Protein 6L63 (pdb70)

Foldseek 3Di:
DAQWDFDDLLPQQQKKWKDFDPAIEIFGAADQFKTKFWLVRCVVPDPQQRMKMWTSDFFVPDDDDLIDIWGFPDKDQPPPQDPVLRASTMMMTGTDADPVRTHHDDDSRHDGFHADPLQKKWKFQADHFPPDDDTHGGIIIDTKHWDDPVLCCDPLAPHPSDDPQKTWIHDLQWTAFDDPRHGNTFIADPNHGQWTQGAWPGHGDHSITGMTGGRVSCVVVCVVVVDD/DAWDPDVIDGDPVD/DAQWDFDDLLPQQQKKWKDFDPAIEIFGAADQFKTKFWLVSCVVPDPQQRIKMWTSDFFVPDDDDLIDIWGFPDKDQPPPQDPPLRASTMMMTGTDADPVRTHHDDDSRHDGFHADPVPDDAKWKFQADNFPPDDDTHGGIIIDTKAWDDPVLCCDPLAPHPSADPQKTWIHDLQWTAADDPRHGNTFGKDVIHGQWTQGAWPGHGDHSITGMTGGRVSCVVVCVVVVD/DAWDPDVIDGDPVD

Secondary structure (DSSP, 8-state):
-BS-EEPPTTT-TTEEEEEETTEEEEEEEEETTEEEE-GGGGTT---GGG-EEEES-SBTT---SS-EEEEEEEEEE-TT--TTT--S--EEEEEPP-TTS-SS--BTTB-PPBPP---EEEEESS-SSTT-SS--SBPEEEEE-EE-HHHHSSTTTTGGG--TTEEEES-TT---B--TT-TT-EEEE--EEEEEEEEBSSTT-TT--EEEEESGGGHHHHHHTT--/--B-----------/-BS-EEPPTTT-TTEEEEEETTEEEEEEEEETTEEEE-GGGGTT---GGG-EEEES-SBTT---SS-EEEEEEEEEE-TT--TTT--S--EEEEEPP-TTS--S--BTTB-PPBPP-SS---EEEESS-SSTT-SS--SBPEEEE--EE-HHHHSSTTTTGGG--TTEEEES-TT---B--TT-TT-EEE---BEEEEEEEBSSTT-TT--EEEEESGGGHHHHHHTT-/--B-----------

Solvent-accessible surface area: 21018 Å² total

B-factor: mean 37.71, std 19.69, range [7.36, 188.58]

Nearest PDB structures (foldseek):
  6l63-assembly1_A  TM=1.004E+00  e=3.612E-50  Homo sapiens
  6l63-assembly2_C  TM=9.980E-01  e=2.035E-47  Homo sapiens
  4xde-assembly1_A  TM=9.276E-01  e=1.055E-38  Homo sapiens
  4xe4-assembly1_A  TM=8.894E-01  e=8.802E-36  Homo sapiens
  2wub-assembly1_C  TM=8.955E-01  e=5.377E-26  Homo sapiens

Sequence (485 aa):
VVGGLVALRGAHPYIAALYWGHSFCAGSLIAPCWVLTAAHCLQDRPAPEDLTVVLGQERRNHSCEPCQTLAVRSYRLHEAFSPVSYQHDLALLRLQEDADGSCALLSPYVQPVCLPSGLCQVAGWGHQFEGAEEYASFLQEAQVPFLSLERCSAPDVHGSSILPGMLCAGFLEGGTDACQGDSGGPLVCELTLQGIISWGSGCGDRNKPGVYTDVAYYLAWIREHTVSFAYDRRLSNNRNYGVVGGLVALRGAHPYIAALYWGHSFCAGSLIAPCWVLTAAHCLQDRPAPEDLTVVLGQERRNHSCEPCQTLAVRSYRLHEAFSPVSYQHDLALLRLQEDADGSCALLSPYVQPVCLPSGAARCQVAGWGHQFEGAEEYASFLQEAQVPFLSLERCSAPDVHGSSILPGMLCAGFLEGGTDACQGDSGGPLVCRLTLQGIISWGSGCGDRNKPGVYTDVAYYLAWIREHTVFAYDRRLSNNRNYG

Radius of gyration: 25.83 Å; Cα contacts (8 Å, |Δi|>4): 1357; chains: 4; bounding box: 43×66×70 Å

Organism: Homo sapiens (NCBI:txid9606)

Structure (mmCIF, N/CA/C/O backbone):
data_6L63
#
_entry.id   6L63
#
_cell.length_a   68.260
_cell.length_b   105.520
_cell.length_c   123.540
_cell.angle_alpha   90.000
_cell.angle_beta   90.000
_cell.angle_gamma   90.000
#
_symmetry.space_group_name_H-M   'P 2 21 21'
#
loop_
_entity.id
_entity.type
_entity.pdbx_description
1 polymer 'Coagulation factor XII'
2 polymer F3
3 branched 2-acetamido-2-deoxy-beta-D-glucopyranose-(1-4)-2-acetamido-2-deoxy-beta-D-glucopyranose
4 branched 2-acetamido-2-deoxy-beta-D-glucopyranose-(1-4)-2-acetamido-2-deoxy-beta-D-glucopyranose-(1-4)-2-acetamido-2-deoxy-beta-D-glucopyranose
5 non-polymer 'ACETYL GROUP'
#
loop_
_atom_site.group_PDB
_atom_site.id
_atom_site.type_symbol
_atom_site.label_atom_id
_atom_site.label_alt_id
_atom_site.label_comp_id
_atom_site.label_asym_id
_atom_site.label_entity_id
_atom_site.label_seq_id
_atom_site.pdbx_PDB_ins_code
_atom_site.Cartn_x
_atom_site.Cartn_y
_atom_site.Cartn_z
_atom_site.occupancy
_atom_site.B_iso_or_equiv
_atom_site.auth_seq_id
_atom_site.auth_comp_id
_atom_site.auth_asym_id
_atom_site.auth_atom_id
_atom_site.pdbx_PDB_model_num
ATOM 1 N N . VAL A 1 1 ? 24.336 23.317 11.862 1.00 32.11 373 VAL A N 1
ATOM 2 C CA . VAL A 1 1 ? 25.655 22.814 11.507 1.00 28.50 373 VAL A CA 1
ATOM 3 C C . VAL A 1 1 ? 26.021 21.575 12.315 1.00 18.13 373 VAL A C 1
ATOM 4 O O . VAL A 1 1 ? 25.514 21.371 13.401 1.00 28.81 373 VAL A O 1
ATOM 8 N N . VAL A 1 2 ? 26.887 20.757 11.732 1.00 21.64 374 VAL A N 1
ATOM 9 C CA . VAL A 1 2 ? 27.274 19.448 12.252 1.00 23.96 374 VAL A CA 1
ATOM 10 C C . VAL A 1 2 ? 28.745 19.434 12.639 1.00 20.12 374 VAL A C 1
ATOM 11 O O . VAL A 1 2 ? 29.579 20.022 11.948 1.00 31.96 374 VAL A O 1
ATOM 15 N N . GLY A 1 3 ? 29.067 18.832 13.771 1.00 7.54 375 GLY A N 1
ATOM 16 C CA . GLY A 1 3 ? 30.467 18.828 14.137 1.00 22.27 375 GLY A CA 1
ATOM 17 C C . GLY A 1 3 ? 30.982 20.111 14.728 1.00 23.84 375 GLY A C 1
ATOM 18 O O . GLY A 1 3 ? 32.204 20.269 14.848 1.00 28.77 375 GLY A O 1
ATOM 19 N N . GLY A 1 4 ? 30.101 20.955 15.247 1.00 17.11 376 GLY A N 1
ATOM 20 C CA . GLY A 1 4 ? 30.521 22.224 15.793 1.00 19.61 376 GLY A CA 1
ATOM 21 C C . GLY A 1 4 ? 30.253 22.440 17.258 1.00 28.83 376 GLY A C 1
ATOM 22 O O . GLY A 1 4 ? 29.848 21.519 17.971 1.00 50.03 376 GLY A O 1
ATOM 23 N N . LEU A 1 5 ? 30.467 23.668 17.715 1.00 26.21 377 LEU A N 1
ATOM 24 C CA . LEU A 1 5 ? 30.275 24.031 19.106 1.00 29.58 377 LEU A CA 1
ATOM 25 C C . LEU A 1 5 ? 29.476 25.313 19.174 1.00 25.89 377 LEU A C 1
ATOM 26 O O . LEU A 1 5 ? 29.274 25.994 18.169 1.00 25.79 377 LEU A O 1
ATOM 31 N N . VAL A 1 6 ? 28.916 25.564 20.360 1.00 44.69 378 VAL A N 1
ATOM 32 C CA . VAL A 1 6 ? 28.113 26.763 20.553 1.00 39.35 378 VAL A CA 1
ATOM 33 C C . VAL A 1 6 ? 28.982 27.980 20.286 1.00 34.49 378 VAL A C 1
ATOM 34 O O . VAL A 1 6 ? 30.111 28.090 20.787 1.00 27.65 378 VAL A O 1
ATOM 38 N N . ALA A 1 7 ? 28.445 28.902 19.494 1.00 39.12 379 ALA A N 1
ATOM 39 C CA . ALA A 1 7 ? 29.123 30.132 19.126 1.00 31.77 379 ALA A CA 1
ATOM 40 C C . ALA A 1 7 ? 28.990 31.172 20.223 1.00 41.53 379 ALA A C 1
ATOM 41 O O . ALA A 1 7 ? 27.986 31.234 20.940 1.00 37.05 379 ALA A O 1
ATOM 43 N N . LEU A 1 8 ? 30.011 32.006 20.337 1.00 48.97 380 LEU A N 1
ATOM 44 C CA . LEU A 1 8 ? 29.961 33.062 21.321 1.00 58.10 380 LEU A CA 1
ATOM 45 C C . LEU A 1 8 ? 28.856 34.024 20.918 1.00 83.12 380 LEU A C 1
ATOM 46 O O . LEU A 1 8 ? 28.599 34.248 19.735 1.00 82.41 380 LEU A O 1
ATOM 51 N N . ARG A 1 9 ? 28.204 34.595 21.925 1.00 114.47 381 ARG A N 1
ATOM 52 C CA . ARG A 1 9 ? 27.068 35.478 21.686 1.00 113.77 381 ARG A CA 1
ATOM 53 C C . ARG A 1 9 ? 27.374 36.600 20.695 1.00 111.39 381 ARG A C 1
ATOM 54 O O . ARG A 1 9 ? 26.528 36.960 19.868 1.00 119.01 381 ARG A O 1
ATOM 62 N N . GLY A 1 10 ? 28.554 37.186 20.789 1.00 68.66 382 GLY A N 1
ATOM 63 C CA . GLY A 1 10 ? 29.004 38.245 19.912 1.00 36.84 382 GLY A CA 1
ATOM 64 C C . GLY A 1 10 ? 29.801 37.846 18.686 1.00 46.76 382 GLY A C 1
ATOM 65 O O . GLY A 1 10 ? 30.183 38.720 17.902 1.00 25.64 382 GLY A O 1
ATOM 66 N N . ALA A 1 11 ? 30.078 36.550 18.511 1.00 54.54 383 ALA A N 1
ATOM 67 C CA . ALA A 1 11 ? 30.905 36.075 17.405 1.00 33.93 383 ALA A CA 1
ATOM 68 C C . ALA A 1 11 ? 30.341 36.315 16.008 1.00 33.45 383 ALA A C 1
ATOM 69 O O . ALA A 1 11 ? 31.127 36.521 15.075 1.00 37.35 383 ALA A O 1
ATOM 71 N N . HIS A 1 12 ? 29.025 36.329 15.812 1.00 33.24 384 HIS A N 1
ATOM 72 C CA . HIS A 1 12 ? 28.460 36.479 14.460 1.00 29.55 384 HIS A CA 1
ATOM 73 C C . HIS A 1 12 ? 27.400 37.576 14.430 1.00 24.99 384 HIS A C 1
ATOM 74 O O . HIS A 1 12 ? 26.219 37.314 14.169 1.00 25.62 384 HIS A O 1
ATOM 81 N N . PRO A 1 13 ? 27.835 38.846 14.551 1.00 27.18 385 PRO A N 1
ATOM 82 C CA . PRO A 1 13 ? 26.892 39.992 14.559 1.00 14.87 385 PRO A CA 1
ATOM 83 C C . PRO A 1 13 ? 26.115 40.120 13.269 1.00 24.65 385 PRO A C 1
ATOM 84 O O . PRO A 1 13 ? 24.975 40.608 13.279 1.00 22.58 385 PRO A O 1
ATOM 88 N N . TYR A 1 14 ? 26.770 39.822 12.151 1.00 23.66 386 TYR A N 1
ATOM 89 C CA . TYR A 1 14 ? 26.171 39.895 10.824 1.00 19.14 386 TYR A CA 1
ATOM 90 C C . TYR A 1 14 ? 25.004 38.927 10.624 1.00 19.25 386 TYR A C 1
ATOM 91 O O . TYR A 1 14 ? 24.098 39.220 9.842 1.00 26.39 386 TYR A O 1
ATOM 100 N N . ILE A 1 15 ? 25.033 37.739 11.222 1.00 22.52 387 ILE A N 1
ATOM 101 C CA . ILE A 1 15 ? 23.967 36.775 10.940 1.00 32.22 387 ILE A CA 1
ATOM 102 C C . ILE A 1 15 ? 22.583 37.304 11.307 1.00 16.64 387 ILE A C 1
ATOM 103 O O . ILE A 1 15 ? 22.374 37.914 12.365 1.00 28.00 387 ILE A O 1
ATOM 108 N N . ALA A 1 16 ? 21.614 37.006 10.429 1.00 18.55 388 ALA A N 1
ATOM 109 C CA . ALA A 1 16 ? 20.220 37.415 10.544 1.00 21.08 388 ALA A CA 1
ATOM 110 C C . ALA A 1 16 ? 19.274 36.230 10.396 1.00 18.33 388 ALA A C 1
ATOM 111 O O . ALA A 1 16 ? 19.563 35.283 9.672 1.00 20.87 388 ALA A O 1
ATOM 113 N N . ALA A 1 17 ? 18.179 36.256 11.138 1.00 20.78 389 ALA A N 1
ATOM 114 C CA . ALA A 1 17 ? 17.159 35.224 11.078 1.00 13.84 389 ALA A CA 1
ATOM 115 C C . ALA A 1 17 ? 15.928 35.774 10.374 1.00 21.82 389 ALA A C 1
ATOM 116 O O . ALA A 1 17 ? 15.526 36.911 10.615 1.00 28.66 389 ALA A O 1
ATOM 118 N N . LEU A 1 18 ? 15.303 34.957 9.542 1.00 31.51 390 LEU A N 1
ATOM 119 C CA . LEU A 1 18 ? 14.205 35.372 8.684 1.00 24.13 390 LEU A CA 1
ATOM 120 C C . LEU A 1 18 ? 13.051 34.417 8.935 1.00 25.69 390 LEU A C 1
ATOM 121 O O . LEU A 1 18 ? 13.213 33.202 8.798 1.00 31.98 390 LEU A O 1
ATOM 126 N N . TYR A 1 19 ? 11.904 34.963 9.327 1.00 24.40 391 TYR A N 1
ATOM 127 C CA . TYR A 1 19 ? 10.740 34.178 9.719 1.00 26.71 391 TYR A CA 1
ATOM 128 C C . TYR A 1 19 ? 9.531 34.637 8.933 1.00 32.96 391 TYR A C 1
ATOM 129 O O . TYR A 1 19 ? 9.298 35.844 8.800 1.00 38.26 391 TYR A O 1
ATOM 138 N N . TRP A 1 20 ? 8.733 33.680 8.455 1.00 39.74 392 TRP A N 1
ATOM 139 C CA . TRP A 1 20 ? 7.462 34.066 7.846 1.00 36.38 392 TRP A CA 1
ATOM 140 C C . TRP A 1 20 ? 6.589 32.837 7.738 1.00 37.18 392 TRP A C 1
ATOM 141 O O . TRP A 1 20 ? 7.083 31.775 7.388 1.00 44.44 392 TRP A O 1
ATOM 152 N N . GLY A 1 21 ? 5.292 33.005 7.976 1.00 37.66 393 GLY A N 1
ATOM 153 C CA . GLY A 1 21 ? 4.363 31.893 7.960 1.00 41.09 393 GLY A CA 1
ATOM 154 C C . GLY A 1 21 ? 4.849 30.719 8.792 1.00 49.21 393 GLY A C 1
ATOM 155 O O . GLY A 1 21 ? 5.023 30.843 10.006 1.00 65.58 393 GLY A O 1
ATOM 156 N N . HIS A 1 22 ? 5.101 29.577 8.161 1.00 49.54 394 HIS A N 1
ATOM 157 C CA . HIS A 1 22 ? 5.656 28.427 8.862 1.00 47.97 394 HIS A CA 1
ATOM 158 C C . HIS A 1 22 ? 7.142 28.208 8.577 1.00 44.04 394 HIS A C 1
ATOM 159 O O . HIS A 1 22 ? 7.700 27.177 8.970 1.00 38.82 394 HIS A O 1
ATOM 166 N N . SER A 1 23 ? 7.768 29.127 7.863 1.00 35.37 395 SER A N 1
ATOM 167 C CA . SER A 1 23 ? 9.088 28.990 7.279 1.00 29.84 395 SER A CA 1
ATOM 168 C C . SER A 1 23 ? 10.116 29.786 8.085 1.00 26.98 395 SER A C 1
ATOM 169 O O . SER A 1 23 ? 9.791 30.800 8.720 1.00 42.43 395 SER A O 1
ATOM 172 N N . PHE A 1 24 ? 11.384 29.420 7.884 1.00 24.48 396 PHE A N 1
ATOM 173 C CA . PHE A 1 24 ? 12.556 30.074 8.440 1.00 11.85 396 PHE A CA 1
ATOM 174 C C . PHE A 1 24 ? 13.759 29.967 7.512 1.00 16.20 396 PHE A C 1
ATOM 175 O O . PHE A 1 24 ? 13.916 28.988 6.784 1.00 32.30 396 PHE A O 1
ATOM 183 N N . CYS A 1 25 ? 14.639 30.961 7.598 1.00 22.04 397 CYS A N 1
ATOM 184 C CA . CYS A 1 25 ? 15.903 30.979 6.866 1.00 26.16 397 CYS A CA 1
ATOM 185 C C . CYS A 1 25 ? 16.893 31.875 7.602 1.00 27.05 397 CYS A C 1
ATOM 186 O O . CYS A 1 25 ? 16.534 32.594 8.533 1.00 28.76 397 CYS A O 1
ATOM 189 N N . ALA A 1 26 ? 18.159 31.786 7.219 1.00 21.27 398 ALA A N 1
ATOM 190 C CA . ALA A 1 26 ? 19.140 32.721 7.742 1.00 16.52 398 ALA A CA 1
ATOM 191 C C . ALA A 1 26 ? 19.663 33.633 6.638 1.00 23.57 398 ALA A C 1
ATOM 192 O O . ALA A 1 26 ? 19.324 33.491 5.460 1.00 23.50 398 ALA A O 1
ATOM 194 N N . GLY A 1 27 ? 20.486 34.595 7.041 1.00 18.40 399 GLY A N 1
ATOM 195 C CA . GLY A 1 27 ? 21.110 35.493 6.085 1.00 21.85 399 GLY A CA 1
ATOM 196 C C . GLY A 1 27 ? 22.230 36.256 6.747 1.00 17.61 399 GLY A C 1
ATOM 197 O O . GLY A 1 27 ? 22.567 36.018 7.904 1.00 28.40 399 GLY A O 1
ATOM 198 N N . SER A 1 28 ? 22.819 37.185 5.994 1.00 24.35 400 SER A N 1
ATOM 199 C CA . SER A 1 28 ? 23.915 38.001 6.511 1.00 22.89 400 SER A CA 1
ATOM 200 C C . SER A 1 28 ? 23.593 39.465 6.248 1.00 20.60 400 SER A C 1
ATOM 201 O O . SER A 1 28 ? 23.265 39.829 5.121 1.00 20.39 400 SER A O 1
ATOM 204 N N . LEU A 1 29 ? 23.744 40.304 7.267 1.00 21.68 401 LEU A N 1
ATOM 205 C CA . LEU A 1 29 ? 23.699 41.761 7.121 1.00 18.87 401 LEU A CA 1
ATOM 206 C C . LEU A 1 29 ? 24.946 42.235 6.375 1.00 24.95 401 LEU A C 1
ATOM 207 O O . LEU A 1 29 ? 26.047 42.208 6.928 1.00 24.80 401 LEU A O 1
ATOM 212 N N . ILE A 1 30 ? 24.795 42.704 5.135 1.00 20.54 402 ILE A N 1
ATOM 213 C CA . ILE A 1 30 ? 25.940 43.224 4.387 1.00 21.67 402 ILE A CA 1
ATOM 214 C C . ILE A 1 30 ? 25.961 44.734 4.297 1.00 35.26 402 ILE A C 1
ATOM 215 O O . ILE A 1 30 ? 27.010 45.307 3.942 1.00 18.48 402 ILE A O 1
ATOM 220 N N . ALA A 1 31 ? 24.871 45.390 4.659 1.00 34.88 403 ALA A N 1
ATOM 221 C CA . ALA A 1 31 ? 24.818 46.825 4.869 1.00 23.04 403 ALA A CA 1
ATOM 222 C C . ALA A 1 31 ? 23.691 47.095 5.847 1.00 28.20 403 ALA A C 1
ATOM 223 O O . ALA A 1 31 ? 22.876 46.208 6.121 1.00 27.12 403 ALA A O 1
ATOM 225 N N . PRO A 1 32 ? 23.635 48.298 6.426 1.00 35.66 404 PRO A N 1
ATOM 226 C CA . PRO A 1 32 ? 22.600 48.543 7.440 1.00 26.15 404 PRO A CA 1
ATOM 227 C C . PRO A 1 32 ? 21.181 48.260 6.982 1.00 29.74 404 PRO A C 1
ATOM 228 O O . PRO A 1 32 ? 20.358 47.854 7.808 1.00 26.27 404 PRO A O 1
ATOM 232 N N . CYS A 1 33 ? 20.848 48.460 5.709 1.00 43.90 405 CYS A N 1
ATOM 233 C CA . CYS A 1 33 ? 19.504 48.145 5.230 1.00 43.25 405 CYS A CA 1
ATOM 234 C C . CYS A 1 33 ? 19.423 46.895 4.339 1.00 33.36 405 CYS A C 1
ATOM 235 O O . CYS A 1 33 ? 18.398 46.681 3.681 1.00 30.56 405 CYS A O 1
ATOM 238 N N . TRP A 1 34 ? 20.444 46.037 4.321 1.00 38.73 406 TRP A N 1
ATOM 239 C CA . TRP A 1 34 ? 20.449 44.948 3.344 1.00 34.74 406 TRP A CA 1
ATOM 240 C C . TRP A 1 34 ? 20.916 43.628 3.955 1.00 30.42 406 TRP A C 1
ATOM 241 O O . TRP A 1 34 ? 21.998 43.543 4.555 1.00 27.29 406 TRP A O 1
ATOM 252 N N . VAL A 1 35 ? 20.107 42.588 3.744 1.00 31.80 407 VAL A N 1
ATOM 253 C CA . VAL A 1 35 ? 20.459 41.213 4.099 1.00 32.28 407 VAL A CA 1
ATOM 254 C C . VAL A 1 35 ? 20.655 40.393 2.836 1.00 23.80 407 VAL A C 1
ATOM 255 O O . VAL A 1 35 ? 19.829 40.442 1.922 1.00 28.28 407 VAL A O 1
ATOM 259 N N . LEU A 1 36 ? 21.703 39.577 2.822 1.00 22.46 408 LEU A N 1
ATOM 260 C CA . LEU A 1 36 ? 21.958 38.659 1.724 1.00 28.05 408 LEU A CA 1
ATOM 261 C C . LEU A 1 36 ? 21.574 37.259 2.184 1.00 24.84 408 LEU A C 1
ATOM 262 O O . LEU A 1 36 ? 22.110 36.755 3.179 1.00 30.72 408 LEU A O 1
ATOM 267 N N . THR A 1 37 ? 20.664 36.628 1.442 1.00 26.18 409 THR A N 1
ATOM 268 C CA . THR A 1 37 ? 20.268 35.262 1.729 1.00 32.72 409 THR A CA 1
ATOM 269 C C . THR A 1 37 ? 20.350 34.365 0.483 1.00 35.12 409 THR A C 1
ATOM 270 O O . THR A 1 37 ? 20.861 34.780 -0.564 1.00 36.56 409 THR A O 1
ATOM 274 N N . ALA A 1 38 ? 19.791 33.160 0.574 1.00 26.11 410 ALA A N 1
ATOM 275 C CA . ALA A 1 38 ? 19.635 32.251 -0.559 1.00 27.90 410 ALA A CA 1
ATOM 276 C C . ALA A 1 38 ? 18.310 32.493 -1.280 1.00 32.16 410 ALA A C 1
ATOM 277 O O . ALA A 1 38 ? 17.264 32.689 -0.644 1.00 26.97 410 ALA A O 1
ATOM 279 N N . ALA A 1 39 ? 18.368 32.475 -2.623 1.00 29.71 411 ALA A N 1
ATOM 280 C CA . ALA A 1 39 ? 17.152 32.590 -3.424 1.00 25.89 411 ALA A CA 1
ATOM 281 C C . ALA A 1 39 ? 16.158 31.480 -3.123 1.00 29.54 411 ALA A C 1
ATOM 282 O O . ALA A 1 39 ? 14.943 31.707 -3.154 1.00 32.89 411 ALA A O 1
ATOM 284 N N . HIS A 1 40 ? 16.634 30.264 -2.893 1.00 21.98 412 HIS A N 1
ATOM 285 C CA . HIS A 1 40 ? 15.671 29.186 -2.703 1.00 28.65 412 HIS A CA 1
ATOM 286 C C . HIS A 1 40 ? 14.814 29.392 -1.457 1.00 30.25 412 HIS A C 1
ATOM 287 O O . HIS A 1 40 ? 13.754 28.769 -1.339 1.00 33.79 412 HIS A O 1
ATOM 294 N N . CYS A 1 41 ? 15.281 30.205 -0.501 1.00 29.96 413 CYS A N 1
ATOM 295 C CA . CYS A 1 41 ? 14.455 30.538 0.657 1.00 27.13 413 CYS A CA 1
ATOM 296 C C . CYS A 1 41 ? 13.166 31.239 0.239 1.00 29.30 413 CYS A C 1
ATOM 297 O O . CYS A 1 41 ? 12.078 30.883 0.704 1.00 31.32 413 CYS A O 1
ATOM 300 N N . LEU A 1 42 ? 13.251 32.157 -0.724 1.00 29.93 414 LEU A N 1
ATOM 301 C CA . LEU A 1 42 ? 12.114 32.985 -1.111 1.00 34.26 414 LEU A CA 1
ATOM 302 C C . LEU A 1 42 ? 11.537 32.540 -2.444 1.00 45.41 414 LEU A C 1
ATOM 303 O O . LEU A 1 42 ? 10.790 33.294 -3.078 1.00 37.10 414 LEU A O 1
ATOM 308 N N . GLN A 1 43 ? 11.883 31.316 -2.857 1.00 50.71 415 GLN A N 1
ATOM 309 C CA . GLN A 1 43 ? 11.386 30.696 -4.083 1.00 49.09 415 GLN A CA 1
ATOM 310 C C . GLN A 1 43 ? 9.882 30.846 -4.232 1.00 55.41 415 GLN A C 1
ATOM 311 O O . GLN A 1 43 ? 9.377 31.145 -5.321 1.00 43.54 415 GLN A O 1
ATOM 317 N N . ASP A 1 44 ? 9.147 30.572 -3.155 1.00 51.75 416 ASP A N 1
ATOM 318 C CA . ASP A 1 44 ? 7.693 30.590 -3.184 1.00 50.43 416 ASP A CA 1
ATOM 319 C C . ASP A 1 44 ? 7.096 32.000 -3.145 1.00 50.24 416 ASP A C 1
ATOM 320 O O . ASP A 1 44 ? 5.863 32.132 -3.125 1.00 46.91 416 ASP A O 1
ATOM 325 N N . ARG A 1 45 ? 7.941 33.058 -3.110 1.00 43.40 417 ARG A N 1
ATOM 326 C CA . ARG A 1 45 ? 7.540 34.467 -3.214 1.00 36.96 417 ARG A CA 1
ATOM 327 C C . ARG A 1 45 ? 6.509 34.832 -2.159 1.00 41.92 417 ARG A C 1
ATOM 328 O O . ARG A 1 45 ? 5.374 35.183 -2.506 1.00 39.92 417 ARG A O 1
ATOM 336 N N . PRO A 1 46 ? 6.843 34.768 -0.878 1.00 42.86 418 PRO A N 1
ATOM 337 C CA . PRO A 1 46 ? 5.935 35.322 0.122 1.00 41.68 418 PRO A CA 1
ATOM 338 C C . PRO A 1 46 ? 5.915 36.835 0.005 1.00 39.15 418 PRO A C 1
ATOM 339 O O . PRO A 1 46 ? 6.811 37.454 -0.576 1.00 36.90 418 PRO A O 1
ATOM 343 N N . ALA A 1 47 ? 4.865 37.424 0.550 1.00 34.39 419 ALA A N 1
ATOM 344 C CA . ALA A 1 47 ? 4.712 38.866 0.460 1.00 28.12 419 ALA A CA 1
ATOM 345 C C . ALA A 1 47 ? 5.665 39.545 1.428 1.00 48.86 419 ALA A C 1
ATOM 346 O O . ALA A 1 47 ? 5.767 39.119 2.585 1.00 58.56 419 ALA A O 1
ATOM 348 N N . PRO A 1 48 ? 6.387 40.583 0.986 1.00 43.86 420 PRO A N 1
ATOM 349 C CA . PRO A 1 48 ? 7.272 41.341 1.887 1.00 39.02 420 PRO A CA 1
ATOM 350 C C . PRO A 1 48 ? 6.635 41.646 3.230 1.00 38.37 420 PRO A C 1
ATOM 351 O O . PRO A 1 48 ? 7.289 41.567 4.274 1.00 47.94 420 PRO A O 1
ATOM 355 N N . GLU A 1 49 ? 5.353 42.005 3.197 1.00 40.28 421 GLU A N 1
ATOM 356 C CA . GLU A 1 49 ? 4.634 42.343 4.419 1.00 50.57 421 GLU A CA 1
ATOM 357 C C . GLU A 1 49 ? 4.707 41.236 5.471 1.00 56.85 421 GLU A C 1
ATOM 358 O O . GLU A 1 49 ? 4.753 41.536 6.670 1.00 60.37 421 GLU A O 1
ATOM 364 N N . ASP A 1 50 ? 4.748 39.961 5.047 1.00 42.46 422 ASP A N 1
ATOM 365 C CA . ASP A 1 50 ? 4.771 38.825 5.972 1.00 46.45 422 ASP A CA 1
ATOM 366 C C . ASP A 1 50 ? 6.150 38.476 6.539 1.00 41.92 422 ASP A C 1
ATOM 367 O O . ASP A 1 50 ? 6.222 37.699 7.498 1.00 44.72 422 ASP A O 1
ATOM 372 N N . LEU A 1 51 ? 7.227 39.056 6.032 1.00 36.10 423 LEU A N 1
ATOM 373 C CA . LEU A 1 51 ? 8.573 38.705 6.474 1.00 35.18 423 LEU A CA 1
ATOM 374 C C . LEU A 1 51 ? 8.992 39.463 7.727 1.00 43.10 423 LEU A C 1
ATOM 375 O O . LEU A 1 51 ? 8.822 40.686 7.815 1.00 46.19 423 LEU A O 1
ATOM 380 N N . THR A 1 52 ? 9.607 38.742 8.670 1.00 38.58 424 THR A N 1
ATOM 381 C CA . THR A 1 52 ? 10.194 39.352 9.851 1.00 34.57 424 THR A CA 1
ATOM 382 C C . THR A 1 52 ? 11.673 38.989 9.890 1.00 35.42 424 THR A C 1
ATOM 383 O O . THR A 1 52 ? 12.021 37.808 9.829 1.00 36.61 424 THR A O 1
ATOM 387 N N . VAL A 1 53 ? 12.542 39.989 10.044 1.00 33.31 425 VAL A N 1
ATOM 388 C CA . VAL A 1 53 ? 13.984 39.783 10.150 1.00 19.86 425 VAL A CA 1
ATOM 389 C C . VAL A 1 53 ? 14.411 40.130 11.563 1.00 24.28 425 VAL A C 1
ATOM 390 O O . VAL A 1 53 ? 13.997 41.162 12.101 1.00 42.31 425 VAL A O 1
ATOM 394 N N . VAL A 1 54 ? 15.241 39.283 12.164 1.00 20.35 426 VAL A N 1
ATOM 395 C CA . VAL A 1 54 ? 15.747 39.528 13.511 1.00 22.27 426 VAL A CA 1
ATOM 396 C C . VAL A 1 54 ? 17.273 39.494 13.498 1.00 30.64 426 VAL A C 1
ATOM 397 O O . VAL A 1 54 ? 17.884 38.497 13.072 1.00 26.74 426 VAL A O 1
ATOM 401 N N . LEU A 1 55 ? 17.875 40.584 13.970 1.00 24.07 427 LEU A N 1
ATOM 402 C CA . LEU A 1 55 ? 19.309 40.782 14.053 1.00 30.89 427 LEU A CA 1
ATOM 403 C C . LEU A 1 55 ? 19.725 40.690 15.508 1.00 26.97 427 LEU A C 1
ATOM 404 O O . LEU A 1 55 ? 18.910 40.917 16.410 1.00 24.72 427 LEU A O 1
ATOM 409 N N . GLY A 1 56 ? 20.943 40.199 15.735 1.00 33.58 428 GLY A N 1
ATOM 410 C CA . GLY A 1 56 ? 21.507 40.236 17.073 1.00 30.07 428 GLY A CA 1
ATOM 411 C C . GLY A 1 56 ? 21.025 39.093 17.929 1.00 30.39 428 GLY A C 1
ATOM 412 O O . GLY A 1 56 ? 21.125 39.150 19.165 1.00 24.36 428 GLY A O 1
ATOM 413 N N . GLN A 1 57 ? 20.496 38.055 17.297 1.00 23.53 429 GLN A N 1
ATOM 414 C CA . GLN A 1 57 ? 19.920 36.940 18.013 1.00 23.21 429 GLN A CA 1
ATOM 415 C C . GLN A 1 57 ? 20.986 35.911 18.322 1.00 23.00 429 GLN A C 1
ATOM 416 O O . GLN A 1 57 ? 21.953 35.749 17.576 1.00 22.00 429 GLN A O 1
ATOM 422 N N . GLU A 1 58 ? 20.805 35.230 19.450 1.00 24.16 430 GLU A N 1
ATOM 423 C CA . GLU A 1 58 ? 21.618 34.081 19.816 1.00 28.00 430 GLU A CA 1
ATOM 424 C C . GLU A 1 58 ? 20.835 32.787 19.861 1.00 33.01 430 GLU A C 1
ATOM 425 O O . GLU A 1 58 ? 21.337 31.766 19.400 1.00 33.11 430 GLU A O 1
ATOM 431 N N . ARG A 1 59 ? 19.645 32.791 20.433 1.00 25.81 431 ARG A N 1
ATOM 432 C CA . ARG A 1 59 ? 18.819 31.602 20.488 1.00 26.46 431 ARG A CA 1
ATOM 433 C C . ARG A 1 59 ? 17.721 31.724 19.443 1.00 25.82 431 ARG A C 1
ATOM 434 O O . ARG A 1 59 ? 16.988 32.710 19.423 1.00 27.52 431 ARG A O 1
ATOM 442 N N . ARG A 1 60 ? 17.585 30.700 18.609 1.00 40.35 432 ARG A N 1
ATOM 443 C CA . ARG A 1 60 ? 16.597 30.702 17.532 1.00 49.85 432 ARG A CA 1
ATOM 444 C C . ARG A 1 60 ? 15.207 31.026 18.074 1.00 37.80 432 ARG A C 1
ATOM 445 O O . ARG A 1 60 ? 14.718 30.370 18.996 1.00 33.79 432 ARG A O 1
ATOM 453 N N . ASN A 1 61 ? 14.593 32.067 17.515 1.00 38.47 433 ASN A N 1
ATOM 454 C CA . ASN A 1 61 ? 13.241 32.493 17.877 1.00 43.16 433 ASN A CA 1
ATOM 455 C C . ASN A 1 61 ? 13.098 32.896 19.325 1.00 40.96 433 ASN A C 1
ATOM 456 O O . ASN A 1 61 ? 12.002 32.828 19.887 1.00 41.94 433 ASN A O 1
ATOM 461 N N . HIS A 1 62 ? 14.180 33.374 19.921 1.00 40.84 434 HIS A N 1
ATOM 462 C CA . HIS A 1 62 ? 14.145 33.830 21.298 1.00 45.88 434 HIS A CA 1
ATOM 463 C C . HIS A 1 62 ? 14.390 35.335 21.361 1.00 38.12 434 HIS A C 1
ATOM 464 O O . HIS A 1 62 ? 15.428 35.823 20.896 1.00 28.63 434 HIS A O 1
ATOM 471 N N . SER A 1 63 ? 13.486 36.043 22.029 1.00 41.85 435 SER A N 1
ATOM 472 C CA . SER A 1 63 ? 13.621 37.479 22.197 1.00 43.02 435 SER A CA 1
ATOM 473 C C . SER A 1 63 ? 14.812 37.743 23.097 1.00 36.22 435 SER A C 1
ATOM 474 O O . SER A 1 63 ? 15.118 36.960 23.992 1.00 34.76 435 SER A O 1
ATOM 477 N N . CYS A 1 64 ? 15.492 38.854 22.866 1.00 31.29 436 CYS A N 1
ATOM 478 C CA . CYS A 1 64 ? 16.676 39.107 23.661 1.00 31.45 436 CYS A CA 1
ATOM 479 C C . CYS A 1 64 ? 16.886 40.609 23.692 1.00 34.80 436 CYS A C 1
ATOM 480 O O . CYS A 1 64 ? 16.249 41.358 22.950 1.00 40.46 436 CYS A O 1
ATOM 483 N N . GLU A 1 65 ? 17.739 41.052 24.616 1.00 37.72 437 GLU A N 1
ATOM 484 C CA . GLU A 1 65 ? 17.860 42.493 24.816 1.00 40.70 437 GLU A CA 1
ATOM 485 C C . GLU A 1 65 ? 18.524 43.174 23.620 1.00 31.97 437 GLU A C 1
ATOM 486 O O . GLU A 1 65 ? 17.988 44.193 23.147 1.00 32.22 437 GLU A O 1
ATOM 492 N N . PRO A 1 66 ? 19.638 42.675 23.061 1.00 30.73 438 PRO A N 1
ATOM 493 C CA . PRO A 1 66 ? 20.227 43.316 21.876 1.00 29.20 438 PRO A CA 1
ATOM 494 C C . PRO A 1 66 ? 19.450 43.030 20.626 1.00 28.10 438 PRO A C 1
ATOM 495 O O . PRO A 1 66 ? 19.762 43.627 19.591 1.00 32.30 438 PRO A O 1
ATOM 499 N N . CYS A 1 67 ? 18.516 42.081 20.665 1.00 32.46 439 CYS A N 1
ATOM 500 C CA . CYS A 1 67 ? 17.823 41.688 19.455 1.00 32.78 439 CYS A CA 1
ATOM 501 C C . CYS A 1 67 ? 17.160 42.914 18.867 1.00 40.74 439 CYS A C 1
ATOM 502 O O . CYS A 1 67 ? 16.714 43.811 19.590 1.00 50.52 439 CYS A O 1
ATOM 505 N N . GLN A 1 68 ? 17.114 42.961 17.538 1.00 45.61 440 GLN A N 1
ATOM 506 C CA . GLN A 1 68 ? 16.388 44.023 16.867 1.00 31.85 440 GLN A CA 1
ATOM 507 C C . GLN A 1 68 ? 15.589 43.394 15.740 1.00 28.99 440 GLN A C 1
ATOM 508 O O . GLN A 1 68 ? 16.136 42.667 14.908 1.00 32.79 440 GLN A O 1
ATOM 514 N N . THR A 1 69 ? 14.298 43.700 15.722 1.00 29.77 441 THR A N 1
ATOM 515 C CA . THR A 1 69 ? 13.346 43.186 14.755 1.00 27.43 441 THR A CA 1
ATOM 516 C C . THR A 1 69 ? 13.025 44.241 13.717 1.00 36.31 441 THR A C 1
ATOM 517 O O . THR A 1 69 ? 12.979 45.437 14.005 1.00 47.33 441 THR A O 1
ATOM 521 N N . LEU A 1 70 ? 12.797 43.780 12.498 1.00 29.56 442 LEU A N 1
ATOM 522 C CA . LEU A 1 70 ? 12.639 44.657 11.362 1.00 30.18 442 LEU A CA 1
ATOM 523 C C . LEU A 1 70 ? 11.654 44.015 10.407 1.00 32.00 442 LEU A C 1
ATOM 524 O O . LEU A 1 70 ? 11.574 42.784 10.304 1.00 32.41 442 LEU A O 1
ATOM 529 N N . ALA A 1 71 ? 10.883 44.864 9.734 1.00 30.44 443 ALA A N 1
ATOM 530 C CA . ALA A 1 71 ? 10.076 44.372 8.639 1.00 28.89 443 ALA A CA 1
ATOM 531 C C . ALA A 1 71 ? 10.913 44.344 7.376 1.00 43.40 443 ALA A C 1
ATOM 532 O O . ALA A 1 71 ? 11.973 44.972 7.281 1.00 26.32 443 ALA A O 1
ATOM 534 N N . VAL A 1 72 ? 10.399 43.653 6.368 1.00 55.69 444 VAL A N 1
ATOM 535 C CA . VAL A 1 72 ? 11.097 43.553 5.100 1.00 42.97 444 VAL A CA 1
ATOM 536 C C . VAL A 1 72 ? 10.255 44.318 4.121 1.00 42.04 444 VAL A C 1
ATOM 537 O O . VAL A 1 72 ? 9.062 44.050 3.949 1.00 52.39 444 VAL A O 1
ATOM 541 N N . ARG A 1 73 ? 10.871 45.312 3.538 1.00 29.88 445 ARG A N 1
ATOM 542 C CA . ARG A 1 73 ? 10.169 46.148 2.604 1.00 31.44 445 ARG A CA 1
ATOM 543 C C . ARG A 1 73 ? 10.149 45.561 1.202 1.00 37.10 445 ARG A C 1
ATOM 544 O O . ARG A 1 73 ? 9.123 45.631 0.517 1.00 41.26 445 ARG A O 1
ATOM 552 N N . SER A 1 74 ? 11.257 44.956 0.765 1.00 44.27 446 SER A N 1
ATOM 553 C CA . SER A 1 74 ? 11.208 44.233 -0.506 1.00 46.67 446 SER A CA 1
ATOM 554 C C . SER A 1 74 ? 12.347 43.226 -0.582 1.00 43.82 446 SER A C 1
ATOM 555 O O . SER A 1 74 ? 13.187 43.126 0.319 1.00 34.37 446 SER A O 1
ATOM 558 N N . TYR A 1 75 ? 12.319 42.428 -1.649 1.00 39.42 447 TYR A N 1
ATOM 559 C CA . TYR A 1 75 ? 13.417 41.515 -1.912 1.00 38.47 447 TYR A CA 1
ATOM 560 C C . TYR A 1 75 ? 13.518 41.199 -3.386 1.00 36.39 447 TYR A C 1
ATOM 561 O O . TYR A 1 75 ? 12.532 41.240 -4.123 1.00 39.82 447 TYR A O 1
ATOM 570 N N . ARG A 1 76 ? 14.733 40.863 -3.792 1.00 36.82 448 ARG A N 1
ATOM 571 C CA . ARG A 1 76 ? 15.036 40.568 -5.178 1.00 29.42 448 ARG A CA 1
ATOM 572 C C . ARG A 1 76 ? 15.725 39.213 -5.231 1.00 43.08 448 ARG A C 1
ATOM 573 O O . ARG A 1 76 ? 16.796 39.033 -4.636 1.00 39.05 448 ARG A O 1
ATOM 581 N N . LEU A 1 77 ? 15.121 38.274 -5.952 1.00 32.08 449 LEU A N 1
ATOM 582 C CA . LEU A 1 77 ? 15.776 37.021 -6.287 1.00 34.87 449 LEU A CA 1
ATOM 583 C C . LEU A 1 77 ? 16.636 37.226 -7.520 1.00 35.08 449 LEU A C 1
ATOM 584 O O . LEU A 1 77 ? 16.287 38.015 -8.403 1.00 37.33 449 LEU A O 1
ATOM 589 N N . HIS A 1 78 ? 17.790 36.573 -7.560 1.00 19.29 450 HIS A N 1
ATOM 590 C CA . HIS A 1 78 ? 18.587 36.663 -8.768 1.00 18.93 450 HIS A CA 1
ATOM 591 C C . HIS A 1 78 ? 17.774 36.192 -9.974 1.00 27.67 450 HIS A C 1
ATOM 592 O O . HIS A 1 78 ? 17.148 35.127 -9.943 1.00 35.29 450 HIS A O 1
ATOM 599 N N . GLU A 1 79 ? 17.787 36.990 -11.043 1.00 26.39 451 GLU A N 1
ATOM 600 C CA . GLU A 1 79 ? 16.996 36.693 -12.240 1.00 34.96 451 GLU A CA 1
ATOM 601 C C . GLU A 1 79 ? 17.321 35.343 -12.886 1.00 39.13 451 GLU A C 1
ATOM 602 O O . GLU A 1 79 ? 16.449 34.751 -13.537 1.00 21.52 451 GLU A O 1
ATOM 608 N N . ALA A 1 80 ? 18.499 34.786 -12.631 1.00 32.71 452 ALA A N 1
ATOM 609 C CA . ALA A 1 80 ? 18.904 33.541 -13.258 1.00 26.09 452 ALA A CA 1
ATOM 610 C C . ALA A 1 80 ? 18.900 32.356 -12.310 1.00 43.89 452 ALA A C 1
ATOM 611 O O . ALA A 1 80 ? 19.399 31.286 -12.675 1.00 42.54 452 ALA A O 1
ATOM 613 N N . PHE A 1 81 ? 18.346 32.519 -11.108 1.00 45.38 453 PHE A N 1
ATOM 614 C CA . PHE A 1 81 ? 18.174 31.389 -10.206 1.00 37.19 453 PHE A CA 1
ATOM 615 C C . PHE A 1 81 ? 17.454 30.252 -10.910 1.00 34.76 453 PHE A C 1
ATOM 616 O O . PHE A 1 81 ? 16.448 30.464 -11.585 1.00 42.83 453 PHE A O 1
ATOM 624 N N . SER A 1 82 ? 17.927 29.031 -10.699 1.00 33.36 454 SER A N 1
ATOM 625 C CA . SER A 1 82 ? 17.192 27.874 -11.183 1.00 25.19 454 SER A CA 1
ATOM 626 C C . SER A 1 82 ? 16.775 26.981 -10.034 1.00 33.68 454 SER A C 1
ATOM 627 O O . SER A 1 82 ? 17.639 26.369 -9.382 1.00 33.26 454 SER A O 1
ATOM 630 N N . PRO A 1 83 ? 15.473 26.764 -9.841 1.00 33.30 455 PRO A N 1
ATOM 631 C CA . PRO A 1 83 ? 15.031 25.817 -8.815 1.00 29.85 455 PRO A CA 1
ATOM 632 C C . PRO A 1 83 ? 15.329 24.382 -9.149 1.00 23.06 455 PRO A C 1
ATOM 633 O O . PRO A 1 83 ? 14.990 23.516 -8.348 1.00 34.91 455 PRO A O 1
ATOM 637 N N . VAL A 1 84 ? 15.979 24.109 -10.279 1.00 28.83 456 VAL A N 1
ATOM 638 C CA . VAL A 1 84 ? 16.331 22.752 -10.690 1.00 26.33 456 VAL A CA 1
ATOM 639 C C . VAL A 1 84 ? 17.799 22.430 -10.428 1.00 26.53 456 VAL A C 1
ATOM 640 O O . VAL A 1 84 ? 18.122 21.420 -9.789 1.00 30.91 456 VAL A O 1
ATOM 644 N N . SER A 1 85 ? 18.696 23.259 -10.962 1.00 21.50 457 SER A N 1
ATOM 645 C CA . SER A 1 85 ? 20.127 23.143 -10.707 1.00 18.01 457 SER A CA 1
ATOM 646 C C . SER A 1 85 ? 20.566 23.782 -9.395 1.00 31.91 457 SER A C 1
ATOM 647 O O . SER A 1 85 ? 21.663 23.470 -8.919 1.00 32.87 457 SER A O 1
ATOM 650 N N . TYR A 1 86 ? 19.729 24.645 -8.800 1.00 30.06 458 TYR A N 1
ATOM 651 C CA . TYR A 1 86 ? 20.080 25.572 -7.710 1.00 23.09 458 TYR A CA 1
ATOM 652 C C . TYR A 1 86 ? 21.266 26.482 -8.019 1.00 31.94 458 TYR A C 1
ATOM 653 O O . TYR A 1 86 ? 21.922 26.978 -7.095 1.00 37.66 458 TYR A O 1
ATOM 662 N N . GLN A 1 87 ? 21.563 26.705 -9.296 1.00 29.68 459 GLN A N 1
ATOM 663 C CA . GLN A 1 87 ? 22.538 27.713 -9.695 1.00 28.34 459 GLN A CA 1
ATOM 664 C C . GLN A 1 87 ? 21.997 29.123 -9.449 1.00 26.11 459 GLN A C 1
ATOM 665 O O . GLN A 1 87 ? 20.782 29.354 -9.464 1.00 24.93 459 GLN A O 1
ATOM 671 N N . HIS A 1 88 ? 22.908 30.063 -9.161 1.00 24.81 460 HIS A N 1
ATOM 672 C CA . HIS A 1 88 ? 22.536 31.475 -8.952 1.00 25.54 460 HIS A CA 1
ATOM 673 C C . HIS A 1 88 ? 21.628 31.636 -7.737 1.00 23.14 460 HIS A C 1
ATOM 674 O O . HIS A 1 88 ? 20.558 32.240 -7.804 1.00 25.29 460 HIS A O 1
ATOM 681 N N . ASP A 1 89 ? 21.999 30.964 -6.653 1.00 38.67 461 ASP A N 1
ATOM 682 C CA . ASP A 1 89 ? 21.141 30.836 -5.478 1.00 28.79 461 ASP A CA 1
ATOM 683 C C . ASP A 1 89 ? 21.425 31.969 -4.490 1.00 22.58 461 ASP A C 1
ATOM 684 O O . ASP A 1 89 ? 22.039 31.760 -3.450 1.00 31.65 461 ASP A O 1
ATOM 689 N N . LEU A 1 90 ? 20.985 33.185 -4.820 1.00 22.06 462 LEU A N 1
ATOM 690 C CA . LEU A 1 90 ? 21.127 34.282 -3.854 1.00 22.24 462 LEU A CA 1
ATOM 691 C C . LEU A 1 90 ? 20.004 35.301 -4.015 1.00 17.87 462 LEU A C 1
ATOM 692 O O . LEU A 1 90 ? 19.420 35.455 -5.091 1.00 17.07 462 LEU A O 1
ATOM 697 N N . ALA A 1 91 ? 19.761 36.050 -2.940 1.00 21.37 463 ALA A N 1
ATOM 698 C CA . ALA A 1 91 ? 18.691 37.041 -2.921 1.00 24.72 463 ALA A CA 1
ATOM 699 C C . ALA A 1 91 ? 19.015 38.171 -1.949 1.00 19.90 463 ALA A C 1
ATOM 700 O O . ALA A 1 91 ? 19.781 37.992 -1.000 1.00 23.06 463 ALA A O 1
ATOM 702 N N . LEU A 1 92 ? 18.513 39.362 -2.260 1.00 19.22 464 LEU A N 1
ATOM 703 C CA . LEU A 1 92 ? 18.700 40.547 -1.419 1.00 27.40 464 LEU A CA 1
ATOM 704 C C . LEU A 1 92 ? 17.391 40.908 -0.744 1.00 29.61 464 LEU A C 1
ATOM 705 O O . LEU A 1 92 ? 16.337 40.903 -1.385 1.00 35.57 464 LEU A O 1
ATOM 710 N N . LEU A 1 93 ? 17.462 41.199 0.550 1.00 33.36 465 LEU A N 1
ATOM 711 C CA . LEU A 1 93 ? 16.341 41.703 1.323 1.00 35.92 465 LEU A CA 1
ATOM 712 C C . LEU A 1 93 ? 16.599 43.158 1.662 1.00 41.85 465 LEU A C 1
ATOM 713 O O . LEU A 1 93 ? 17.631 43.476 2.275 1.00 42.49 465 LEU A O 1
ATOM 718 N N . ARG A 1 94 ? 15.713 44.037 1.204 1.00 27.16 466 ARG A N 1
ATOM 719 C CA . ARG A 1 94 ? 15.727 45.441 1.596 1.00 34.71 466 ARG A CA 1
ATOM 720 C C . ARG A 1 94 ? 14.849 45.576 2.831 1.00 30.75 466 ARG A C 1
ATOM 721 O O . ARG A 1 94 ? 13.614 45.445 2.738 1.00 35.13 466 ARG A O 1
ATOM 729 N N . LEU A 1 95 ? 15.480 45.901 3.954 1.00 23.30 467 LEU A N 1
ATOM 730 C CA . LEU A 1 95 ? 14.793 46.081 5.220 1.00 29.34 467 LEU A CA 1
ATOM 731 C C . LEU A 1 95 ? 13.989 47.383 5.250 1.00 41.64 467 LEU A C 1
ATOM 732 O O . LEU A 1 95 ? 14.345 48.386 4.626 1.00 43.58 467 LEU A O 1
ATOM 737 N N . GLN A 1 96 ? 12.933 47.378 6.055 1.00 52.07 468 GLN A N 1
ATOM 738 C CA . GLN A 1 96 ? 12.075 48.542 6.226 1.00 33.66 468 GLN A CA 1
ATOM 739 C C . GLN A 1 96 ? 12.712 49.457 7.260 1.00 44.05 468 GLN A C 1
ATOM 740 O O . GLN A 1 96 ? 13.015 49.038 8.378 1.00 53.93 468 GLN A O 1
ATOM 746 N N . GLU A 1 97 ? 12.911 50.704 6.878 1.00 70.42 469 GLU A N 1
ATOM 747 C CA . GLU A 1 97 ? 13.439 51.739 7.749 1.00 79.46 469 GLU A CA 1
ATOM 748 C C . GLU A 1 97 ? 12.386 52.319 8.684 1.00 85.49 469 GLU A C 1
ATOM 749 O O . GLU A 1 97 ? 11.188 52.305 8.393 1.00 88.24 469 GLU A O 1
ATOM 755 N N . ASP A 1 98 ? 12.854 52.838 9.824 1.00 86.24 470 ASP A N 1
ATOM 756 C CA . ASP A 1 98 ? 11.995 53.495 10.801 1.00 88.65 470 ASP A CA 1
ATOM 757 C C . ASP A 1 98 ? 11.869 54.983 10.459 1.00 93.71 470 ASP A C 1
ATOM 758 O O . ASP A 1 98 ? 12.312 55.443 9.403 1.00 86.79 470 ASP A O 1
ATOM 763 N N . ALA A 1 99 ? 11.263 55.756 11.364 1.00 107.83 471 ALA A N 1
ATOM 764 C CA . ALA A 1 99 ? 10.979 57.156 11.067 1.00 100.30 471 ALA A CA 1
ATOM 765 C C . ALA A 1 99 ? 12.244 57.996 10.920 1.00 93.92 471 ALA A C 1
ATOM 766 O O . ALA A 1 99 ? 12.262 58.944 10.126 1.00 97.10 471 ALA A O 1
ATOM 768 N N . ASP A 1 100 ? 13.321 57.647 11.630 1.00 85.08 472 ASP A N 1
ATOM 769 C CA . ASP A 1 100 ? 14.600 58.329 11.442 1.00 77.47 472 ASP A CA 1
ATOM 770 C C . ASP A 1 100 ? 15.308 57.948 10.158 1.00 81.17 472 ASP A C 1
ATOM 771 O O . ASP A 1 100 ? 16.414 58.444 9.925 1.00 68.15 472 ASP A O 1
ATOM 776 N N . GLY A 1 101 ? 14.732 57.067 9.345 1.00 103.01 473 GLY A N 1
ATOM 777 C CA . GLY A 1 101 ? 15.400 56.589 8.153 1.00 105.46 473 GLY A CA 1
ATOM 778 C C . GLY A 1 101 ? 16.507 55.594 8.404 1.00 101.27 473 GLY A C 1
ATOM 779 O O . GLY A 1 101 ? 17.312 55.343 7.505 1.00 106.22 473 GLY A O 1
ATOM 780 N N . SER A 1 102 ? 16.577 55.025 9.599 1.00 73.73 474 SER A N 1
ATOM 781 C CA . SER A 1 102 ? 17.549 54.000 9.940 1.00 55.54 474 SER A CA 1
ATOM 782 C C . SER A 1 102 ? 16.888 52.633 9.859 1.00 58.58 474 SER A C 1
ATOM 783 O O . SER A 1 102 ? 15.699 52.485 10.150 1.00 59.21 474 SER A O 1
ATOM 786 N N . CYS A 1 103 ? 17.664 51.632 9.443 1.00 43.64 475 CYS A N 1
ATOM 787 C CA . CYS A 1 103 ? 17.217 50.256 9.620 1.00 43.58 475 CYS A CA 1
ATOM 788 C C . CYS A 1 103 ? 17.957 49.643 10.804 1.00 49.45 475 CYS A C 1
ATOM 789 O O . CYS A 1 103 ? 17.588 49.881 11.962 1.00 41.90 475 CYS A O 1
ATOM 792 N N . ALA A 1 104 ? 18.971 48.826 10.544 1.00 34.60 476 ALA A N 1
ATOM 793 C CA . ALA A 1 104 ? 19.735 48.282 11.651 1.00 25.33 476 ALA A CA 1
ATOM 794 C C . ALA A 1 104 ? 20.438 49.396 12.410 1.00 28.22 476 ALA A C 1
ATOM 795 O O . ALA A 1 104 ? 21.082 50.271 11.821 1.00 33.30 476 ALA A O 1
ATOM 797 N N . LEU A 1 105 ? 20.388 49.294 13.730 1.00 31.18 477 LEU A N 1
ATOM 798 C CA . LEU A 1 105 ? 21.020 50.241 14.640 1.00 31.63 477 LEU A CA 1
ATOM 799 C C . LEU A 1 105 ? 22.273 49.523 15.099 1.00 27.54 477 LEU A C 1
ATOM 800 O O . LEU A 1 105 ? 22.203 48.595 15.905 1.00 29.90 477 LEU A O 1
ATOM 805 N N . LEU A 1 106 ? 23.414 49.903 14.542 1.00 27.32 478 LEU A N 1
ATOM 806 C CA . LEU A 1 106 ? 24.583 49.080 14.743 1.00 26.40 478 LEU A CA 1
ATOM 807 C C . LEU A 1 106 ? 25.002 49.150 16.204 1.00 35.27 478 LEU A C 1
ATOM 808 O O . LEU A 1 106 ? 24.750 50.138 16.905 1.00 48.31 478 LEU A O 1
ATOM 813 N N . SER A 1 107 ? 25.612 48.061 16.673 1.00 31.84 479 SER A N 1
ATOM 814 C CA . SER A 1 107 ? 26.090 47.950 18.044 1.00 32.22 479 SER A CA 1
ATOM 815 C C . SER A 1 107 ? 27.072 46.792 18.082 1.00 38.58 479 SER A C 1
ATOM 816 O O . SER A 1 107 ? 27.280 46.144 17.047 1.00 32.24 479 SER A O 1
ATOM 819 N N . PRO A 1 108 ? 27.668 46.455 19.229 1.00 38.22 480 PRO A N 1
ATOM 820 C CA . PRO A 1 108 ? 28.602 45.317 19.226 1.00 42.35 480 PRO A CA 1
ATOM 821 C C . PRO A 1 108 ? 27.945 44.015 18.796 1.00 27.68 480 PRO A C 1
ATOM 822 O O . PRO A 1 108 ? 28.655 43.090 18.387 1.00 26.88 480 PRO A O 1
ATOM 826 N N . TYR A 1 109 ? 26.617 43.931 18.858 1.00 27.00 481 TYR A N 1
ATOM 827 C CA . TYR A 1 109 ? 25.857 42.740 18.525 1.00 28.16 481 TYR A CA 1
ATOM 828 C C . TYR A 1 109 ? 25.191 42.787 17.152 1.00 27.88 481 TYR A C 1
ATOM 829 O O . TYR A 1 109 ? 24.628 41.771 16.726 1.00 31.57 481 TYR A O 1
ATOM 838 N N . VAL A 1 110 ? 25.209 43.930 16.464 1.00 26.33 482 VAL A N 1
ATOM 839 C CA . VAL A 1 110 ? 24.563 44.083 15.161 1.00 22.58 482 VAL A CA 1
ATOM 840 C C . VAL A 1 110 ? 25.481 44.877 14.240 1.00 26.62 482 VAL A C 1
ATOM 841 O O . VAL A 1 110 ? 25.589 46.097 14.380 1.00 37.83 482 VAL A O 1
ATOM 845 N N . GLN A 1 111 ? 26.100 44.206 13.268 1.00 26.02 483 GLN A N 1
ATOM 846 C CA . GLN A 1 111 ? 27.046 44.874 12.380 1.00 35.37 483 GLN A CA 1
ATOM 847 C C . GLN A 1 111 ? 27.104 44.138 11.058 1.00 32.60 483 GLN A C 1
ATOM 848 O O . GLN A 1 111 ? 26.962 42.914 11.028 1.00 47.83 483 GLN A O 1
ATOM 854 N N . PRO A 1 112 ? 27.335 44.846 9.956 1.00 24.93 484 PRO A N 1
ATOM 855 C CA . PRO A 1 112 ? 27.420 44.171 8.663 1.00 30.62 484 PRO A CA 1
ATOM 856 C C . PRO A 1 112 ? 28.707 43.381 8.552 1.00 21.06 484 PRO A C 1
ATOM 857 O O . PRO A 1 112 ? 29.698 43.651 9.231 1.00 23.73 484 PRO A O 1
ATOM 861 N N . VAL A 1 113 ? 28.675 42.367 7.703 1.00 20.92 485 VAL A N 1
ATOM 862 C CA . VAL A 1 113 ? 29.880 41.606 7.386 1.00 27.06 485 VAL A CA 1
ATOM 863 C C . VAL A 1 113 ? 30.440 42.150 6.082 1.00 21.53 485 VAL A C 1
ATOM 864 O O . VAL A 1 113 ? 29.683 42.486 5.163 1.00 14.27 485 VAL A O 1
ATOM 868 N N . CYS A 1 114 ? 31.761 42.195 5.977 1.00 18.13 486 CYS A N 1
ATOM 869 C CA . CYS A 1 114 ? 32.382 42.636 4.739 1.00 25.42 486 CYS A CA 1
ATOM 870 C C . CYS A 1 114 ? 32.145 41.688 3.580 1.00 23.02 486 CYS A C 1
ATOM 871 O O . CYS A 1 114 ? 32.189 40.473 3.733 1.00 43.02 486 CYS A O 1
ATOM 874 N N . LEU A 1 115 ? 31.872 42.262 2.414 1.00 23.08 487 LEU A N 1
ATOM 875 C CA . LEU A 1 115 ? 31.808 41.492 1.190 1.00 21.09 487 LEU A CA 1
ATOM 876 C C . LEU A 1 115 ? 33.245 41.134 0.850 1.00 29.16 487 LEU A C 1
ATOM 877 O O . LEU A 1 115 ? 34.172 41.790 1.326 1.00 33.71 487 LEU A O 1
ATOM 882 N N . PRO A 1 116 ? 33.481 40.061 0.102 1.00 36.25 488 PRO A N 1
ATOM 883 C CA . PRO A 1 116 ? 34.878 39.681 -0.139 1.00 43.70 488 PRO A CA 1
ATOM 884 C C . PRO A 1 116 ? 35.645 40.663 -1.010 1.00 61.94 488 PRO A C 1
ATOM 885 O O . PRO A 1 116 ? 35.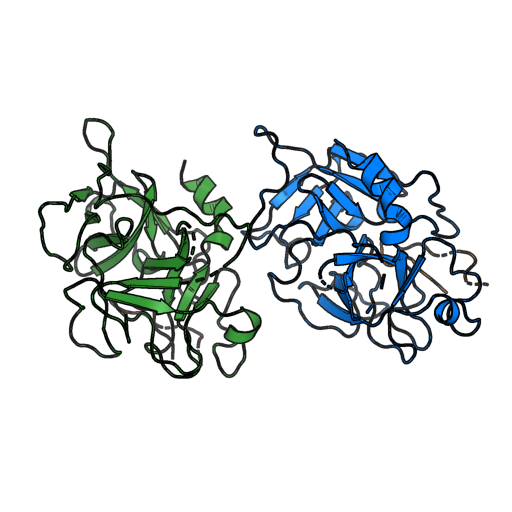137 41.194 -2.004 1.00 62.97 488 PRO A O 1
ATOM 889 N N . SER A 1 117 ? 36.927 40.813 -0.661 1.00 77.80 489 SER A N 1
ATOM 890 C CA . SER A 1 117 ? 37.839 41.692 -1.385 1.00 97.13 489 SER A CA 1
ATOM 891 C C . SER A 1 117 ? 38.077 41.201 -2.802 1.00 122.38 489 SER A C 1
ATOM 892 O O . SER A 1 117 ? 38.147 41.996 -3.742 1.00 111.24 489 SER A O 1
ATOM 895 N N . GLY A 1 118 ? 38.219 39.892 -2.962 1.00 172.29 490 GLY A N 1
ATOM 896 C CA . GLY A 1 118 ? 38.468 39.283 -4.250 1.00 187.28 490 GLY A CA 1
ATOM 897 C C . GLY A 1 118 ? 39.918 39.468 -4.650 1.00 186.04 490 GLY A C 1
ATOM 898 O O . GLY A 1 118 ? 40.403 38.822 -5.576 1.00 188.58 490 GLY A O 1
ATOM 899 N N . LEU A 1 127 ? 41.162 29.808 6.243 1.00 93.06 499 LEU A N 1
ATOM 900 C CA . LEU A 1 127 ? 40.189 28.819 6.694 1.00 85.69 499 LEU A CA 1
ATOM 901 C C . LEU A 1 127 ? 38.951 29.520 7.253 1.00 72.33 499 LEU A C 1
ATOM 902 O O . LEU A 1 127 ? 39.026 30.679 7.688 1.00 63.26 499 LEU A O 1
ATOM 907 N N . CYS A 1 128 ? 37.808 28.832 7.224 1.00 44.15 500 CYS A N 1
ATOM 908 C CA . CYS A 1 128 ? 36.528 29.518 7.307 1.00 37.31 500 CYS A CA 1
ATOM 909 C C . CYS A 1 128 ? 35.661 28.959 8.419 1.00 31.64 500 CYS A C 1
ATOM 910 O O . CYS A 1 128 ? 35.877 27.865 8.909 1.00 55.50 500 CYS A O 1
ATOM 913 N N . GLN A 1 129 ? 34.755 29.791 8.890 1.00 25.06 501 GLN A N 1
ATOM 914 C CA . GLN A 1 129 ? 33.732 29.468 9.876 1.00 24.72 501 GLN A CA 1
ATOM 915 C C . GLN A 1 129 ? 32.346 29.415 9.248 1.00 18.41 501 GLN A C 1
ATOM 916 O O . GLN A 1 129 ? 31.991 30.295 8.460 1.00 28.21 501 GLN A O 1
ATOM 922 N N . VAL A 1 130 ? 31.592 28.380 9.532 1.00 12.03 502 VAL A N 1
ATOM 923 C CA . VAL A 1 130 ? 30.207 28.298 9.083 1.00 17.07 502 VAL A CA 1
ATOM 924 C C . VAL A 1 130 ? 29.332 28.370 10.322 1.00 25.80 502 VAL A C 1
ATOM 925 O O . VAL A 1 130 ? 29.752 27.957 11.414 1.00 29.46 502 VAL A O 1
ATOM 929 N N . ALA A 1 131 ? 28.150 28.978 10.190 1.00 18.96 503 ALA A N 1
ATOM 930 C CA . ALA A 1 131 ? 27.332 29.230 11.372 1.00 26.41 503 ALA A CA 1
ATOM 931 C C . ALA A 1 131 ? 25.855 29.081 11.030 1.00 24.49 503 ALA A C 1
ATOM 932 O O . ALA A 1 131 ? 25.418 29.372 9.903 1.00 13.51 503 ALA A O 1
ATOM 934 N N . GLY A 1 132 ? 25.081 28.693 12.041 1.00 14.80 504 GLY A N 1
ATOM 935 C CA . GLY A 1 132 ? 23.655 28.533 11.837 1.00 18.49 504 GLY A CA 1
ATOM 936 C C . GLY A 1 132 ? 22.981 27.899 13.031 1.00 16.68 504 GLY A C 1
ATOM 937 O O . GLY A 1 132 ? 23.624 27.539 14.020 1.00 26.54 504 GLY A O 1
ATOM 938 N N . TRP A 1 133 ? 21.650 27.822 12.939 1.00 15.82 505 TRP A N 1
ATOM 939 C CA . TRP A 1 133 ? 20.804 27.251 13.980 1.00 17.84 505 TRP A CA 1
ATOM 940 C C . TRP A 1 133 ? 20.161 25.941 13.526 1.00 24.68 505 TRP A C 1
ATOM 941 O O . TRP A 1 133 ? 19.211 25.464 14.154 1.00 19.54 505 TRP A O 1
ATOM 952 N N . GLY A 1 134 ? 20.635 25.354 12.446 1.00 31.12 506 GLY A N 1
ATOM 953 C CA . GLY A 1 134 ? 20.009 24.163 11.928 1.00 24.85 506 GLY A CA 1
ATOM 954 C C . GLY A 1 134 ? 20.397 22.914 12.670 1.00 30.43 506 GLY A C 1
ATOM 955 O O . GLY A 1 134 ? 21.059 22.951 13.710 1.00 38.04 506 GLY A O 1
ATOM 956 N N . HIS A 1 135 ? 20.110 21.793 12.007 1.00 20.58 507 HIS A N 1
ATOM 957 C CA . HIS A 1 135 ? 20.277 20.444 12.538 1.00 20.23 507 HIS A CA 1
ATOM 958 C C . HIS A 1 135 ? 21.734 20.140 12.845 1.00 24.62 507 HIS A C 1
ATOM 959 O O . HIS A 1 135 ? 22.638 20.553 12.110 1.00 31.23 507 HIS A O 1
ATOM 966 N N . GLN A 1 136 ? 21.964 19.567 14.025 1.00 23.24 508 GLN A N 1
ATOM 967 C CA . GLN A 1 136 ? 23.308 19.214 14.464 1.00 28.10 508 GLN A CA 1
ATOM 968 C C . GLN A 1 136 ? 23.796 17.876 13.925 1.00 22.87 508 GLN A C 1
ATOM 969 O O . GLN A 1 136 ? 24.938 17.502 14.221 1.00 23.79 508 GLN A O 1
ATOM 975 N N . PHE A 1 137 ? 22.945 17.158 13.184 1.00 33.00 509 PHE A N 1
ATOM 976 C CA . PHE A 1 137 ? 23.208 15.902 12.465 1.00 39.32 509 PHE A CA 1
ATOM 977 C C . PHE A 1 137 ? 22.040 15.743 11.500 1.00 35.03 509 PHE A C 1
ATOM 978 O O . PHE A 1 137 ? 20.974 16.328 11.707 1.00 31.67 509 PHE A O 1
ATOM 986 N N . GLU A 1 138 ? 22.216 14.915 10.476 1.00 30.56 510 GLU A N 1
ATOM 987 C CA . GLU A 1 138 ? 21.138 14.793 9.513 1.00 27.37 510 GLU A CA 1
ATOM 988 C C . GLU A 1 138 ? 20.022 13.914 10.038 1.00 31.85 510 GLU A C 1
ATOM 989 O O . GLU A 1 138 ? 20.258 12.952 10.761 1.00 50.66 510 GLU A O 1
ATOM 995 N N . GLY A 1 139 ? 18.793 14.250 9.660 1.00 30.89 511 GLY A N 1
ATOM 996 C CA . GLY A 1 139 ? 17.624 13.676 10.290 1.00 32.99 511 GLY A CA 1
ATOM 997 C C . GLY A 1 139 ? 17.245 14.199 11.653 1.00 30.41 511 GLY A C 1
ATOM 998 O O . GLY A 1 139 ? 16.232 13.745 12.200 1.00 41.28 511 GLY A O 1
ATOM 999 N N . ALA A 1 140 ? 17.999 15.138 12.213 1.00 36.98 512 ALA A N 1
ATOM 1000 C CA . ALA A 1 140 ? 17.659 15.719 13.508 1.00 32.83 512 ALA A CA 1
ATOM 1001 C C . ALA A 1 140 ? 16.220 16.219 13.567 1.00 27.35 512 ALA A C 1
ATOM 1002 O O . ALA A 1 140 ? 15.641 16.665 12.579 1.00 34.23 512 ALA A O 1
ATOM 1004 N N . GLU A 1 141 ? 15.642 16.090 14.750 1.00 32.88 513 GLU A N 1
ATOM 1005 C CA . GLU A 1 141 ? 14.257 16.445 15.018 1.00 34.04 513 GLU A CA 1
ATOM 1006 C C . GLU A 1 141 ? 14.104 17.954 15.153 1.00 33.12 513 GLU A C 1
ATOM 1007 O O . GLU A 1 141 ? 13.206 18.534 14.542 1.00 47.16 513 GLU A O 1
ATOM 1013 N N . GLU A 1 142 ? 14.941 18.615 15.960 1.00 34.65 514 GLU A N 1
ATOM 1014 C CA . GLU A 1 142 ? 14.776 20.051 16.142 1.00 37.58 514 GLU A CA 1
ATOM 1015 C C . GLU A 1 142 ? 15.986 20.846 15.640 1.00 25.56 514 GLU A C 1
ATOM 1016 O O . GLU A 1 142 ? 17.081 20.314 15.418 1.00 19.63 514 GLU A O 1
ATOM 1018 N N . TYR A 1 143 ? 15.790 22.166 15.601 1.00 17.65 515 TYR A N 1
ATOM 1019 C CA . TYR A 1 143 ? 16.849 23.147 15.402 1.00 18.94 515 TYR A CA 1
ATOM 1020 C C . TYR A 1 143 ? 17.742 23.289 16.624 1.00 21.22 515 TYR A C 1
ATOM 1021 O O . TYR A 1 143 ? 17.329 22.991 17.752 1.00 18.02 515 TYR A O 1
ATOM 1030 N N . ALA A 1 144 ? 19.015 23.636 16.392 1.00 18.90 516 ALA A N 1
ATOM 1031 C CA . ALA A 1 144 ? 19.835 23.967 17.547 1.00 21.61 516 ALA A CA 1
ATOM 1032 C C . ALA A 1 144 ? 19.111 25.100 18.257 1.00 25.50 516 ALA A C 1
ATOM 1033 O O . ALA A 1 144 ? 18.365 25.862 17.642 1.00 23.10 516 ALA A O 1
ATOM 1035 N N . SER A 1 145 ? 19.351 25.253 19.543 1.00 39.76 517 SER A N 1
ATOM 1036 C CA . SER A 1 145 ? 18.798 26.467 20.124 1.00 46.71 517 SER A CA 1
ATOM 1037 C C . SER A 1 145 ? 19.818 27.593 20.121 1.00 45.67 517 SER A C 1
ATOM 1038 O O . SER A 1 145 ? 19.537 28.697 19.654 1.00 46.62 517 SER A O 1
ATOM 1041 N N . PHE A 1 146 ? 21.002 27.315 20.626 1.00 35.05 518 PHE A N 1
ATOM 1042 C CA . PHE A 1 146 ? 22.079 28.270 20.588 1.00 22.81 518 PHE A CA 1
ATOM 1043 C C . PHE A 1 146 ? 22.723 28.221 19.198 1.00 27.90 518 PHE A C 1
ATOM 1044 O O . PHE A 1 146 ? 22.781 27.176 18.551 1.00 40.77 518 PHE A O 1
ATOM 1052 N N . LEU A 1 147 ? 23.201 29.364 18.731 1.00 43.39 519 LEU A N 1
ATOM 1053 C CA . LEU A 1 147 ? 23.890 29.426 17.441 1.00 36.76 519 LEU A CA 1
ATOM 1054 C C . LEU A 1 147 ? 25.140 28.539 17.443 1.00 34.19 519 LEU A C 1
ATOM 1055 O O . LEU A 1 147 ? 25.944 28.570 18.385 1.00 29.17 519 LEU A O 1
ATOM 1060 N N . GLN A 1 148 ? 25.281 27.713 16.409 1.00 21.25 520 GLN A N 1
ATOM 1061 C CA . GLN A 1 148 ? 26.476 26.899 16.254 1.00 21.79 520 GLN A CA 1
ATOM 1062 C C . GLN A 1 148 ? 27.405 27.505 15.227 1.00 22.60 520 GLN A C 1
ATOM 1063 O O . GLN A 1 148 ? 26.955 28.096 14.239 1.00 25.87 520 GLN A O 1
ATOM 1069 N N . GLU A 1 149 ? 28.711 27.339 15.458 1.00 21.58 521 GLU A N 1
ATOM 1070 C CA . GLU A 1 149 ? 29.693 27.613 14.420 1.00 29.78 521 GLU A CA 1
ATOM 1071 C C . GLU A 1 149 ? 30.715 26.496 14.414 1.00 26.56 521 GLU A C 1
ATOM 1072 O O . GLU A 1 149 ? 31.008 25.918 15.458 1.00 31.25 521 GLU A O 1
ATOM 1078 N N . ALA A 1 150 ? 31.293 26.245 13.241 1.00 30.54 522 ALA A N 1
ATOM 1079 C CA . ALA A 1 150 ? 32.291 25.204 13.066 1.00 23.88 522 ALA A CA 1
ATOM 1080 C C . ALA A 1 150 ? 33.271 25.692 12.016 1.00 23.41 522 ALA A C 1
ATOM 1081 O O . ALA A 1 150 ? 32.891 26.423 11.106 1.00 27.25 522 ALA A O 1
ATOM 1083 N N . GLN A 1 151 ? 34.509 25.244 12.095 1.00 27.52 523 GLN A N 1
ATOM 1084 C CA . GLN A 1 151 ? 35.528 25.691 11.154 1.00 33.51 523 GLN A CA 1
ATOM 1085 C C . GLN A 1 151 ? 35.635 24.670 10.017 1.00 42.23 523 GLN A C 1
ATOM 1086 O O . GLN A 1 151 ? 35.723 23.464 10.273 1.00 50.01 523 GLN A O 1
ATOM 1092 N N . VAL A 1 152 ? 35.661 25.151 8.772 1.00 34.69 524 VAL A N 1
ATOM 1093 C CA . VAL A 1 152 ? 35.679 24.322 7.562 1.00 32.47 524 VAL A CA 1
ATOM 1094 C C . VAL A 1 152 ? 36.627 24.926 6.533 1.00 40.19 524 VAL A C 1
ATOM 1095 O O . VAL A 1 152 ? 36.765 26.164 6.440 1.00 36.12 524 VAL A O 1
ATOM 1099 N N . PRO A 1 153 ? 37.346 24.072 5.796 1.00 33.59 525 PRO A N 1
ATOM 1100 C CA . PRO A 1 153 ? 38.251 24.526 4.734 1.00 17.46 525 PRO A CA 1
ATOM 1101 C C . PRO A 1 153 ? 37.545 24.732 3.407 1.00 21.32 525 PRO A C 1
ATOM 1102 O O . PRO A 1 153 ? 36.496 24.153 3.139 1.00 25.14 525 PRO A O 1
ATOM 1106 N N . PHE A 1 154 ? 38.045 25.704 2.652 1.00 19.12 526 PHE A N 1
ATOM 1107 C CA . PHE A 1 154 ? 37.655 25.887 1.261 1.00 24.19 526 PHE A CA 1
ATOM 1108 C C . PHE A 1 154 ? 38.097 24.682 0.413 1.00 22.91 526 PHE A C 1
ATOM 1109 O O . PHE A 1 154 ? 39.122 24.055 0.666 1.00 17.59 526 PHE A O 1
ATOM 1117 N N . LEU A 1 155 ? 37.376 24.419 -0.656 1.00 20.29 527 LEU A N 1
ATOM 1118 C CA . LEU A 1 155 ? 37.635 23.298 -1.546 1.00 27.00 527 LEU A CA 1
ATOM 1119 C C . LEU A 1 155 ? 37.680 23.794 -2.974 1.00 35.12 527 LEU A C 1
ATOM 1120 O O . LEU A 1 155 ? 36.754 24.479 -3.428 1.00 31.42 527 LEU A O 1
ATOM 1125 N N . SER A 1 156 ? 38.784 23.481 -3.657 1.00 31.68 528 SER A N 1
ATOM 1126 C CA . SER A 1 156 ? 38.965 23.958 -5.014 1.00 25.33 528 SER A CA 1
ATOM 1127 C C . SER A 1 156 ? 37.865 23.368 -5.883 1.00 31.04 528 SER A C 1
ATOM 1128 O O . SER A 1 156 ? 37.405 22.240 -5.684 1.00 34.05 528 SER A O 1
ATOM 1131 N N . LEU A 1 157 ? 37.460 24.134 -6.875 1.00 33.45 529 LEU A N 1
ATOM 1132 C CA . LEU A 1 157 ? 36.382 23.685 -7.734 1.00 32.07 529 LEU A CA 1
ATOM 1133 C C . LEU A 1 157 ? 36.767 22.385 -8.443 1.00 34.44 529 LEU A C 1
ATOM 1134 O O . LEU A 1 157 ? 35.905 21.538 -8.700 1.00 37.97 529 LEU A O 1
ATOM 1139 N N . GLU A 1 158 ? 38.029 22.258 -8.870 1.00 37.28 530 GLU A N 1
ATOM 1140 C CA . GLU A 1 158 ? 38.470 21.031 -9.537 1.00 39.18 530 GLU A CA 1
ATOM 1141 C C . GLU A 1 158 ? 38.355 19.803 -8.649 1.00 51.42 530 GLU A C 1
ATOM 1142 O O . GLU A 1 158 ? 38.152 18.697 -9.164 1.00 42.04 530 GLU A O 1
ATOM 1148 N N . ARG A 1 159 ? 38.404 19.975 -7.320 1.00 43.84 531 ARG A N 1
ATOM 1149 C CA . ARG A 1 159 ? 38.308 18.831 -6.428 1.00 30.46 531 ARG A CA 1
ATOM 1150 C C . ARG A 1 159 ? 36.908 18.573 -5.915 1.00 42.46 531 ARG A C 1
ATOM 1151 O O . ARG A 1 159 ? 36.578 17.424 -5.591 1.00 44.49 531 ARG A O 1
ATOM 1159 N N . CYS A 1 160 ? 36.070 19.593 -5.905 1.00 55.01 532 CYS A N 1
ATOM 1160 C CA . CYS A 1 160 ? 34.680 19.426 -5.525 1.00 57.69 532 CYS A CA 1
ATOM 1161 C C . CYS A 1 160 ? 33.869 18.808 -6.653 1.00 53.49 532 CYS A C 1
ATOM 1162 O O . CYS A 1 160 ? 32.972 17.991 -6.426 1.00 53.06 532 CYS A O 1
ATOM 1165 N N . SER A 1 161 ? 34.172 19.233 -7.869 1.00 49.56 533 SER A N 1
ATOM 1166 C CA . SER A 1 161 ? 33.648 18.716 -9.121 1.00 37.46 533 SER A CA 1
ATOM 1167 C C . SER A 1 161 ? 34.004 17.270 -9.426 1.00 46.85 533 SER A C 1
ATOM 1168 O O . SER A 1 161 ? 33.364 16.689 -10.313 1.00 29.47 533 SER A O 1
ATOM 1171 N N . ALA A 1 162 ? 34.971 16.663 -8.733 1.00 46.94 534 ALA A N 1
ATOM 1172 C CA . ALA A 1 162 ? 35.413 15.355 -9.169 1.00 45.66 534 ALA A CA 1
ATOM 1173 C C . ALA A 1 162 ? 34.302 14.324 -8.993 1.00 48.28 534 ALA A C 1
ATOM 1174 O O . ALA A 1 162 ? 33.397 14.504 -8.171 1.00 51.18 534 ALA A O 1
ATOM 1176 N N . PRO A 1 163 ? 34.319 13.259 -9.809 1.00 40.43 535 PRO A N 1
ATOM 1177 C CA . PRO A 1 163 ? 33.142 12.386 -9.880 1.00 27.65 535 PRO A CA 1
ATOM 1178 C C . PRO A 1 163 ? 32.870 11.600 -8.614 1.00 25.17 535 PRO A C 1
ATOM 1179 O O . PRO A 1 163 ? 31.716 11.218 -8.394 1.00 21.16 535 PRO A O 1
ATOM 1183 N N . ASP A 1 164 ? 33.851 11.438 -7.725 1.00 30.82 536 ASP A N 1
ATOM 1184 C CA . ASP A 1 164 ? 33.589 10.766 -6.453 1.00 30.27 536 ASP A CA 1
ATOM 1185 C C . ASP A 1 164 ? 32.958 11.709 -5.446 1.00 34.89 536 ASP A C 1
ATOM 1186 O O . ASP A 1 164 ? 32.334 11.244 -4.482 1.00 29.08 536 ASP A O 1
ATOM 1191 N N . VAL A 1 165 ? 33.135 13.019 -5.658 1.00 30.97 537 VAL A N 1
ATOM 1192 C CA . VAL A 1 165 ? 32.628 14.088 -4.812 1.00 22.27 537 VAL A CA 1
ATOM 1193 C C . VAL A 1 165 ? 31.226 14.532 -5.224 1.00 24.68 537 VAL A C 1
ATOM 1194 O O . VAL A 1 165 ? 30.236 13.887 -4.865 1.00 30.06 537 VAL A O 1
ATOM 1198 N N . HIS A 1 166 ? 31.121 15.611 -6.016 1.00 32.19 538 HIS A N 1
ATOM 1199 C CA . HIS A 1 166 ? 29.814 16.108 -6.441 1.00 28.70 538 HIS A CA 1
ATOM 1200 C C . HIS A 1 166 ? 29.588 16.142 -7.946 1.00 33.79 538 HIS A C 1
ATOM 1201 O O . HIS A 1 166 ? 28.438 16.322 -8.367 1.00 29.99 538 HIS A O 1
ATOM 1208 N N . GLY A 1 167 ? 30.637 16.047 -8.758 1.00 37.05 539 GLY A N 1
ATOM 1209 C CA . GLY A 1 167 ? 30.452 15.808 -10.180 1.00 39.21 539 GLY A CA 1
ATOM 1210 C C . GLY A 1 167 ? 29.910 16.993 -10.957 1.00 40.90 539 GLY A C 1
ATOM 1211 O O . GLY A 1 167 ? 30.228 18.156 -10.693 1.00 40.21 539 GLY A O 1
ATOM 1212 N N . SER A 1 168 ? 29.079 16.667 -11.956 1.00 51.50 540 SER A N 1
ATOM 1213 C CA . SER A 1 168 ? 28.434 17.610 -12.863 1.00 48.43 540 SER A CA 1
ATOM 1214 C C . SER A 1 168 ? 27.519 18.616 -12.185 1.00 45.95 540 SER A C 1
ATOM 1215 O O . SER A 1 168 ? 27.108 19.582 -12.840 1.00 50.28 540 SER A O 1
ATOM 1218 N N . SER A 1 169 ? 27.154 18.393 -10.923 1.00 30.25 541 SER A N 1
ATOM 1219 C CA . SER A 1 169 ? 26.268 19.300 -10.208 1.00 30.37 541 SER A CA 1
ATOM 1220 C C . SER A 1 169 ? 26.892 20.638 -9.842 1.00 38.27 541 SER A C 1
ATOM 1221 O O . SER A 1 169 ? 26.152 21.593 -9.567 1.00 26.10 541 SER A O 1
ATOM 1224 N N . ILE A 1 170 ? 28.208 20.764 -9.897 1.00 34.93 542 ILE A N 1
ATOM 1225 C CA . ILE A 1 170 ? 28.861 21.981 -9.460 1.00 28.14 542 ILE A CA 1
ATOM 1226 C C . ILE A 1 170 ? 28.909 22.881 -10.680 1.00 37.97 542 ILE A C 1
ATOM 1227 O O . ILE A 1 170 ? 29.540 22.550 -11.689 1.00 41.49 542 ILE A O 1
ATOM 1232 N N . LEU A 1 171 ? 28.224 24.024 -10.588 1.00 41.70 543 LEU A N 1
ATOM 1233 C CA . LEU A 1 171 ? 28.097 24.904 -11.740 1.00 39.91 543 LEU A CA 1
ATOM 1234 C C . LEU A 1 171 ? 28.772 26.234 -11.441 1.00 46.19 543 LEU A C 1
ATOM 1235 O O . LEU A 1 171 ? 29.104 26.507 -10.279 1.00 38.54 543 LEU A O 1
ATOM 1240 N N . PRO A 1 172 ? 29.018 27.061 -12.456 1.00 48.17 544 PRO A N 1
ATOM 1241 C CA . PRO A 1 172 ? 29.443 28.441 -12.209 1.00 46.77 544 PRO A CA 1
ATOM 1242 C C . PRO A 1 172 ? 28.548 29.165 -11.216 1.00 34.22 544 PRO A C 1
ATOM 1243 O O . PRO A 1 172 ? 27.318 29.158 -11.331 1.00 36.22 544 PRO A O 1
ATOM 1247 N N . GLY A 1 173 ? 29.193 29.832 -10.258 1.00 25.69 545 GLY A N 1
ATOM 1248 C CA . GLY A 1 173 ? 28.525 30.483 -9.157 1.00 26.27 545 GLY A CA 1
ATOM 1249 C C . GLY A 1 173 ? 28.469 29.728 -7.847 1.00 25.64 545 GLY A C 1
ATOM 1250 O O . GLY A 1 173 ? 28.079 30.329 -6.849 1.00 38.69 545 GLY A O 1
ATOM 1251 N N . MET A 1 174 ? 28.836 28.453 -7.803 1.00 29.96 546 MET A N 1
ATOM 1252 C CA . MET A 1 174 ? 28.878 27.674 -6.571 1.00 22.36 546 MET A CA 1
ATOM 1253 C C . MET A 1 174 ? 30.315 27.524 -6.076 1.00 21.82 546 MET A C 1
ATOM 1254 O O . MET A 1 174 ? 31.279 27.789 -6.789 1.00 33.91 546 MET A O 1
ATOM 1259 N N . LEU A 1 175 ? 30.442 27.110 -4.816 1.00 32.92 547 LEU A N 1
ATOM 1260 C CA . LEU A 1 175 ? 31.739 26.929 -4.176 1.00 34.95 547 LEU A CA 1
ATOM 1261 C C . LEU A 1 175 ? 31.524 25.889 -3.092 1.00 33.68 547 LEU A C 1
ATOM 1262 O O . LEU A 1 175 ? 30.404 25.727 -2.617 1.00 33.46 547 LEU A O 1
ATOM 1267 N N . CYS A 1 176 ? 32.570 25.152 -2.729 1.00 23.24 548 CYS A N 1
ATOM 1268 C CA . CYS A 1 176 ? 32.415 24.101 -1.727 1.00 28.43 548 CYS A CA 1
ATOM 1269 C C . CYS A 1 176 ? 33.341 24.277 -0.537 1.00 31.86 548 CYS A C 1
ATOM 1270 O O . CYS A 1 176 ? 34.430 24.848 -0.642 1.00 41.71 548 CYS A O 1
ATOM 1273 N N . ALA A 1 177 ? 32.924 23.689 0.585 1.00 30.20 549 ALA A N 1
ATOM 1274 C CA . ALA A 1 177 ? 33.724 23.774 1.806 1.00 36.58 549 ALA A CA 1
ATOM 1275 C C . ALA A 1 177 ? 33.445 22.547 2.667 1.00 18.64 549 ALA A C 1
ATOM 1276 O O . ALA A 1 177 ? 32.298 22.107 2.806 1.00 24.48 549 ALA A O 1
ATOM 1278 N N . GLY A 1 178 ? 34.522 22.001 3.226 1.00 15.35 550 GLY A N 1
ATOM 1279 C CA . GLY A 1 178 ? 34.444 20.957 4.225 1.00 36.47 550 GLY A CA 1
ATOM 1280 C C . GLY A 1 178 ? 35.483 19.870 4.035 1.00 25.53 550 GLY A C 1
ATOM 1281 O O . GLY A 1 178 ? 36.285 19.947 3.095 1.00 18.27 550 GLY A O 1
ATOM 1282 N N . PHE A 1 179 ? 35.556 18.934 4.993 1.00 21.56 551 PHE A N 1
ATOM 1283 C CA . PHE A 1 179 ? 36.551 17.859 4.972 1.00 31.38 551 PHE A CA 1
ATOM 1284 C C . PHE A 1 179 ? 36.057 16.709 4.094 1.00 18.64 551 PHE A C 1
ATOM 1285 O O . PHE A 1 179 ? 34.929 16.232 4.251 1.00 18.33 551 PHE A O 1
ATOM 1293 N N . LEU A 1 180 ? 36.843 16.371 3.070 1.00 25.46 552 LEU A N 1
ATOM 1294 C CA . LEU A 1 180 ? 36.605 15.151 2.305 1.00 38.33 552 LEU A CA 1
ATOM 1295 C C . LEU A 1 180 ? 36.467 13.908 3.178 1.00 42.57 552 LEU A C 1
ATOM 1296 O O . LEU A 1 180 ? 35.747 12.963 2.819 1.00 36.52 552 LEU A O 1
ATOM 1301 N N . GLU A 1 181 ? 37.150 13.887 4.317 1.00 50.37 553 GLU A N 1
ATOM 1302 C CA . GLU A 1 181 ? 36.965 12.837 5.303 1.00 44.09 553 GLU A CA 1
ATOM 1303 C C . GLU A 1 181 ? 35.569 12.886 5.917 1.00 46.70 553 GLU A C 1
ATOM 1304 O O . GLU A 1 181 ? 35.085 11.861 6.397 1.00 58.98 553 GLU A O 1
ATOM 1310 N N . GLY A 1 182 ? 34.887 14.028 5.811 1.00 45.15 554 GLY A N 1
ATOM 1311 C CA . GLY A 1 182 ? 33.578 14.314 6.386 1.00 35.28 554 GLY A CA 1
ATOM 1312 C C . GLY A 1 182 ? 33.653 14.937 7.761 1.00 46.74 554 GLY A C 1
ATOM 1313 O O . GLY A 1 182 ? 34.728 15.230 8.272 1.00 31.42 554 GLY A O 1
ATOM 1314 N N . GLY A 1 183 ? 32.482 15.055 8.394 1.00 88.83 555 GLY A N 1
ATOM 1315 C CA . GLY A 1 183 ? 32.265 15.567 9.746 1.00 95.63 555 GLY A CA 1
ATOM 1316 C C . GLY A 1 183 ? 31.813 16.996 10.067 1.00 89.36 555 GLY A C 1
ATOM 1317 O O . GLY A 1 183 ? 30.996 17.105 10.984 1.00 102.21 555 GLY A O 1
ATOM 1318 N N . THR A 1 184 ? 32.255 18.086 9.424 1.00 38.37 556 THR A N 1
ATOM 1319 C CA . THR A 1 184 ? 31.813 19.443 9.821 1.00 43.68 556 THR A CA 1
ATOM 1320 C C . THR A 1 184 ? 31.168 20.095 8.597 1.00 32.04 556 THR A C 1
ATOM 1321 O O . THR A 1 184 ? 31.818 20.265 7.561 1.00 39.21 556 THR A O 1
ATOM 1325 N N . ASP A 1 185 ? 29.910 20.510 8.739 1.00 25.20 557 ASP A N 1
ATOM 1326 C CA . ASP A 1 185 ? 29.052 20.978 7.649 1.00 23.75 557 ASP A CA 1
ATOM 1327 C C . ASP A 1 185 ? 27.794 21.605 8.220 1.00 16.47 557 ASP A C 1
ATOM 1328 O O . ASP A 1 185 ? 27.484 21.454 9.400 1.00 28.33 557 ASP A O 1
ATOM 1333 N N . ALA A 1 186 ? 27.158 22.411 7.400 1.00 13.50 558 ALA A N 1
ATOM 1334 C CA . ALA A 1 186 ? 25.783 22.870 7.530 1.00 17.49 558 ALA A CA 1
ATOM 1335 C C . ALA A 1 186 ? 24.752 21.819 7.106 1.00 22.42 558 ALA A C 1
ATOM 1336 O O . ALA A 1 186 ? 25.089 20.812 6.498 1.00 27.98 558 ALA A O 1
ATOM 1338 N N . CYS A 1 187 ? 23.520 21.990 7.600 1.00 13.53 559 CYS A N 1
ATOM 1339 C CA . CYS A 1 187 ? 22.349 21.115 7.420 1.00 23.13 559 CYS A CA 1
ATOM 1340 C C . CYS A 1 187 ? 21.076 21.892 7.215 1.00 23.73 559 CYS A C 1
ATOM 1341 O O . CYS A 1 187 ? 21.061 23.123 7.178 1.00 25.41 559 CYS A O 1
ATOM 1344 N N . GLN A 1 188 ? 20.011 21.104 7.013 1.00 30.42 560 GLN A N 1
ATOM 1345 C CA . GLN A 1 188 ? 18.660 21.630 6.934 1.00 32.93 560 GLN A CA 1
ATOM 1346 C C . GLN A 1 188 ? 18.441 22.593 8.087 1.00 33.54 560 GLN A C 1
ATOM 1347 O O . GLN A 1 188 ? 18.750 22.298 9.245 1.00 35.72 560 GLN A O 1
ATOM 1353 N N . GLY A 1 189 ? 17.866 23.729 7.751 1.00 26.58 561 GLY A N 1
ATOM 1354 C CA . GLY A 1 189 ? 17.650 24.811 8.666 1.00 33.60 561 GLY A CA 1
ATOM 1355 C C . GLY A 1 189 ? 18.777 25.817 8.655 1.00 28.56 561 GLY A C 1
ATOM 1356 O O . GLY A 1 189 ? 18.681 26.833 9.361 1.00 30.86 561 GLY A O 1
ATOM 1357 N N . ASP A 1 190 ? 19.850 25.561 7.894 1.00 22.57 562 ASP A N 1
ATOM 1358 C CA . ASP A 1 190 ? 20.953 26.504 7.804 1.00 23.30 562 ASP A CA 1
ATOM 1359 C C . ASP A 1 190 ? 20.972 27.317 6.505 1.00 26.87 562 ASP A C 1
ATOM 1360 O O . ASP A 1 190 ? 21.930 28.068 6.287 1.00 26.21 562 ASP A O 1
ATOM 1365 N N . SER A 1 191 ? 19.944 27.208 5.654 1.00 36.57 563 SER A N 1
ATOM 1366 C CA . SER A 1 191 ? 19.943 27.922 4.370 1.00 32.66 563 SER A CA 1
ATOM 1367 C C . SER A 1 191 ? 19.991 29.426 4.552 1.00 25.52 563 SER A C 1
ATOM 1368 O O . SER A 1 191 ? 19.360 29.985 5.452 1.00 38.74 563 SER A O 1
ATOM 1371 N N . GLY A 1 192 ? 20.800 30.061 3.709 1.00 25.50 564 GLY A N 1
ATOM 1372 C CA . GLY A 1 192 ? 21.038 31.489 3.707 1.00 28.87 564 GLY A CA 1
ATOM 1373 C C . GLY A 1 192 ? 22.085 31.878 4.712 1.00 20.70 564 GLY A C 1
ATOM 1374 O O . GLY A 1 192 ? 22.456 33.047 4.790 1.00 29.26 564 GLY A O 1
ATOM 1375 N N . GLY A 1 193 ? 22.651 30.895 5.372 1.00 33.92 565 GLY A N 1
ATOM 1376 C CA . GLY A 1 193 ? 23.663 31.026 6.371 1.00 36.16 565 GLY A CA 1
ATOM 1377 C C . GLY A 1 193 ? 24.978 31.481 5.800 1.00 30.37 565 GLY A C 1
ATOM 1378 O O . GLY A 1 193 ? 25.286 31.284 4.628 1.00 46.60 565 GLY A O 1
ATOM 1379 N N . PRO A 1 194 ? 25.748 32.169 6.616 1.00 13.02 566 PRO A N 1
ATOM 1380 C CA . PRO A 1 194 ? 27.047 32.677 6.191 1.00 21.36 566 PRO A CA 1
ATOM 1381 C C . PRO A 1 194 ? 28.274 31.790 6.333 1.00 20.90 566 PRO A C 1
ATOM 1382 O O . PRO A 1 194 ? 28.484 31.122 7.342 1.00 28.10 566 PRO A O 1
ATOM 1386 N N . LEU A 1 195 ? 29.081 31.765 5.277 1.00 22.53 567 LEU A N 1
AT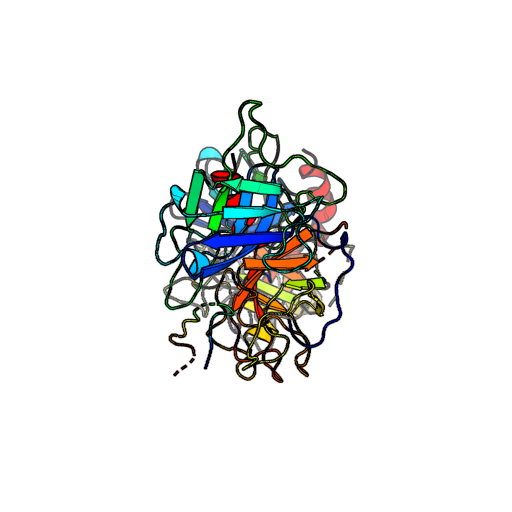OM 1387 C CA . LEU A 1 195 ? 30.368 31.083 5.278 1.00 19.91 567 LEU A CA 1
ATOM 1388 C C . LEU A 1 195 ? 31.313 32.269 5.321 1.00 18.16 567 LEU A C 1
ATOM 1389 O O . LEU A 1 195 ? 31.294 33.111 4.421 1.00 27.02 567 LEU A O 1
ATOM 1394 N N . VAL A 1 196 ? 32.073 32.369 6.393 1.00 24.35 568 VAL A N 1
ATOM 1395 C CA . VAL A 1 196 ? 32.966 33.489 6.661 1.00 29.96 568 VAL A CA 1
ATOM 1396 C C . VAL A 1 196 ? 34.430 33.085 6.678 1.00 32.67 568 VAL A C 1
ATOM 1397 O O . VAL A 1 196 ? 34.789 32.083 7.302 1.00 42.49 568 VAL A O 1
ATOM 1401 N N . CYS A 1 197 ? 35.251 33.789 5.914 1.00 31.38 569 CYS A N 1
ATOM 1402 C CA . CYS A 1 197 ? 36.630 33.372 5.701 1.00 37.10 569 CYS A CA 1
ATOM 1403 C C . CYS A 1 197 ? 37.492 34.590 6.006 1.00 60.40 569 CYS A C 1
ATOM 1404 O O . CYS A 1 197 ? 36.993 35.588 6.553 1.00 57.71 569 CYS A O 1
ATOM 1407 N N . GLU A 1 198 ? 38.772 34.522 5.633 1.00 63.51 570 GLU A N 1
ATOM 1408 C CA . GLU A 1 198 ? 39.702 35.630 5.825 1.00 82.71 570 GLU A CA 1
ATOM 1409 C C . GLU A 1 198 ? 40.078 36.308 4.497 1.00 97.93 570 GLU A C 1
ATOM 1410 O O . GLU A 1 198 ? 39.917 35.737 3.412 1.00 91.01 570 GLU A O 1
ATOM 1416 N N . LEU A 1 206 ? 37.592 39.456 8.442 1.00 66.45 578 LEU A N 1
ATOM 1417 C CA . LEU A 1 206 ? 36.538 38.471 8.222 1.00 67.84 578 LEU A CA 1
ATOM 1418 C C . LEU A 1 206 ? 35.537 38.870 7.163 1.00 60.55 578 LEU A C 1
ATOM 1419 O O . LEU A 1 206 ? 34.827 39.859 7.347 1.00 66.11 578 LEU A O 1
ATOM 1424 N N 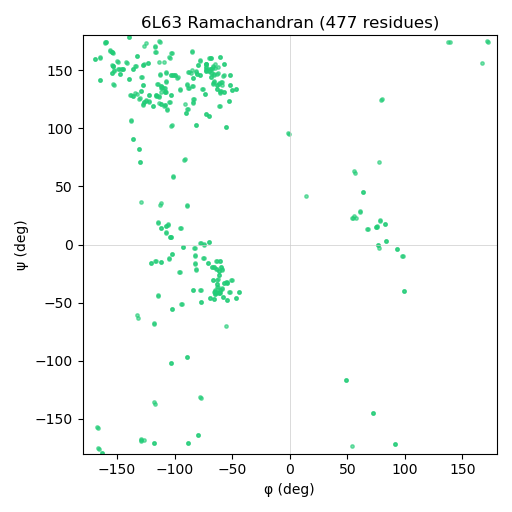. THR A 1 207 ? 35.379 38.065 6.103 1.00 41.48 579 THR A N 1
ATOM 1425 C CA . THR A 1 207 ? 34.424 38.437 5.067 1.00 34.49 579 THR A CA 1
ATOM 1426 C C . THR A 1 207 ? 33.552 37.265 4.661 1.00 30.02 579 THR A C 1
ATOM 1427 O O . THR A 1 207 ? 33.944 36.104 4.770 1.00 36.93 579 THR A O 1
ATOM 1431 N N . LEU A 1 208 ? 32.359 37.607 4.170 1.00 19.56 580 LEU A N 1
ATOM 1432 C CA . LEU A 1 208 ? 31.377 36.670 3.633 1.00 19.70 580 LEU A CA 1
ATOM 1433 C C . LEU A 1 208 ? 31.789 36.123 2.282 1.00 24.10 580 LEU A C 1
ATOM 1434 O O . LEU A 1 208 ? 31.763 36.846 1.285 1.00 31.37 580 LEU A O 1
ATOM 1439 N N . GLN A 1 209 ? 32.099 34.840 2.204 1.00 34.34 581 GLN A N 1
ATOM 1440 C CA . GLN A 1 209 ? 32.505 34.280 0.927 1.00 38.63 581 GLN A CA 1
ATOM 1441 C C . GLN A 1 209 ? 31.553 33.218 0.406 1.00 35.07 581 GLN A C 1
ATOM 1442 O O . GLN A 1 209 ? 31.586 32.926 -0.793 1.00 37.89 581 GLN A O 1
ATOM 1448 N N . GLY A 1 210 ? 30.655 32.700 1.236 1.00 29.26 582 GLY A N 1
ATOM 1449 C CA . GLY A 1 210 ? 29.664 31.767 0.759 1.00 23.07 582 GLY A CA 1
ATOM 1450 C C . GLY A 1 210 ? 28.330 32.002 1.438 1.00 24.13 582 GLY A C 1
ATOM 1451 O O . GLY A 1 210 ? 28.255 32.485 2.569 1.00 18.93 582 GLY A O 1
ATOM 1452 N N . ILE A 1 211 ? 27.280 31.558 0.756 1.00 23.49 583 ILE A N 1
ATOM 1453 C CA . ILE A 1 211 ? 25.938 31.470 1.313 1.00 19.63 583 ILE A CA 1
ATOM 1454 C C . ILE A 1 211 ? 25.528 30.001 1.355 1.00 30.62 583 ILE A C 1
ATOM 1455 O O . ILE A 1 211 ? 25.659 29.279 0.360 1.00 37.11 583 ILE A O 1
ATOM 1460 N N . ILE A 1 212 ? 25.068 29.552 2.515 1.00 25.47 584 ILE A N 1
ATOM 1461 C CA . ILE A 1 212 ? 24.680 28.163 2.663 1.00 19.77 584 ILE A CA 1
ATOM 1462 C C . ILE A 1 212 ? 23.542 27.846 1.709 1.00 28.21 584 ILE A C 1
ATOM 1463 O O . ILE A 1 212 ? 22.512 28.532 1.713 1.00 26.38 584 ILE A O 1
ATOM 1468 N N . SER A 1 213 ? 23.786 26.901 0.787 1.00 37.84 585 SER A N 1
ATOM 1469 C CA . SER A 1 213 ? 22.820 26.577 -0.261 1.00 25.94 585 SER A CA 1
ATOM 1470 C C . SER A 1 213 ? 22.334 25.132 -0.169 1.00 23.90 585 SER A C 1
ATOM 1471 O O . SER A 1 213 ? 21.155 24.912 0.113 1.00 28.29 585 SER A O 1
ATOM 1474 N N . TRP A 1 214 ? 23.185 24.131 -0.427 1.00 25.22 586 TRP A N 1
ATOM 1475 C CA . TRP A 1 214 ? 22.745 22.735 -0.440 1.00 15.48 586 TRP A CA 1
ATOM 1476 C C . TRP A 1 214 ? 23.937 21.801 -0.280 1.00 13.46 586 TRP A C 1
ATOM 1477 O O . TRP A 1 214 ? 25.087 22.229 -0.230 1.00 17.87 586 TRP A O 1
ATOM 1488 N N . GLY A 1 215 ? 23.635 20.520 -0.142 1.00 15.94 587 GLY A N 1
ATOM 1489 C CA . GLY A 1 215 ? 24.667 19.499 -0.155 1.00 16.89 587 GLY A CA 1
ATOM 1490 C C . GLY A 1 215 ? 24.000 18.159 -0.301 1.00 19.84 587 GLY A C 1
ATOM 1491 O O . GLY A 1 215 ? 22.819 18.089 -0.641 1.00 30.98 587 GLY A O 1
ATOM 1492 N N . SER A 1 216 ? 24.677 17.097 0.106 1.00 18.70 588 SER A N 1
ATOM 1493 C CA . SER A 1 216 ? 24.009 15.781 0.084 1.00 36.48 588 SER A CA 1
ATOM 1494 C C . SER A 1 216 ? 24.381 15.147 1.412 1.00 37.46 588 SER A C 1
ATOM 1495 O O . SER A 1 216 ? 25.399 14.457 1.542 1.00 24.91 588 SER A O 1
ATOM 1498 N N . GLY A 1 217 ? 23.536 15.384 2.390 1.00 16.29 589 GLY A N 1
ATOM 1499 C CA . GLY A 1 217 ? 23.685 14.727 3.640 1.00 19.41 589 GLY A CA 1
ATOM 1500 C C . GLY A 1 217 ? 24.780 15.466 4.381 1.00 31.38 589 GLY A C 1
ATOM 1501 O O . GLY A 1 217 ? 25.888 15.669 3.867 1.00 33.14 589 GLY A O 1
ATOM 1502 N N . CYS A 1 218 ? 24.444 15.921 5.575 1.00 25.07 590 CYS A N 1
ATOM 1503 C CA . CYS A 1 218 ? 25.280 16.754 6.423 1.00 15.80 590 CYS A CA 1
ATOM 1504 C C . CYS A 1 218 ? 26.661 16.173 6.729 1.00 21.63 590 CYS A C 1
ATOM 1505 O O . CYS A 1 218 ? 26.792 15.293 7.585 1.00 28.28 590 CYS A O 1
ATOM 1508 N N . GLY A 1 219 ? 27.698 16.628 6.053 1.00 30.21 591 GLY A N 1
ATOM 1509 C CA . GLY A 1 219 ? 29.037 16.268 6.481 1.00 29.50 591 GLY A CA 1
ATOM 1510 C C . GLY A 1 219 ? 29.503 14.867 6.166 1.00 28.25 591 GLY A C 1
ATOM 1511 O O . GLY A 1 219 ? 30.454 14.397 6.802 1.00 18.38 591 GLY A O 1
ATOM 1512 N N . ASP A 1 220 ? 28.813 14.164 5.265 1.00 30.98 592 ASP A N 1
ATOM 1513 C CA . ASP A 1 220 ? 29.149 12.798 4.893 1.00 27.16 592 ASP A CA 1
ATOM 1514 C C . ASP A 1 220 ? 30.553 12.759 4.299 1.00 29.55 592 ASP A C 1
ATOM 1515 O O . ASP A 1 220 ? 31.092 13.768 3.862 1.00 28.65 592 ASP A O 1
ATOM 1520 N N . ARG A 1 221 ? 31.144 11.576 4.265 1.00 43.63 593 ARG A N 1
ATOM 1521 C CA . ARG A 1 221 ? 32.465 11.457 3.673 1.00 25.28 593 ARG A CA 1
ATOM 1522 C C . ARG A 1 221 ? 32.341 11.761 2.197 1.00 27.50 593 ARG A C 1
ATOM 1523 O O . ARG A 1 221 ? 31.340 11.421 1.558 1.00 23.12 593 ARG A O 1
ATOM 1531 N N . ASN A 1 222 ? 33.326 12.480 1.681 1.00 34.75 594 ASN A N 1
ATOM 1532 C CA . ASN A 1 222 ? 33.472 12.815 0.271 1.00 25.10 594 ASN A CA 1
ATOM 1533 C C . ASN A 1 222 ? 32.385 13.764 -0.226 1.00 25.77 594 ASN A C 1
ATOM 1534 O O . ASN A 1 222 ? 32.199 13.873 -1.425 1.00 35.69 594 ASN A O 1
ATOM 1539 N N . LYS A 1 223 ? 31.607 14.389 0.662 1.00 25.14 595 LYS A N 1
ATOM 1540 C CA . LYS A 1 223 ? 30.475 15.246 0.293 1.00 20.66 595 LYS A CA 1
ATOM 1541 C C . LYS A 1 223 ? 30.607 16.557 1.061 1.00 32.39 595 LYS A C 1
ATOM 1542 O O . LYS A 1 223 ? 29.974 16.736 2.114 1.00 38.65 595 LYS A O 1
ATOM 1548 N N . PRO A 1 224 ? 31.416 17.494 0.566 1.00 28.82 596 PRO A N 1
ATOM 1549 C CA . PRO A 1 224 ? 31.477 18.829 1.165 1.00 24.87 596 PRO A CA 1
ATOM 1550 C C . PRO A 1 224 ? 30.182 19.584 0.942 1.00 23.59 596 PRO A C 1
ATOM 1551 O O . PRO A 1 224 ? 29.362 19.212 0.103 1.00 31.53 596 PRO A O 1
ATOM 1555 N N . GLY A 1 225 ? 29.952 20.608 1.758 1.00 15.05 597 GLY A N 1
ATOM 1556 C CA . GLY A 1 225 ? 28.798 21.449 1.525 1.00 18.68 597 GLY A CA 1
ATOM 1557 C C . GLY A 1 225 ? 28.987 22.345 0.313 1.00 26.26 597 GLY A C 1
ATOM 1558 O O . GLY A 1 225 ? 30.095 22.833 0.037 1.00 25.06 597 GLY A O 1
ATOM 1559 N N . VAL A 1 226 ? 27.866 22.660 -0.353 1.00 28.65 598 VAL A N 1
ATOM 1560 C CA . VAL A 1 226 ? 27.821 23.544 -1.514 1.00 32.99 598 VAL A CA 1
ATOM 1561 C C . VAL A 1 226 ? 27.169 24.864 -1.119 1.00 37.59 598 VAL A C 1
ATOM 1562 O O . VAL A 1 226 ? 26.067 24.883 -0.550 1.00 42.53 598 VAL A O 1
ATOM 1566 N N . TYR A 1 227 ? 27.822 25.962 -1.491 1.00 39.17 599 TYR A N 1
ATOM 1567 C CA . TYR A 1 227 ? 27.468 27.324 -1.127 1.00 32.59 599 TYR A CA 1
ATOM 1568 C C . TYR A 1 227 ? 27.367 28.161 -2.399 1.00 36.34 599 TYR A C 1
ATOM 1569 O O . TYR A 1 227 ? 27.979 27.822 -3.425 1.00 28.06 599 TYR A O 1
ATOM 1578 N N . THR A 1 228 ? 26.575 29.236 -2.350 1.00 32.77 600 THR A N 1
ATOM 1579 C CA . THR A 1 228 ? 26.675 30.253 -3.394 1.00 25.95 600 THR A CA 1
ATOM 1580 C C . THR A 1 228 ? 27.961 31.050 -3.171 1.00 30.41 600 THR A C 1
ATOM 1581 O O . THR A 1 228 ? 28.224 31.510 -2.054 1.00 31.34 600 THR A O 1
ATOM 1585 N N . ASP A 1 229 ? 28.768 31.197 -4.226 1.00 20.58 601 ASP A N 1
ATOM 1586 C CA . ASP A 1 229 ? 30.067 31.880 -4.183 1.00 17.86 601 ASP A CA 1
ATOM 1587 C C . ASP A 1 229 ? 29.861 33.386 -4.280 1.00 37.29 601 ASP A C 1
ATOM 1588 O O . ASP A 1 229 ? 29.607 33.912 -5.364 1.00 36.18 601 ASP A O 1
ATOM 1593 N N . VAL A 1 230 ? 29.961 34.083 -3.141 1.00 35.10 602 VAL A N 1
ATOM 1594 C CA . VAL A 1 230 ? 29.560 35.485 -3.069 1.00 27.66 602 VAL A CA 1
ATOM 1595 C C . VAL A 1 230 ? 30.451 36.362 -3.944 1.00 28.58 602 VAL A C 1
ATOM 1596 O O . VAL A 1 230 ? 29.968 37.309 -4.573 1.00 29.55 602 VAL A O 1
ATOM 1600 N N . ALA A 1 231 ? 31.763 36.102 -3.967 1.00 25.44 603 ALA A N 1
ATOM 1601 C CA . ALA A 1 231 ? 32.642 36.882 -4.841 1.00 30.25 603 ALA A CA 1
ATOM 1602 C C . ALA A 1 231 ? 32.228 36.815 -6.318 1.00 37.21 603 ALA A C 1
ATOM 1603 O O . ALA A 1 231 ? 32.200 37.851 -7.002 1.00 35.12 603 ALA A O 1
ATOM 1605 N N . TYR A 1 232 ? 31.675 35.680 -6.753 1.00 40.96 604 TYR A N 1
ATOM 1606 C CA . TYR A 1 232 ? 31.232 35.545 -8.136 1.00 32.28 604 TYR A CA 1
ATOM 1607 C C . TYR A 1 232 ? 30.152 36.550 -8.468 1.00 32.03 604 TYR A C 1
ATOM 1608 O O . TYR A 1 232 ? 29.942 36.849 -9.645 1.00 48.55 604 TYR A O 1
ATOM 1617 N N . TYR A 1 233 ? 29.437 37.048 -7.470 1.00 19.41 605 TYR A N 1
ATOM 1618 C CA . TYR A 1 233 ? 28.266 37.868 -7.713 1.00 20.04 605 TYR A CA 1
ATOM 1619 C C . TYR A 1 233 ? 28.469 39.299 -7.227 1.00 28.79 605 TYR A C 1
ATOM 1620 O O . TYR A 1 233 ? 27.488 40.048 -7.115 1.00 30.52 605 TYR A O 1
ATOM 1629 N N . LEU A 1 234 ? 29.729 39.727 -7.027 1.00 26.36 606 LEU A N 1
ATOM 1630 C CA . LEU A 1 234 ? 29.949 41.072 -6.491 1.00 24.14 606 LEU A CA 1
ATOM 1631 C C . LEU A 1 234 ? 29.240 42.119 -7.329 1.00 32.08 606 LEU A C 1
ATOM 1632 O O . LEU A 1 234 ? 28.479 42.935 -6.798 1.00 29.84 606 LEU A O 1
ATOM 1637 N N . ALA A 1 235 ? 29.398 42.054 -8.654 1.00 42.09 607 ALA A N 1
ATOM 1638 C CA . ALA A 1 235 ? 28.806 43.094 -9.481 1.00 32.56 607 ALA A CA 1
ATOM 1639 C C . ALA A 1 235 ? 27.290 43.127 -9.335 1.00 26.14 607 ALA A C 1
ATOM 1640 O O . ALA A 1 235 ? 26.731 44.174 -8.986 1.00 32.97 607 ALA A O 1
ATOM 1642 N N . TRP A 1 236 ? 26.654 41.956 -9.295 1.00 28.71 608 TRP A N 1
ATOM 1643 C CA . TRP A 1 236 ? 25.204 41.935 -9.140 1.00 25.52 608 TRP A CA 1
ATOM 1644 C C . TRP A 1 236 ? 24.837 42.537 -7.802 1.00 34.57 608 TRP A C 1
ATOM 1645 O O . TRP A 1 236 ? 23.978 43.424 -7.723 1.00 33.81 608 TRP A O 1
ATOM 1656 N N . ILE A 1 237 ? 25.614 42.200 -6.775 1.00 32.21 609 ILE A N 1
ATOM 1657 C CA . ILE A 1 237 ? 25.332 42.699 -5.443 1.00 24.25 609 ILE A CA 1
ATOM 1658 C C . ILE A 1 237 ? 25.515 44.204 -5.395 1.00 32.63 609 ILE A C 1
ATOM 1659 O O . ILE A 1 237 ? 24.627 44.912 -4.923 1.00 28.29 609 ILE A O 1
ATOM 1664 N N . ARG A 1 238 ? 26.626 44.729 -5.934 1.00 45.47 610 ARG A N 1
ATOM 1665 C CA . ARG A 1 238 ? 26.758 46.189 -5.993 1.00 38.71 610 ARG A CA 1
ATOM 1666 C C . ARG A 1 238 ? 25.607 46.821 -6.758 1.00 34.41 610 ARG A C 1
ATOM 1667 O O . ARG A 1 238 ? 25.012 47.802 -6.309 1.00 36.92 610 ARG A O 1
ATOM 1675 N N . GLU A 1 239 ? 25.254 46.258 -7.898 1.00 28.53 611 GLU A N 1
ATOM 1676 C CA . GLU A 1 239 ? 24.253 46.910 -8.718 1.00 30.10 611 GLU A CA 1
ATOM 1677 C C . GLU A 1 239 ? 22.901 46.955 -8.026 1.00 31.77 611 GLU A C 1
ATOM 1678 O O . GLU A 1 239 ? 22.213 47.970 -8.071 1.00 53.28 611 GLU A O 1
ATOM 1684 N N . HIS A 1 240 ? 22.492 45.883 -7.382 1.00 52.57 612 HIS A N 1
ATOM 1685 C CA . HIS A 1 240 ? 21.176 45.850 -6.763 1.00 52.43 612 HIS A CA 1
ATOM 1686 C C . HIS A 1 240 ? 21.185 46.215 -5.289 1.00 51.29 612 HIS A C 1
ATOM 1687 O O . HIS A 1 240 ? 20.190 45.975 -4.605 1.00 47.88 612 HIS A O 1
ATOM 1694 N N . THR A 1 241 ? 22.278 46.800 -4.793 1.00 61.30 613 THR A N 1
ATOM 1695 C CA . THR A 1 241 ? 22.400 47.226 -3.403 1.00 58.18 613 THR A CA 1
ATOM 1696 C C . THR A 1 241 ? 22.456 48.736 -3.213 1.00 65.63 613 THR A C 1
ATOM 1697 O O . THR A 1 241 ? 22.286 49.207 -2.084 1.00 74.99 613 THR A O 1
ATOM 1701 N N . VAL A 1 242 ? 22.695 49.512 -4.265 1.00 78.80 614 VAL A N 1
ATOM 1702 C CA . VAL A 1 242 ? 22.346 50.920 -4.196 1.00 90.18 614 VAL A CA 1
ATOM 1703 C C . VAL A 1 242 ? 20.856 51.052 -3.914 1.00 96.17 614 VAL A C 1
ATOM 1704 O O . VAL A 1 242 ? 20.031 50.319 -4.474 1.00 105.18 614 VAL A O 1
ATOM 1708 N N . SER A 1 243 ? 20.515 51.981 -3.020 1.00 84.06 615 SER A N 1
ATOM 1709 C CA . SER A 1 243 ? 19.166 52.163 -2.473 1.00 75.83 615 SER A CA 1
ATOM 1710 C C . SER A 1 243 ? 18.755 50.993 -1.590 1.00 72.19 615 SER A C 1
ATOM 1711 O O . SER A 1 243 ? 18.551 51.139 -0.381 1.00 58.74 615 SER A O 1
ATOM 1726 N N . PHE B 2 2 ? 21.970 11.522 -2.881 1.00 47.97 2 PHE B N 1
ATOM 1727 C CA . PHE B 2 2 ? 20.760 12.337 -2.942 1.00 37.10 2 PHE B CA 1
ATOM 1728 C C . PHE B 2 2 ? 21.142 13.685 -2.370 1.00 35.34 2 PHE B C 1
ATOM 1729 O O . PHE B 2 2 ? 21.952 13.723 -1.455 1.00 29.11 2 PHE B O 1
ATOM 1737 N N . ALA B 2 3 ? 20.583 14.788 -2.871 1.00 29.06 3 ALA B N 1
ATOM 1738 C CA . ALA B 2 3 ? 20.998 16.105 -2.396 1.00 29.05 3 ALA B CA 1
ATOM 1739 C C . ALA B 2 3 ? 19.788 16.977 -2.085 1.00 34.22 3 ALA B C 1
ATOM 1740 O O . ALA B 2 3 ? 18.877 17.100 -2.909 1.00 31.67 3 ALA B O 1
ATOM 1742 N N . TYR B 2 4 ? 19.779 17.577 -0.897 1.00 26.67 4 TYR B N 1
ATOM 1743 C CA . TYR B 2 4 ? 18.693 18.440 -0.468 1.00 26.21 4 TYR B CA 1
ATOM 1744 C C . TYR B 2 4 ? 19.264 19.804 -0.077 1.00 36.03 4 TYR B C 1
ATOM 1745 O O . TYR B 2 4 ? 20.487 19.985 -0.026 1.00 29.39 4 TYR B O 1
ATOM 1754 N N . ASP B 2 5 ? 18.368 20.770 0.207 1.00 38.14 5 ASP B N 1
ATOM 1755 C CA . ASP B 2 5 ? 18.701 22.195 0.130 1.00 36.76 5 ASP B CA 1
ATOM 1756 C C . ASP B 2 5 ? 18.720 22.914 1.485 1.00 38.07 5 ASP B C 1
ATOM 1757 O O . ASP B 2 5 ? 18.375 24.100 1.566 1.00 51.62 5 ASP B O 1
ATOM 1762 N N . ARG B 2 6 ? 19.134 22.231 2.553 1.00 30.23 6 ARG B N 1
ATOM 1763 C CA . ARG B 2 6 ? 19.496 22.864 3.833 1.00 31.39 6 ARG B CA 1
ATOM 1764 C C . ARG B 2 6 ? 18.393 23.725 4.433 1.00 25.84 6 ARG B C 1
ATOM 1765 O O . ARG B 2 6 ? 18.687 24.641 5.188 1.00 28.16 6 ARG B O 1
ATOM 1773 N N . ARG B 2 7 ? 17.134 23.475 4.112 1.00 32.45 7 ARG B N 1
ATOM 1774 C CA . ARG B 2 7 ? 16.032 24.315 4.557 1.00 22.93 7 ARG B CA 1
ATOM 1775 C C . ARG B 2 7 ? 15.120 23.442 5.433 1.00 35.15 7 ARG B C 1
ATOM 1776 O O . ARG B 2 7 ? 15.064 22.226 5.248 1.00 33.27 7 ARG B O 1
ATOM 1793 N N . LEU B 2 9 ? 11.249 23.157 5.433 1.00 28.81 9 LEU B N 1
ATOM 1794 C CA . LEU B 2 9 ? 10.738 22.807 4.113 1.00 30.39 9 LEU B CA 1
ATOM 1795 C C . LEU B 2 9 ? 11.868 22.670 3.099 1.00 37.54 9 LEU B C 1
ATOM 1796 O O . LEU B 2 9 ? 12.279 23.647 2.498 1.00 36.53 9 LEU B O 1
ATOM 1801 N N . SER B 2 10 ? 12.341 21.440 2.899 1.00 36.46 10 SER B N 1
ATOM 1802 C CA . SER B 2 10 ? 13.515 21.161 2.090 1.00 25.19 10 SER B CA 1
ATOM 1803 C C . SER B 2 10 ? 13.105 20.434 0.824 1.00 26.36 10 SER B C 1
ATOM 1804 O O . SER B 2 10 ? 12.286 19.517 0.875 1.00 30.03 10 SER B O 1
ATOM 1807 N N . ASN B 2 11 ? 13.678 20.864 -0.303 1.00 35.33 11 ASN B N 1
ATOM 1808 C CA . ASN B 2 11 ? 13.454 20.323 -1.635 1.00 28.76 11 ASN B CA 1
ATOM 1809 C C . ASN B 2 11 ? 14.719 19.658 -2.159 1.00 44.73 11 ASN B C 1
ATOM 1810 O O . ASN B 2 11 ? 15.835 19.976 -1.734 1.00 42.75 11 ASN B O 1
ATOM 1815 N N . ASN B 2 12 ? 14.523 18.744 -3.108 1.00 37.63 12 ASN B N 1
ATOM 1816 C CA . ASN B 2 12 ? 15.595 17.925 -3.653 1.00 33.89 12 ASN B CA 1
ATOM 1817 C C . ASN B 2 12 ? 16.446 18.709 -4.652 1.00 35.70 12 ASN B C 1
ATOM 1818 O O . ASN B 2 12 ? 15.923 19.444 -5.503 1.00 35.16 12 ASN B O 1
ATOM 1832 N N . ARG B 2 14 ? 17.699 18.143 -8.037 1.00 42.28 14 ARG B N 1
ATOM 1833 C CA . ARG B 2 14 ? 16.929 17.208 -8.867 1.00 39.16 14 ARG B CA 1
ATOM 1834 C C . ARG B 2 14 ? 17.822 16.189 -9.547 1.00 34.24 14 ARG B C 1
ATOM 1835 O O . ARG B 2 14 ? 17.725 15.027 -9.255 1.00 34.50 14 ARG B O 1
ATOM 1843 N N . ASN B 2 15 ? 18.721 16.631 -10.422 1.00 40.13 15 ASN B N 1
ATOM 1844 C CA . ASN B 2 15 ? 19.549 15.715 -11.199 1.00 45.86 15 ASN B CA 1
ATOM 1845 C C . ASN B 2 15 ? 20.852 15.349 -10.495 1.00 48.31 15 ASN B C 1
ATOM 1846 O O . ASN B 2 15 ? 21.876 15.142 -11.167 1.00 50.65 15 ASN B O 1
ATOM 1851 N N . TYR B 2 16 ? 20.844 15.257 -9.166 1.00 38.30 16 TYR B N 1
ATOM 1852 C CA . TYR B 2 16 ? 22.030 14.860 -8.414 1.00 32.26 16 TYR B CA 1
ATOM 1853 C C . TYR B 2 16 ? 21.851 13.404 -8.037 1.00 45.56 16 TYR B C 1
ATOM 1854 O O . TYR B 2 16 ? 20.840 13.034 -7.442 1.00 53.75 16 TYR B O 1
ATOM 1869 N N . GLY B 2 18 ? 21.376 10.485 -9.911 1.00 72.90 18 GLY B N 1
ATOM 1870 C CA . GLY B 2 18 ? 20.208 9.907 -10.560 1.00 73.40 18 GLY B CA 1
ATOM 1871 C C . GLY B 2 18 ? 19.662 10.774 -11.684 1.00 74.60 18 GLY B C 1
ATOM 1872 O O . GLY B 2 18 ? 20.285 10.903 -12.742 1.00 69.96 18 GLY B O 1
ATOM 1873 N N . VAL C 1 1 ? 38.786 50.684 44.054 1.00 29.70 373 VAL C N 1
ATOM 1874 C CA . VAL C 1 1 ? 39.620 49.989 43.094 1.00 24.65 373 VAL C CA 1
ATOM 1875 C C . VAL C 1 1 ? 40.986 49.656 43.663 1.00 15.76 373 VAL C C 1
ATOM 1876 O O . VAL C 1 1 ? 41.465 50.321 44.535 1.00 37.81 373 VAL C O 1
ATOM 1880 N N . VAL C 1 2 ? 41.586 48.611 43.124 1.00 22.99 374 VAL C N 1
ATOM 1881 C CA . VAL C 1 2 ? 42.833 48.017 43.595 1.00 24.69 374 VAL C CA 1
ATOM 1882 C C . VAL C 1 2 ? 43.927 48.176 42.552 1.00 24.75 374 VAL C C 1
ATOM 1883 O O . VAL C 1 2 ? 43.659 48.056 41.352 1.00 28.24 374 VAL C O 1
ATOM 1887 N N . GLY C 1 3 ? 45.141 48.515 42.985 1.00 16.97 375 GLY C N 1
ATOM 1888 C CA . GLY C 1 3 ? 46.162 48.649 41.969 1.00 20.39 375 GLY C CA 1
ATOM 1889 C C . GLY C 1 3 ? 46.121 49.925 41.199 1.00 23.77 375 GLY C C 1
ATOM 1890 O O . GLY C 1 3 ? 46.693 49.973 40.103 1.00 34.25 375 GLY C O 1
ATOM 1891 N N . GLY C 1 4 ? 45.500 50.965 41.746 1.00 20.33 376 GLY C N 1
ATOM 1892 C CA . GLY C 1 4 ? 45.389 52.229 41.051 1.00 23.83 376 GLY C CA 1
ATOM 1893 C C . GLY C 1 4 ? 46.044 53.412 41.716 1.00 30.94 376 GLY C C 1
ATOM 1894 O O . GLY C 1 4 ? 46.762 53.249 42.712 1.00 42.53 376 GLY C O 1
ATOM 1895 N N . LEU C 1 5 ? 45.782 54.607 41.173 1.00 24.17 377 LEU C N 1
ATOM 1896 C CA . LEU C 1 5 ? 46.339 55.849 41.679 1.00 27.98 377 LEU C CA 1
ATOM 1897 C C . LEU C 1 5 ? 45.224 56.865 41.794 1.00 27.30 377 LEU C C 1
ATOM 1898 O O . LEU C 1 5 ? 44.124 56.658 41.272 1.00 24.54 377 LEU C O 1
ATOM 1903 N N . VAL C 1 6 ? 45.493 57.911 42.586 1.00 40.92 378 VAL C N 1
ATOM 1904 C CA . VAL C 1 6 ? 44.498 58.952 42.792 1.00 39.84 378 VAL C CA 1
ATOM 1905 C C . VAL C 1 6 ? 44.172 59.579 41.451 1.00 32.83 378 VAL C C 1
ATOM 1906 O O . VAL C 1 6 ? 45.068 59.961 40.692 1.00 33.92 378 VAL C O 1
ATOM 1910 N N . ALA C 1 7 ? 42.888 59.722 41.173 1.00 32.26 379 ALA C N 1
ATOM 1911 C CA . ALA C 1 7 ? 42.420 60.303 39.921 1.00 40.86 379 ALA C CA 1
ATOM 1912 C C . ALA C 1 7 ? 42.459 61.820 39.970 1.00 41.82 379 ALA C C 1
ATOM 1913 O O . ALA C 1 7 ? 42.326 62.424 41.034 1.00 46.62 379 ALA C O 1
ATOM 1915 N N . LEU C 1 8 ? 42.684 62.433 38.815 1.00 50.40 380 LEU C N 1
ATOM 1916 C CA . LEU C 1 8 ? 42.690 63.883 38.767 1.00 60.34 380 LEU C CA 1
ATOM 1917 C C . LEU C 1 8 ? 41.280 64.362 39.072 1.00 86.57 380 LEU C C 1
ATOM 1918 O O . LEU C 1 8 ? 40.293 63.714 38.717 1.00 83.10 380 LEU C O 1
ATOM 1923 N N . ARG C 1 9 ? 41.192 65.507 39.737 1.00 114.12 381 ARG C N 1
ATOM 1924 C CA . ARG C 1 9 ? 39.897 66.041 40.142 1.00 118.27 381 ARG C CA 1
ATOM 1925 C C . ARG C 1 9 ? 38.879 66.138 39.018 1.00 111.16 381 ARG C C 1
ATOM 1926 O O . ARG C 1 9 ? 37.686 65.894 39.227 1.00 124.38 381 ARG C O 1
ATOM 1934 N N . GLY C 1 10 ? 39.304 66.549 37.853 1.00 67.47 382 GLY C N 1
ATOM 1935 C CA . GLY C 1 10 ? 38.449 66.660 36.697 1.00 30.19 382 GLY C CA 1
ATOM 1936 C C . GLY C 1 10 ? 38.387 65.472 35.759 1.00 50.13 382 GLY C C 1
ATOM 1937 O O . GLY C 1 10 ? 37.650 65.507 34.762 1.00 33.18 382 GLY C O 1
ATOM 1938 N N . ALA C 1 11 ? 39.158 64.418 36.041 1.00 60.20 383 ALA C N 1
ATOM 1939 C CA . ALA C 1 11 ? 39.229 63.257 35.156 1.00 35.94 383 ALA C CA 1
ATOM 1940 C C . ALA C 1 11 ? 37.914 62.505 34.982 1.00 31.20 383 ALA C C 1
ATOM 1941 O O . ALA C 1 11 ? 37.700 61.905 33.926 1.00 31.94 383 ALA C O 1
ATOM 1943 N N . HIS C 1 12 ? 37.030 62.490 35.968 1.00 27.70 384 HIS C N 1
ATOM 1944 C CA . HIS C 1 12 ? 35.797 61.709 35.858 1.00 27.26 384 HIS C CA 1
ATOM 1945 C C . HIS C 1 12 ? 34.578 62.559 36.206 1.00 24.28 384 HIS C C 1
ATOM 1946 O O . HIS C 1 12 ? 33.878 62.301 37.193 1.00 33.43 384 HIS C O 1
ATOM 1953 N N . PRO C 1 13 ? 34.233 63.510 35.330 1.00 20.54 385 PRO C N 1
ATOM 1954 C CA . PRO C 1 13 ? 33.067 64.393 35.564 1.00 15.57 385 PRO C CA 1
ATOM 1955 C C . PRO C 1 13 ? 31.748 63.646 35.619 1.00 22.43 385 PRO C C 1
ATOM 1956 O O . PRO C 1 13 ? 30.801 64.122 36.255 1.00 24.07 385 PRO C O 1
ATOM 1960 N N . TYR C 1 14 ? 31.606 62.611 34.805 1.00 18.84 386 TYR C N 1
ATOM 1961 C CA . TYR C 1 14 ? 30.394 61.793 34.759 1.00 21.15 386 TYR C CA 1
ATOM 1962 C C . TYR C 1 14 ? 30.097 61.053 36.071 1.00 22.00 386 TYR C C 1
ATOM 1963 O O . TYR C 1 14 ? 28.919 60.817 36.377 1.00 27.37 386 TYR C O 1
ATOM 1972 N N . ILE C 1 15 ? 31.116 60.611 36.821 1.00 24.56 387 ILE C N 1
ATOM 1973 C CA . ILE C 1 15 ? 30.837 59.796 38.012 1.00 33.38 387 ILE C CA 1
ATOM 1974 C C . ILE C 1 15 ? 29.963 60.515 39.028 1.00 16.60 387 ILE C C 1
ATOM 1975 O O . ILE C 1 15 ? 30.099 61.719 39.271 1.00 28.51 387 ILE C O 1
ATOM 1980 N N . ALA C 1 16 ? 29.029 59.757 39.606 1.00 13.14 388 ALA C N 1
ATOM 1981 C CA . ALA C 1 16 ? 28.072 60.244 40.588 1.00 19.41 388 ALA C CA 1
ATOM 1982 C C . ALA C 1 16 ? 28.064 59.365 41.822 1.00 24.00 388 ALA C C 1
ATOM 1983 O O . ALA C 1 16 ? 28.256 58.154 41.717 1.00 37.57 388 ALA C O 1
ATOM 1985 N N . ALA C 1 17 ? 27.872 59.975 42.991 1.00 22.94 389 ALA C N 1
ATOM 1986 C CA . ALA C 1 17 ? 27.796 59.262 44.254 1.00 15.99 389 ALA C CA 1
ATOM 1987 C C . ALA C 1 17 ? 26.353 59.250 44.739 1.00 21.83 389 ALA C C 1
ATOM 1988 O O . ALA C 1 17 ? 25.648 60.250 44.631 1.00 22.28 389 ALA C O 1
ATOM 1990 N N . LEU C 1 18 ? 25.920 58.129 45.299 1.00 30.64 390 LEU C N 1
ATOM 1991 C CA . LEU C 1 18 ? 24.532 57.900 45.679 1.00 25.88 390 LEU C CA 1
ATOM 1992 C C . LEU C 1 18 ? 24.530 57.482 47.140 1.00 24.84 390 LEU C C 1
ATOM 1993 O O . LEU C 1 18 ? 25.230 56.538 47.514 1.00 35.27 390 LEU C O 1
ATOM 1998 N N . TYR C 1 19 ? 23.805 58.230 47.972 1.00 25.03 391 TYR C N 1
ATOM 1999 C CA . TYR C 1 19 ? 23.789 58.031 49.412 1.00 22.70 391 TYR C CA 1
ATOM 2000 C C . TYR C 1 19 ? 22.357 57.903 49.895 1.00 30.89 391 TYR C C 1
ATOM 2001 O O . TYR C 1 19 ? 21.490 58.689 49.493 1.00 35.69 391 TYR C O 1
ATOM 2010 N N . TRP C 1 20 ? 22.114 56.947 50.790 1.00 27.20 392 TRP C N 1
ATOM 2011 C CA . TRP C 1 20 ? 20.795 56.895 51.408 1.00 30.15 392 TRP C CA 1
ATOM 2012 C C . TRP C 1 20 ? 20.882 55.997 52.623 1.00 38.14 392 TRP C C 1
ATOM 2013 O O . TRP C 1 20 ? 21.538 54.967 52.564 1.00 44.40 392 TRP C O 1
ATOM 2024 N N . GLY C 1 21 ? 20.181 56.366 53.692 1.00 35.15 393 GLY C N 1
ATOM 2025 C CA . GLY C 1 21 ? 20.216 55.619 54.927 1.00 38.26 393 GLY C CA 1
ATOM 2026 C C . GLY C 1 21 ? 21.631 55.312 55.372 1.00 47.65 393 GLY C C 1
ATOM 2027 O O . GLY C 1 21 ? 22.403 56.237 55.633 1.00 63.25 393 GLY C O 1
ATOM 2028 N N . HIS C 1 22 ? 22.003 54.037 55.441 1.00 41.75 394 HIS C N 1
ATOM 2029 C CA . HIS C 1 22 ? 23.368 53.648 55.771 1.00 36.12 394 HIS C CA 1
ATOM 2030 C C . HIS C 1 22 ? 24.173 53.176 54.556 1.00 44.38 394 HIS C C 1
ATOM 2031 O O . HIS C 1 22 ? 25.281 52.648 54.714 1.00 34.62 394 HIS C O 1
ATOM 2038 N N . SER C 1 23 ? 23.605 53.297 53.361 1.00 44.39 395 SER C N 1
ATOM 2039 C CA . SER C 1 23 ? 24.078 52.702 52.122 1.00 33.39 395 SER C CA 1
ATOM 2040 C C . SER C 1 23 ? 24.745 53.770 51.252 1.00 28.10 395 SER C C 1
ATOM 2041 O O . SER C 1 23 ? 24.420 54.962 51.334 1.00 37.93 395 SER C O 1
ATOM 2044 N N . PHE C 1 24 ? 25.556 53.292 50.305 1.00 28.17 396 PHE C N 1
ATOM 2045 C CA . PHE C 1 24 ? 26.242 54.067 49.282 1.00 16.98 396 PHE C CA 1
ATOM 2046 C C . PHE C 1 24 ? 26.431 53.266 48.001 1.00 15.73 396 PHE C C 1
ATOM 2047 O O . PHE C 1 24 ? 26.607 52.052 48.043 1.00 37.04 396 PHE C O 1
ATOM 2055 N N . CYS C 1 25 ? 26.470 53.968 46.874 1.00 15.04 397 CYS C N 1
ATOM 2056 C CA . CYS C 1 25 ? 26.755 53.381 45.563 1.00 29.09 397 CYS C CA 1
ATOM 2057 C C . CYS C 1 25 ? 27.294 54.464 44.636 1.00 26.95 397 CYS C C 1
ATOM 2058 O O . CYS C 1 25 ? 27.230 55.652 44.942 1.00 27.88 397 CYS C O 1
ATOM 2061 N N . ALA C 1 26 ? 27.846 54.045 43.501 1.00 23.80 398 ALA C N 1
ATOM 2062 C CA . ALA C 1 26 ? 28.236 55.008 42.483 1.00 20.53 398 ALA C CA 1
ATOM 2063 C C . ALA C 1 26 ? 27.371 54.860 41.236 1.00 22.09 398 ALA C C 1
ATOM 2064 O O . ALA C 1 26 ? 26.539 53.957 41.112 1.00 24.87 398 ALA C O 1
ATOM 2066 N N . GLY C 1 27 ? 27.581 55.770 40.302 1.00 12.15 399 GLY C N 1
ATOM 2067 C CA . GLY C 1 27 ? 26.867 55.692 39.046 1.00 18.75 399 GLY C CA 1
ATOM 2068 C C . GLY C 1 27 ? 27.522 56.610 38.046 1.00 19.44 399 GLY C C 1
ATOM 2069 O O . GLY C 1 27 ? 28.561 57.216 38.320 1.00 35.55 399 GLY C O 1
ATOM 2070 N N . SER C 1 28 ? 26.908 56.707 36.866 1.00 19.22 400 SER C N 1
ATOM 2071 C CA . SER C 1 28 ? 27.447 57.573 35.822 1.00 21.69 400 SER C CA 1
ATOM 2072 C C . SER C 1 28 ? 26.322 58.470 35.326 1.00 24.40 400 SER C C 1
ATOM 2073 O O . SER C 1 28 ? 25.246 57.967 34.991 1.00 24.61 400 SER C O 1
ATOM 2076 N N . LEU C 1 29 ? 26.583 59.777 35.226 1.00 18.21 401 LEU C N 1
ATOM 2077 C CA . LEU C 1 29 ? 25.684 60.712 34.549 1.00 16.68 401 LEU C CA 1
ATOM 2078 C C . LEU C 1 29 ? 25.716 60.455 33.050 1.00 25.32 401 LEU C C 1
ATOM 2079 O O . LEU C 1 29 ? 26.734 60.717 32.401 1.00 28.25 401 LEU C O 1
ATOM 2084 N N . ILE C 1 30 ? 24.624 59.938 32.479 1.00 21.39 402 ILE C N 1
ATOM 2085 C CA . ILE C 1 30 ? 24.567 59.715 31.032 1.00 22.04 402 ILE C CA 1
ATOM 2086 C C . ILE C 1 30 ? 23.714 60.739 30.300 1.00 36.27 402 ILE C C 1
ATOM 2087 O O . ILE C 1 30 ? 23.780 60.804 29.056 1.00 21.51 402 ILE C O 1
ATOM 2092 N N . ALA C 1 31 ? 22.941 61.540 31.023 1.00 38.43 403 ALA C N 1
ATOM 2093 C CA . ALA C 1 31 ? 22.267 62.721 30.507 1.00 25.58 403 ALA C CA 1
ATOM 2094 C C . ALA C 1 31 ? 22.064 63.673 31.673 1.00 32.04 403 ALA C C 1
ATOM 2095 O O . ALA C 1 31 ? 22.234 63.286 32.838 1.00 27.41 403 ALA C O 1
ATOM 2097 N N . PRO C 1 32 ? 21.743 64.941 31.397 1.00 33.26 404 PRO C N 1
ATOM 2098 C CA . PRO C 1 32 ? 21.622 65.903 32.504 1.00 24.43 404 PRO C CA 1
ATOM 2099 C C . PRO C 1 32 ? 20.655 65.491 33.593 1.00 31.76 404 PRO C C 1
ATOM 2100 O O . PRO C 1 32 ? 20.872 65.860 34.755 1.00 43.65 404 PRO C O 1
ATOM 2104 N N . CYS C 1 33 ? 19.582 64.770 33.280 1.00 46.66 405 CYS C N 1
ATOM 2105 C CA . CYS C 1 33 ? 18.672 64.314 34.324 1.00 42.26 405 CYS C CA 1
ATOM 2106 C C . CYS C 1 33 ? 18.745 62.812 34.617 1.00 33.43 405 CYS C C 1
ATOM 2107 O O . CYS C 1 33 ? 17.818 62.287 35.241 1.00 35.08 405 CYS C O 1
ATOM 2110 N N . TRP C 1 34 ? 19.793 62.094 34.178 1.00 33.51 406 TRP C N 1
ATOM 2111 C CA . TRP C 1 34 ? 19.776 60.630 34.298 1.00 29.49 406 TRP C CA 1
ATOM 2112 C C . TRP C 1 34 ? 21.118 60.060 34.739 1.00 32.52 406 TRP C C 1
ATOM 2113 O O . TRP C 1 34 ? 22.152 60.306 34.096 1.00 29.06 406 TRP C O 1
ATOM 2124 N N . VAL C 1 35 ? 21.072 59.224 35.789 1.00 31.82 407 VAL C N 1
ATOM 2125 C CA . VAL C 1 35 ? 22.228 58.454 36.250 1.00 33.48 407 VAL C CA 1
ATOM 2126 C C . VAL C 1 35 ? 22.003 56.981 35.983 1.00 26.48 407 VAL C C 1
ATOM 2127 O O . VAL C 1 35 ? 20.942 56.445 36.314 1.00 33.67 407 VAL C O 1
ATOM 2131 N N . LEU C 1 36 ? 23.039 56.303 35.483 1.00 24.84 408 LEU C N 1
ATOM 2132 C CA . LEU C 1 36 ? 23.002 54.859 35.267 1.00 30.83 408 LEU C CA 1
ATOM 2133 C C . LEU C 1 36 ? 23.815 54.195 36.359 1.00 21.17 408 LEU C C 1
ATOM 2134 O O . LEU C 1 36 ? 25.021 54.445 36.476 1.00 30.37 408 LEU C O 1
ATOM 2139 N N . THR C 1 37 ? 23.173 53.302 37.102 1.00 25.88 409 THR C N 1
ATOM 2140 C CA . THR C 1 37 ? 23.863 52.554 38.146 1.00 34.66 409 THR C CA 1
ATOM 2141 C C . THR C 1 37 ? 23.632 51.040 38.041 1.00 34.64 409 THR C C 1
ATOM 2142 O O . THR C 1 37 ? 23.017 50.563 37.084 1.00 38.07 409 THR C O 1
ATOM 2146 N N . ALA C 1 38 ? 24.022 50.291 39.063 1.00 24.97 410 ALA C N 1
ATOM 2147 C CA . ALA C 1 38 ? 23.715 48.873 39.150 1.00 25.86 410 ALA C CA 1
ATOM 2148 C C . ALA C 1 38 ? 22.381 48.646 39.846 1.00 26.79 410 ALA C C 1
ATOM 2149 O O . ALA C 1 38 ? 22.113 49.228 40.891 1.00 29.36 410 ALA C O 1
ATOM 2151 N N . ALA C 1 39 ? 21.585 47.726 39.301 1.00 23.56 411 ALA C N 1
ATOM 2152 C CA . ALA C 1 39 ? 20.328 47.359 39.942 1.00 22.81 411 ALA C CA 1
ATOM 2153 C C . ALA C 1 39 ? 20.528 46.835 41.357 1.00 31.86 411 ALA C C 1
ATOM 2154 O O . ALA C 1 39 ? 19.688 47.081 42.235 1.00 31.13 411 ALA C O 1
ATOM 2156 N N . HIS C 1 40 ? 21.593 46.070 41.600 1.00 30.72 412 HIS C N 1
ATOM 2157 C CA . HIS C 1 40 ? 21.727 45.483 42.929 1.00 26.40 412 HIS C CA 1
ATOM 2158 C C . HIS C 1 40 ? 21.885 46.548 44.005 1.00 28.30 412 HIS C C 1
ATOM 2159 O O . HIS C 1 40 ? 21.652 46.256 45.176 1.00 35.40 412 HIS C O 1
ATOM 2166 N N . CYS C 1 41 ? 22.311 47.762 43.637 1.00 30.34 413 CYS C N 1
ATOM 2167 C CA . CYS C 1 41 ? 22.364 48.864 44.592 1.00 19.62 413 CYS C CA 1
ATOM 2168 C C . CYS C 1 41 ? 20.983 49.163 45.153 1.00 30.58 413 CYS C C 1
ATOM 2169 O O . CYS C 1 41 ? 20.820 49.331 46.370 1.00 37.24 413 CYS C O 1
ATOM 2172 N N . LEU C 1 42 ? 19.959 49.137 44.296 1.00 25.25 414 LEU C N 1
ATOM 2173 C CA . LEU C 1 42 ? 18.614 49.535 44.692 1.00 32.22 414 LEU C CA 1
ATOM 2174 C C . LEU C 1 42 ? 17.696 48.335 44.857 1.00 48.30 414 LEU C C 1
ATOM 2175 O O . LEU C 1 42 ? 16.469 48.494 44.877 1.00 44.25 414 LEU C O 1
ATOM 2180 N N . GLN C 1 43 ? 18.295 47.145 44.980 1.00 51.95 415 GLN C N 1
ATOM 2181 C CA . GLN C 1 43 ? 17.583 45.887 45.200 1.00 55.51 415 GLN C CA 1
ATOM 2182 C C . GLN C 1 43 ? 16.528 45.993 46.289 1.00 58.76 415 GLN C C 1
ATOM 2183 O O . GLN C 1 43 ? 15.406 45.489 46.144 1.00 47.75 415 GLN C O 1
ATOM 2189 N N . ASP C 1 44 ? 16.899 46.595 47.414 1.00 57.67 416 ASP C N 1
ATOM 2190 C CA . ASP C 1 44 ? 16.031 46.686 48.578 1.00 51.86 416 ASP C CA 1
ATOM 2191 C C . ASP C 1 44 ? 14.949 47.748 48.447 1.00 42.97 416 ASP C C 1
ATOM 2192 O O . ASP C 1 44 ? 14.168 47.920 49.389 1.00 43.76 416 ASP C O 1
ATOM 2197 N N . ARG C 1 45 ? 14.880 48.445 47.305 1.00 39.79 417 ARG C N 1
ATOM 2198 C CA . ARG C 1 45 ? 13.808 49.386 47.004 1.00 34.65 417 ARG C CA 1
ATOM 2199 C C . ARG C 1 45 ? 13.675 50.483 48.055 1.00 42.46 417 ARG C C 1
ATOM 2200 O O . ARG C 1 45 ? 12.602 50.629 48.649 1.00 52.94 417 ARG C O 1
ATOM 2208 N N . PRO C 1 46 ? 14.684 51.323 48.268 1.00 40.11 418 PRO C N 1
ATOM 2209 C CA . PRO C 1 46 ? 14.474 52.500 49.116 1.00 39.33 418 PRO C CA 1
ATOM 2210 C C . PRO C 1 46 ? 13.575 53.498 48.418 1.00 36.16 418 PRO C C 1
ATOM 2211 O O . PRO C 1 46 ? 13.386 53.455 47.203 1.00 41.95 418 PRO C O 1
ATOM 2215 N N . ALA C 1 47 ? 12.993 54.381 49.208 1.00 33.44 419 ALA C N 1
ATOM 2216 C CA . ALA C 1 47 ? 12.077 55.365 48.647 1.00 29.31 419 ALA C CA 1
ATOM 2217 C C . ALA C 1 47 ? 12.866 56.459 47.931 1.00 44.48 419 ALA C C 1
ATOM 2218 O O . ALA C 1 47 ? 13.874 56.938 48.461 1.00 52.82 419 ALA C O 1
ATOM 2220 N N . PRO C 1 48 ? 12.466 56.844 46.727 1.00 36.73 420 PRO C N 1
ATOM 2221 C CA . PRO C 1 48 ? 13.138 57.939 46.019 1.00 38.75 420 PRO C CA 1
ATOM 2222 C C . PRO C 1 48 ? 13.436 59.124 46.913 1.00 42.50 420 PRO C C 1
ATOM 2223 O O . PRO C 1 48 ? 14.512 59.727 46.835 1.00 52.91 420 PRO C O 1
ATOM 2227 N N . GLU C 1 49 ? 12.473 59.448 47.779 1.00 49.06 421 GLU C N 1
ATOM 2228 C CA . GLU C 1 49 ? 12.609 60.579 48.686 1.00 47.32 421 GLU C CA 1
ATOM 2229 C C . GLU C 1 49 ? 13.884 60.507 49.522 1.00 53.62 421 GLU C C 1
ATOM 2230 O O . GLU C 1 49 ? 14.490 61.545 49.807 1.00 68.31 421 GLU C O 1
ATOM 2232 N N . ASP C 1 50 ? 14.333 59.299 49.884 1.00 41.85 422 ASP C N 1
ATOM 2233 C CA . ASP C 1 50 ? 15.519 59.113 50.721 1.00 42.89 422 ASP C CA 1
ATOM 2234 C C . ASP C 1 50 ? 16.851 59.170 49.971 1.00 40.68 422 ASP C C 1
ATOM 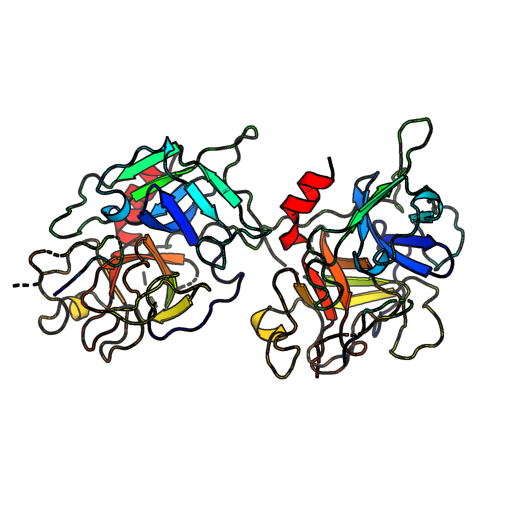2235 O O . ASP C 1 50 ? 17.904 59.187 50.621 1.00 37.86 422 ASP C O 1
ATOM 2240 N N . LEU C 1 51 ? 16.845 59.187 48.644 1.00 36.44 423 LEU C N 1
ATOM 2241 C CA . LEU C 1 51 ? 18.082 59.167 47.868 1.00 37.63 423 LEU C CA 1
ATOM 2242 C C . LEU C 1 51 ? 18.690 60.558 47.676 1.00 43.67 423 LEU C C 1
ATOM 2243 O O . LEU C 1 51 ? 17.989 61.529 47.358 1.00 30.82 423 LEU C O 1
ATOM 2248 N N . THR C 1 52 ? 20.011 60.642 47.851 1.00 40.97 424 THR C N 1
ATOM 2249 C CA . THR C 1 52 ? 20.754 61.856 47.548 1.00 38.09 424 THR C CA 1
ATOM 2250 C C . THR C 1 52 ? 21.836 61.518 46.529 1.00 36.76 424 THR C C 1
ATOM 2251 O O . THR C 1 52 ? 22.649 60.619 46.769 1.00 39.47 424 THR C O 1
ATOM 2255 N N . VAL C 1 53 ? 21.898 62.280 45.431 1.00 30.66 425 VAL C N 1
ATOM 2256 C CA . VAL C 1 53 ? 22.915 62.104 44.393 1.00 21.69 425 VAL C CA 1
ATOM 2257 C C . VAL C 1 53 ? 23.845 63.306 44.423 1.00 24.31 425 VAL C C 1
ATOM 2258 O O . VAL C 1 53 ? 23.382 64.447 44.489 1.00 34.37 425 VAL C O 1
ATOM 2262 N N . VAL C 1 54 ? 25.148 63.059 44.359 1.00 21.49 426 VAL C N 1
ATOM 2263 C CA . VAL C 1 54 ? 26.142 64.120 44.358 1.00 18.00 426 VAL C CA 1
ATOM 2264 C C . VAL C 1 54 ? 27.041 63.977 43.142 1.00 23.07 426 VAL C C 1
ATOM 2265 O O . VAL C 1 54 ? 27.696 62.943 42.957 1.00 19.28 426 VAL C O 1
ATOM 2269 N N . LEU C 1 55 ? 27.103 65.042 42.351 1.00 24.34 427 LEU C N 1
ATOM 2270 C CA . LEU C 1 55 ? 27.891 65.157 41.135 1.00 39.10 427 LEU C CA 1
ATOM 2271 C C . LEU C 1 55 ? 29.075 66.077 41.400 1.00 25.29 427 LEU C C 1
ATOM 2272 O O . LEU C 1 55 ? 29.018 66.941 42.271 1.00 18.90 427 LEU C O 1
ATOM 2277 N N . GLY C 1 56 ? 30.186 65.808 40.728 1.00 33.50 428 GLY C N 1
ATOM 2278 C CA . GLY C 1 56 ? 31.302 66.720 40.783 1.00 22.89 428 GLY C CA 1
ATOM 2279 C C . GLY C 1 56 ? 32.143 66.510 42.009 1.00 23.96 428 GLY C C 1
ATOM 2280 O O . GLY C 1 56 ? 32.968 67.361 42.340 1.00 21.75 428 GLY C O 1
ATOM 2281 N N . GLN C 1 57 ? 32.007 65.362 42.657 1.00 21.17 429 GLN C N 1
ATOM 2282 C CA . GLN C 1 57 ? 32.716 65.093 43.893 1.00 21.85 429 GLN C CA 1
ATOM 2283 C C . GLN C 1 57 ? 34.090 64.495 43.625 1.00 20.95 429 GLN C C 1
ATOM 2284 O O . GLN C 1 57 ? 34.285 63.756 42.664 1.00 25.89 429 GLN C O 1
ATOM 2290 N N . GLU C 1 58 ? 35.036 64.794 44.506 1.00 20.65 430 GLU C N 1
ATOM 2291 C CA . GLU C 1 58 ? 36.346 64.159 44.491 1.00 24.61 430 GLU C CA 1
ATOM 2292 C C . GLU C 1 58 ? 36.614 63.296 45.709 1.00 41.92 430 GLU C C 1
ATOM 2293 O O . GLU C 1 58 ? 37.153 62.191 45.563 1.00 38.95 430 GLU C O 1
ATOM 2299 N N . ARG C 1 59 ? 36.281 63.765 46.909 1.00 33.34 431 ARG C N 1
ATOM 2300 C CA . ARG C 1 59 ? 36.472 62.991 48.128 1.00 20.92 431 ARG C CA 1
ATOM 2301 C C . ARG C 1 59 ? 35.118 62.443 48.551 1.00 21.23 431 ARG C C 1
ATOM 2302 O O . ARG C 1 59 ? 34.138 63.184 48.621 1.00 25.88 431 ARG C O 1
ATOM 2310 N N . ARG C 1 60 ? 35.062 61.139 48.792 1.00 32.98 432 ARG C N 1
ATOM 2311 C CA . ARG C 1 60 ? 33.821 60.473 49.172 1.00 36.61 432 ARG C CA 1
ATOM 2312 C C . ARG C 1 60 ? 33.166 61.166 50.359 1.00 33.03 432 ARG C C 1
ATOM 2313 O O . ARG C 1 60 ? 33.781 61.299 51.418 1.00 27.07 432 ARG C O 1
ATOM 2321 N N . ASN C 1 61 ? 31.906 61.579 50.178 1.00 35.64 433 ASN C N 1
ATOM 2322 C CA . ASN C 1 61 ? 31.093 62.243 51.210 1.00 40.02 433 ASN C CA 1
ATOM 2323 C C . ASN C 1 61 ? 31.674 63.565 51.695 1.00 40.82 433 ASN C C 1
ATOM 2324 O O . ASN C 1 61 ? 31.394 64.011 52.800 1.00 45.27 433 ASN C O 1
ATOM 2329 N N . HIS C 1 62 ? 32.416 64.254 50.855 1.00 23.41 434 HIS C N 1
ATOM 2330 C CA . HIS C 1 62 ? 32.982 65.537 51.207 1.00 23.38 434 HIS C CA 1
ATOM 2331 C C . HIS C 1 62 ? 32.351 66.628 50.351 1.00 36.19 434 HIS C C 1
ATOM 2332 O O . HIS C 1 62 ? 32.261 66.482 49.124 1.00 18.53 434 HIS C O 1
ATOM 2339 N N . SER C 1 63 ? 31.849 67.674 51.007 1.00 41.30 435 SER C N 1
ATOM 2340 C CA . SER C 1 63 ? 31.276 68.817 50.315 1.00 34.76 435 SER C CA 1
ATOM 2341 C C . SER C 1 63 ? 32.401 69.546 49.611 1.00 32.28 435 SER C C 1
ATOM 2342 O O . SER C 1 63 ? 33.527 69.597 50.102 1.00 33.78 435 SER C O 1
ATOM 2345 N N . CYS C 1 64 ? 32.093 70.143 48.471 1.00 26.42 436 CYS C N 1
ATOM 2346 C CA . CYS C 1 64 ? 33.140 70.797 47.707 1.00 29.52 436 CYS C CA 1
ATOM 2347 C C . CYS C 1 64 ? 32.495 71.884 46.871 1.00 33.85 436 CYS C C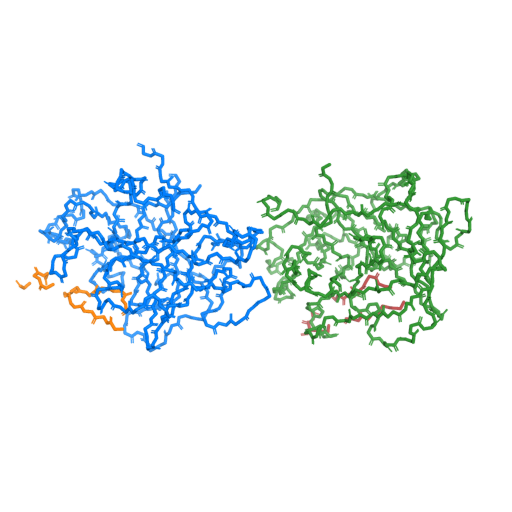 1
ATOM 2348 O O . CYS C 1 64 ? 31.270 71.968 46.758 1.00 41.64 436 CYS C O 1
ATOM 2351 N N . GLU C 1 65 ? 33.323 72.771 46.342 1.00 26.77 437 GLU C N 1
ATOM 2352 C CA . GLU C 1 65 ? 32.736 73.926 45.671 1.00 37.57 437 GLU C CA 1
ATOM 2353 C C . GLU C 1 65 ? 32.031 73.514 44.379 1.00 34.14 437 GLU C C 1
ATOM 2354 O O . GLU C 1 65 ? 30.857 73.889 44.198 1.00 27.23 437 GLU C O 1
ATOM 2360 N N . PRO C 1 66 ? 32.619 72.679 43.501 1.00 33.86 438 PRO C N 1
ATOM 2361 C CA . PRO C 1 66 ? 31.899 72.262 42.284 1.00 30.64 438 PRO C CA 1
ATOM 2362 C C . PRO C 1 66 ? 30.824 71.257 42.553 1.00 26.19 438 PRO C C 1
ATOM 2363 O O . PRO C 1 66 ? 30.040 70.967 41.644 1.00 29.94 438 PRO C O 1
ATOM 2367 N N . CYS C 1 67 ? 30.794 70.682 43.748 1.00 29.24 439 CYS C N 1
ATOM 2368 C CA . CYS C 1 67 ? 29.847 69.623 44.027 1.00 30.36 439 CYS C CA 1
ATOM 2369 C C . CYS C 1 67 ? 28.445 70.153 43.785 1.00 35.02 439 CYS C C 1
ATOM 2370 O O . CYS C 1 67 ? 28.152 71.328 44.006 1.00 49.17 439 CYS C O 1
ATOM 2373 N N . GLN C 1 68 ? 27.579 69.283 43.301 1.00 35.85 440 GLN C N 1
ATOM 2374 C CA . GLN C 1 68 ? 26.179 69.633 43.157 1.00 34.19 440 GLN C CA 1
ATOM 2375 C C . GLN C 1 68 ? 25.364 68.449 43.648 1.00 30.92 440 GLN C C 1
ATOM 2376 O O . GLN C 1 68 ? 25.561 67.320 43.196 1.00 39.45 440 GLN C O 1
ATOM 2382 N N . THR C 1 69 ? 24.436 68.729 44.551 1.00 34.32 441 THR C N 1
ATOM 2383 C CA . THR C 1 69 ? 23.566 67.755 45.186 1.00 24.40 441 THR C CA 1
ATOM 2384 C C . THR C 1 69 ? 22.178 67.824 44.577 1.00 34.76 441 THR C C 1
ATOM 2385 O O . THR C 1 69 ? 21.693 68.893 44.208 1.00 46.17 441 THR C O 1
ATOM 2389 N N . LEU C 1 70 ? 21.536 66.670 44.496 1.00 28.61 442 LEU C N 1
ATOM 2390 C CA . LEU C 1 70 ? 20.277 66.529 43.795 1.00 27.11 442 LEU C CA 1
ATOM 2391 C C . LEU C 1 70 ? 19.461 65.478 44.512 1.00 27.42 442 LEU C C 1
ATOM 2392 O O . LEU C 1 70 ? 20.000 64.501 45.040 1.00 34.27 442 LEU C O 1
ATOM 2397 N N . ALA C 1 71 ? 18.154 65.676 44.502 1.00 24.80 443 ALA C N 1
ATOM 2398 C CA . ALA C 1 71 ? 17.281 64.627 44.960 1.00 25.70 443 ALA C CA 1
ATOM 2399 C C . ALA C 1 71 ? 17.012 63.659 43.820 1.00 45.65 443 ALA C C 1
ATOM 2400 O O . ALA C 1 71 ? 17.273 63.942 42.648 1.00 39.84 443 ALA C O 1
ATOM 2402 N N . VAL C 1 72 ? 16.460 62.504 44.158 1.00 55.24 444 VAL C N 1
ATOM 2403 C CA . VAL C 1 72 ? 16.148 61.506 43.153 1.00 43.95 444 VAL C CA 1
ATOM 2404 C C . VAL C 1 72 ? 14.650 61.432 43.106 1.00 44.10 444 VAL C C 1
ATOM 2405 O O . VAL C 1 72 ? 13.986 61.186 44.122 1.00 55.56 444 VAL C O 1
ATOM 2409 N N . ARG C 1 73 ? 14.126 61.697 41.931 1.00 29.59 445 ARG C N 1
ATOM 2410 C CA . ARG C 1 73 ? 12.694 61.691 41.768 1.00 32.71 445 ARG C CA 1
ATOM 2411 C C . ARG C 1 73 ? 12.138 60.296 41.520 1.00 43.41 445 ARG C C 1
ATOM 2412 O O . ARG C 1 73 ? 11.069 59.953 42.039 1.00 45.53 445 ARG C O 1
ATOM 2420 N N . SER C 1 74 ? 12.838 59.472 40.737 1.00 52.45 446 SER C N 1
ATOM 2421 C CA . SER C 1 74 ? 12.419 58.073 40.630 1.00 43.55 446 SER C CA 1
ATOM 2422 C C . SER C 1 74 ? 13.572 57.227 40.131 1.00 36.95 446 SER C C 1
ATOM 2423 O O . SER C 1 74 ? 14.651 57.727 39.811 1.00 32.34 446 SER C O 1
ATOM 2426 N N . TYR C 1 75 ? 13.339 55.921 40.107 1.00 34.36 447 TYR C N 1
ATOM 2427 C CA . TYR C 1 75 ? 14.314 55.021 39.521 1.00 31.35 447 TYR C CA 1
ATOM 2428 C C . TYR C 1 75 ? 13.638 53.763 39.010 1.00 36.67 447 TYR C C 1
ATOM 2429 O O . TYR C 1 75 ? 12.570 53.363 39.484 1.00 37.83 447 TYR C O 1
ATOM 2438 N N . ARG C 1 76 ? 14.279 53.157 38.017 1.00 36.90 448 ARG C N 1
ATOM 2439 C CA . ARG C 1 76 ? 13.765 51.966 37.374 1.00 29.41 448 ARG C CA 1
ATOM 2440 C C . ARG C 1 76 ? 14.862 50.914 37.403 1.00 38.45 448 ARG C C 1
ATOM 2441 O O . ARG C 1 76 ? 15.960 51.145 36.880 1.00 32.67 448 ARG C O 1
ATOM 2449 N N . LEU C 1 77 ? 14.566 49.778 38.037 1.00 28.97 449 LEU C N 1
ATOM 2450 C CA . LEU C 1 77 ? 15.395 48.586 37.956 1.00 29.32 449 LEU C CA 1
ATOM 2451 C C . LEU C 1 77 ? 15.028 47.816 36.705 1.00 35.77 449 LEU C C 1
ATOM 2452 O O . LEU C 1 77 ? 13.862 47.809 36.291 1.00 31.81 449 LEU C O 1
ATOM 2457 N N . HIS C 1 78 ? 16.028 47.219 36.064 1.00 22.97 450 HIS C N 1
ATOM 2458 C CA . HIS C 1 78 ? 15.713 46.384 34.914 1.00 19.89 450 HIS C CA 1
ATOM 2459 C C . HIS C 1 78 ? 14.741 45.282 35.312 1.00 26.17 450 HIS C C 1
ATOM 2460 O O . HIS C 1 78 ? 14.951 44.583 36.304 1.00 40.24 450 HIS C O 1
ATOM 2467 N N . GLU C 1 79 ? 13.679 45.121 34.528 1.00 26.37 451 GLU C N 1
ATOM 2468 C CA . GLU C 1 79 ? 12.644 44.142 34.850 1.00 31.59 451 GLU C CA 1
ATOM 2469 C C . GLU C 1 79 ? 13.156 42.713 34.950 1.00 38.74 451 GLU C C 1
ATOM 2470 O O . GLU C 1 79 ? 12.552 41.905 35.661 1.00 24.03 451 GLU C O 1
ATOM 2476 N N . ALA C 1 80 ? 14.296 42.402 34.347 1.00 36.12 452 ALA C N 1
ATOM 2477 C CA . ALA C 1 80 ? 14.810 41.043 34.348 1.00 29.33 452 ALA C CA 1
ATOM 2478 C C . ALA C 1 80 ? 16.020 40.855 35.246 1.00 46.54 452 ALA C C 1
ATOM 2479 O O . ALA C 1 80 ? 16.661 39.796 35.189 1.00 43.93 452 ALA C O 1
ATOM 2481 N N . PHE C 1 81 ? 16.346 41.845 36.074 1.00 37.54 453 PHE C N 1
ATOM 2482 C CA . PHE C 1 81 ? 17.405 41.675 37.054 1.00 32.72 453 PHE C CA 1
ATOM 2483 C C . PHE C 1 81 ? 17.169 40.412 37.877 1.00 37.26 453 PHE C C 1
ATOM 2484 O O . PHE C 1 81 ? 16.045 40.126 38.298 1.00 38.30 453 PHE C O 1
ATOM 2492 N N . SER C 1 82 ? 18.235 39.652 38.118 1.00 34.67 454 SER C N 1
ATOM 2493 C CA . SER C 1 82 ? 18.131 38.540 39.050 1.00 28.52 454 SER C CA 1
ATOM 2494 C C . SER C 1 82 ? 19.078 38.740 40.217 1.00 33.73 454 SER C C 1
ATOM 2495 O O . SER C 1 82 ? 20.307 38.730 40.018 1.00 26.76 454 SER C O 1
ATOM 2498 N N . PRO C 1 83 ? 18.555 38.818 41.450 1.00 36.74 455 PRO C N 1
ATOM 2499 C CA . PRO C 1 83 ? 19.429 38.886 42.629 1.00 28.37 455 PRO C CA 1
ATOM 2500 C C . PRO C 1 83 ? 20.161 37.589 42.917 1.00 29.80 455 PRO C C 1
ATOM 2501 O O . PRO C 1 83 ? 20.912 37.545 43.895 1.00 27.34 455 PRO C O 1
ATOM 2505 N N . VAL C 1 84 ? 19.985 36.551 42.085 1.00 37.71 456 VAL C N 1
ATOM 2506 C CA . VAL C 1 84 ? 20.667 35.274 42.264 1.00 23.18 456 VAL C CA 1
ATOM 2507 C C . VAL C 1 84 ? 21.847 35.123 41.310 1.00 25.10 456 VAL C C 1
ATOM 2508 O O . VAL C 1 84 ? 22.978 34.892 41.749 1.00 30.02 456 VAL C O 1
ATOM 2512 N N . SER C 1 85 ? 21.598 35.266 40.002 1.00 23.27 457 SER C N 1
ATOM 2513 C CA . SER C 1 85 ? 22.665 35.246 38.999 1.00 21.40 457 SER C CA 1
ATOM 2514 C C . SER C 1 85 ? 23.372 36.596 38.846 1.00 35.81 457 SER C C 1
ATOM 2515 O O . SER C 1 85 ? 24.483 36.629 38.302 1.00 37.11 457 SER C O 1
ATOM 2518 N N . TYR C 1 86 ? 22.775 37.690 39.349 1.00 30.89 458 TYR C N 1
ATOM 2519 C CA . TYR C 1 86 ? 23.141 39.092 39.057 1.00 22.21 458 TYR C CA 1
ATOM 2520 C C . TYR C 1 86 ? 23.163 39.438 37.577 1.00 28.07 458 TYR C C 1
ATOM 2521 O O . TYR C 1 86 ? 23.846 40.385 37.167 1.00 33.46 458 TYR C O 1
ATOM 2530 N N . GLN C 1 87 ? 22.442 38.678 36.759 1.00 27.81 459 GLN C N 1
ATOM 2531 C CA . GLN C 1 87 ? 22.234 39.052 35.362 1.00 35.75 459 GLN C CA 1
ATOM 2532 C C . GLN C 1 87 ? 21.310 40.271 35.255 1.00 31.07 459 GLN C C 1
ATOM 2533 O O . GLN C 1 87 ? 20.450 40.498 36.111 1.00 30.20 459 GLN C O 1
ATOM 2539 N N . HIS C 1 88 ? 21.521 41.085 34.210 1.00 30.05 460 HIS C N 1
ATOM 2540 C CA . HIS C 1 88 ? 20.678 42.266 33.955 1.00 31.39 460 HIS C CA 1
ATOM 2541 C C . HIS C 1 88 ? 20.797 43.286 35.088 1.00 27.33 460 HIS C C 1
ATOM 2542 O O . HIS C 1 88 ? 19.799 43.713 35.670 1.00 26.90 460 HIS C O 1
ATOM 2549 N N . ASP C 1 89 ? 22.035 43.533 35.513 1.00 33.75 461 ASP C N 1
ATOM 2550 C CA . ASP C 1 89 ? 22.324 44.319 36.716 1.00 25.87 461 ASP C CA 1
ATOM 2551 C C . ASP C 1 89 ? 22.501 45.804 36.354 1.00 29.69 461 ASP C C 1
ATOM 2552 O O . ASP C 1 89 ? 23.620 46.326 36.327 1.00 27.50 461 ASP C O 1
ATOM 2557 N N . LEU C 1 90 ? 21.391 46.488 36.033 1.00 24.58 462 LEU C N 1
ATOM 2558 C CA . LEU C 1 90 ? 21.479 47.932 35.801 1.00 20.87 462 LEU C CA 1
ATOM 2559 C C . LEU C 1 90 ? 20.171 48.618 36.185 1.00 24.05 462 LEU C C 1
ATOM 2560 O O . LEU C 1 90 ? 19.101 47.992 36.201 1.00 20.48 462 LEU C O 1
ATOM 2565 N N . ALA C 1 91 ? 20.274 49.931 36.464 1.00 17.64 463 ALA C N 1
ATOM 2566 C CA . ALA C 1 91 ? 19.138 50.743 36.886 1.00 19.35 463 ALA C CA 1
ATOM 2567 C C . ALA C 1 91 ? 19.321 52.212 36.506 1.00 23.93 463 ALA C C 1
ATOM 2568 O O . ALA C 1 91 ? 20.444 52.737 36.426 1.00 23.94 463 ALA C O 1
ATOM 2570 N N . LEU C 1 92 ? 18.201 52.874 36.245 1.00 17.72 464 LEU C N 1
ATOM 2571 C CA . LEU C 1 92 ? 18.214 54.282 35.885 1.00 19.65 464 LEU C CA 1
ATOM 2572 C C . LEU C 1 92 ? 17.654 55.108 37.017 1.00 27.59 464 LEU C C 1
ATOM 2573 O O . LEU C 1 92 ? 16.599 54.779 37.558 1.00 37.05 464 LEU C O 1
ATOM 2578 N N . LEU C 1 93 ? 18.332 56.199 37.336 1.00 32.17 465 LEU C N 1
ATOM 2579 C CA . LEU C 1 93 ? 17.873 57.175 38.305 1.00 33.13 465 LEU C CA 1
ATOM 2580 C C . LEU C 1 93 ? 17.465 58.438 37.577 1.00 37.77 465 LEU C C 1
ATOM 2581 O O . LEU C 1 93 ? 18.280 59.018 36.843 1.00 41.02 465 LEU C O 1
ATOM 2586 N N . ARG C 1 94 ? 16.198 58.815 37.726 1.00 24.33 466 ARG C N 1
ATOM 2587 C CA . ARG C 1 94 ? 15.695 60.091 37.240 1.00 31.80 466 ARG C CA 1
ATOM 2588 C C . ARG C 1 94 ? 15.874 61.114 38.353 1.00 33.04 466 ARG C C 1
ATOM 2589 O O . ARG C 1 94 ? 15.156 61.063 39.369 1.00 43.67 466 ARG C O 1
ATOM 2597 N N . LEU C 1 95 ? 16.755 62.085 38.118 1.00 27.79 467 LEU C N 1
ATOM 2598 C CA . LEU C 1 95 ? 17.039 63.148 39.076 1.00 35.91 467 LEU C CA 1
ATOM 2599 C C . LEU C 1 95 ? 15.893 64.147 39.164 1.00 36.32 467 LEU C C 1
ATOM 2600 O O . LEU C 1 95 ? 15.142 64.362 38.212 1.00 46.65 467 LEU C O 1
ATOM 2605 N N . GLN C 1 96 ? 15.786 64.776 40.322 1.00 47.50 468 GLN C N 1
ATOM 2606 C CA . GLN C 1 96 ? 14.762 65.779 40.569 1.00 45.19 468 GLN C CA 1
ATOM 2607 C C . GLN C 1 96 ? 15.262 67.110 40.028 1.00 46.72 468 GLN C C 1
ATOM 2608 O O . GLN C 1 96 ? 16.349 67.573 40.386 1.00 53.40 468 GLN C O 1
ATOM 2614 N N . GLU C 1 97 ? 14.467 67.718 39.165 1.00 70.23 469 GLU C N 1
ATOM 2615 C CA . GLU C 1 97 ? 14.756 69.028 38.605 1.00 77.99 469 GLU C CA 1
ATOM 2616 C C . GLU C 1 97 ? 14.409 70.174 39.551 1.00 88.74 469 GLU C C 1
ATOM 2617 O O . GLU C 1 97 ? 13.538 70.055 40.418 1.00 91.64 469 GLU C O 1
ATOM 2623 N N . ASP C 1 98 ? 15.104 71.300 39.370 1.00 90.09 470 ASP C N 1
ATOM 2624 C CA . ASP C 1 98 ? 14.847 72.507 40.143 1.00 92.73 470 ASP C CA 1
ATOM 2625 C C . ASP C 1 98 ? 13.768 73.345 39.446 1.00 96.30 470 ASP C C 1
ATOM 2626 O O . ASP C 1 98 ? 13.142 72.911 38.473 1.00 79.71 470 ASP C O 1
ATOM 2631 N N . ALA C 1 99 ? 13.554 74.573 39.939 1.00 110.49 471 ALA C N 1
ATOM 2632 C CA . ALA C 1 99 ? 12.461 75.400 39.434 1.00 105.27 471 ALA C CA 1
ATOM 2633 C C . ALA C 1 99 ? 12.666 75.813 37.980 1.00 97.90 471 ALA C C 1
ATOM 2634 O O . ALA C 1 99 ? 11.688 75.936 37.233 1.00 96.17 471 ALA C O 1
ATOM 2636 N N . ASP C 1 100 ? 13.916 75.972 37.542 1.00 88.16 472 ASP C N 1
ATOM 2637 C CA . ASP C 1 100 ? 14.180 76.236 36.131 1.00 80.51 472 ASP C CA 1
ATOM 2638 C C . ASP C 1 100 ? 14.002 75.016 35.242 1.00 83.67 472 ASP C C 1
ATOM 2639 O O . ASP C 1 100 ? 14.216 75.126 34.031 1.00 68.78 472 ASP C O 1
ATOM 2644 N N . GLY C 1 101 ? 13.639 73.865 35.799 1.00 101.93 473 GLY C N 1
ATOM 2645 C CA . GLY C 1 101 ? 13.548 72.650 35.016 1.00 105.65 473 GLY C CA 1
ATOM 2646 C C . GLY C 1 101 ? 14.877 72.035 34.652 1.00 102.31 473 GLY C C 1
ATOM 2647 O O . GLY C 1 101 ? 14.925 71.162 33.781 1.00 103.26 473 GLY C O 1
ATOM 2648 N N . SER C 1 102 ? 15.955 72.454 35.301 1.00 78.84 474 SER C N 1
ATOM 2649 C CA . SER C 1 102 ? 17.276 71.891 35.090 1.00 64.10 474 SER C CA 1
ATOM 2650 C C . SER C 1 102 ? 17.581 70.895 36.197 1.00 60.15 474 SER C C 1
ATOM 2651 O O . SER C 1 102 ? 17.170 71.069 37.348 1.00 63.47 474 SER C O 1
ATOM 2654 N N . CYS C 1 103 ? 18.310 69.843 35.840 1.00 46.30 475 CYS C N 1
ATOM 2655 C CA . CYS C 1 103 ? 18.895 69.012 36.881 1.00 48.76 475 CYS C CA 1
ATOM 2656 C C . CYS C 1 103 ? 20.373 69.346 36.999 1.00 50.47 475 CYS C C 1
ATOM 2657 O O . CYS C 1 103 ? 20.737 70.383 37.580 1.00 42.06 475 CYS C O 1
ATOM 2660 N N . ALA C 1 104 ? 21.232 68.504 36.438 1.00 29.31 476 ALA C N 1
ATOM 2661 C CA . ALA C 1 104 ? 22.648 68.818 36.494 1.00 31.41 476 ALA C CA 1
ATOM 2662 C C . ALA C 1 104 ? 22.941 70.102 35.738 1.00 24.86 476 ALA C C 1
ATOM 2663 O O . ALA C 1 104 ? 22.440 70.325 34.635 1.00 29.64 476 ALA C O 1
ATOM 2665 N N . LEU C 1 105 ? 23.781 70.935 36.339 1.00 27.51 477 LEU C N 1
ATOM 2666 C CA . LEU C 1 105 ? 24.209 72.210 35.760 1.00 40.15 477 LEU C CA 1
ATOM 2667 C C . LEU C 1 105 ? 25.609 71.928 35.245 1.00 31.42 477 LEU C C 1
ATOM 2668 O O . LEU C 1 105 ? 26.572 71.881 36.015 1.00 30.62 477 LEU C O 1
ATOM 2673 N N . LEU C 1 106 ? 25.734 71.740 33.945 1.00 25.61 478 LEU C N 1
ATOM 2674 C CA . LEU C 1 106 ? 26.981 71.203 33.450 1.00 24.30 478 LEU C CA 1
ATOM 2675 C C . LEU C 1 106 ? 28.083 72.230 33.656 1.00 30.29 478 LEU C C 1
ATOM 2676 O O . LEU C 1 106 ? 27.826 73.426 33.794 1.00 46.61 478 LEU C O 1
ATOM 2681 N N . SER C 1 107 ? 29.293 71.739 33.824 1.00 26.18 479 SER C N 1
ATOM 2682 C CA . SER C 1 107 ? 30.459 72.585 34.014 1.00 26.17 479 SER C CA 1
ATOM 2683 C C . SER C 1 107 ? 31.687 71.727 33.758 1.00 33.87 479 SER C C 1
ATOM 2684 O O . SER C 1 107 ? 31.533 70.531 33.496 1.00 30.91 479 SER C O 1
ATOM 2687 N N . PRO C 1 108 ? 32.913 72.243 33.875 1.00 38.96 480 PRO C N 1
ATOM 2688 C CA . PRO C 1 108 ? 34.073 71.367 33.628 1.00 35.15 480 PRO C CA 1
ATOM 2689 C C . PRO C 1 108 ? 34.130 70.183 34.557 1.00 24.49 480 PRO C C 1
ATOM 2690 O O . PRO C 1 108 ? 34.845 69.226 34.246 1.00 37.01 480 PRO C O 1
ATOM 2694 N N . TYR C 1 109 ? 33.430 70.234 35.698 1.00 28.49 481 TYR C N 1
ATOM 2695 C CA . TYR C 1 109 ? 33.418 69.180 36.717 1.00 28.71 481 TYR C CA 1
ATOM 2696 C C . TYR C 1 109 ? 32.164 68.305 36.702 1.00 24.54 481 TYR C C 1
ATOM 2697 O O . TYR C 1 109 ? 32.109 67.339 37.464 1.00 31.20 481 TYR C O 1
ATOM 2706 N N . VAL C 1 110 ? 31.140 68.649 35.918 1.00 24.82 482 VAL C N 1
ATOM 2707 C CA . VAL C 1 110 ? 29.882 67.909 35.855 1.00 16.72 482 VAL C CA 1
ATOM 2708 C C . VAL C 1 110 ? 29.424 67.796 34.411 1.00 23.34 482 VAL C C 1
ATOM 2709 O O . VAL C 1 110 ? 28.891 68.761 33.868 1.00 42.45 482 VAL C O 1
ATOM 2713 N N . GLN C 1 111 ? 29.539 66.610 33.816 1.00 36.52 483 GLN C N 1
ATOM 2714 C CA . GLN C 1 111 ? 29.188 66.391 32.412 1.00 33.20 483 GLN C CA 1
ATOM 2715 C C . GLN C 1 111 ? 28.814 64.937 32.193 1.00 33.44 483 GLN C C 1
ATOM 2716 O O . GLN C 1 111 ? 29.375 64.051 32.845 1.00 51.10 483 GLN C O 1
ATOM 2722 N N . PRO C 1 112 ? 27.900 64.657 31.270 1.00 24.16 484 PRO C N 1
ATOM 2723 C CA . PRO C 1 112 ? 27.523 63.267 31.016 1.00 32.63 484 PRO C CA 1
ATOM 2724 C C . PRO C 1 112 ? 28.631 62.529 30.288 1.00 23.29 484 PRO C C 1
ATOM 2725 O O . PRO C 1 112 ? 29.490 63.125 29.638 1.00 25.93 484 PRO C O 1
ATOM 2729 N N . VAL C 1 113 ? 28.633 61.219 30.446 1.00 15.66 485 VAL C N 1
ATOM 2730 C CA . VAL C 1 113 ? 29.543 60.377 29.699 1.00 18.98 485 VAL C CA 1
ATOM 2731 C C . VAL C 1 113 ? 28.770 59.834 28.500 1.00 24.19 485 VAL C C 1
ATOM 2732 O O . VAL C 1 113 ? 27.552 59.616 28.578 1.00 19.82 485 VAL C O 1
ATOM 2736 N N . CYS C 1 114 ? 29.446 59.687 27.365 1.00 22.49 486 CYS C N 1
ATOM 2737 C CA . CYS C 1 114 ? 28.806 59.100 26.197 1.00 22.50 486 CYS C CA 1
ATOM 2738 C C . CYS C 1 114 ? 28.464 57.627 26.382 1.00 26.30 486 CYS C C 1
ATOM 2739 O O . CYS C 1 114 ? 29.233 56.852 26.957 1.00 40.29 486 CYS C O 1
ATOM 2742 N N . LEU C 1 115 ? 27.282 57.252 25.901 1.00 24.57 487 LEU C N 1
ATOM 2743 C CA . LEU C 1 115 ? 26.911 55.858 25.832 1.00 19.94 487 LEU C CA 1
ATOM 2744 C C . LEU C 1 115 ? 27.737 55.264 24.699 1.00 30.02 487 LEU C C 1
ATOM 2745 O O . LEU C 1 115 ? 28.211 56.004 23.837 1.00 33.59 487 LEU C O 1
ATOM 2750 N N . PRO C 1 116 ? 27.999 53.952 24.702 1.00 40.75 488 PRO C N 1
ATOM 2751 C CA . PRO C 1 116 ? 28.874 53.421 23.652 1.00 44.87 488 PRO C CA 1
ATOM 2752 C C . PRO C 1 116 ? 28.250 53.468 22.268 1.00 58.49 488 PRO C C 1
ATOM 2753 O O . PRO C 1 116 ? 27.061 53.198 22.078 1.00 56.20 488 PRO C O 1
ATOM 2757 N N . SER C 1 117 ? 29.120 53.739 21.294 1.00 74.22 489 SER C N 1
ATOM 2758 C CA . SER C 1 117 ? 28.753 53.811 19.884 1.00 97.28 489 SER C CA 1
ATOM 2759 C C . SER C 1 117 ? 28.300 52.462 19.353 1.00 128.24 489 SER C C 1
ATOM 2760 O O . SER C 1 117 ? 27.363 52.375 18.549 1.00 109.22 489 SER C O 1
ATOM 2763 N N . GLY C 1 118 ? 28.979 51.403 19.783 1.00 176.60 490 GLY C N 1
ATOM 2764 C CA . GLY C 1 118 ? 28.703 50.068 19.339 1.00 183.02 490 GLY C CA 1
ATOM 2765 C C . GLY C 1 118 ? 29.273 49.806 17.970 1.00 177.58 490 GLY C C 1
ATOM 2766 O O . GLY C 1 118 ? 29.214 48.668 17.490 1.00 182.73 490 GLY C O 1
ATOM 2767 N N . ALA C 1 119 ? 29.874 50.824 17.356 1.00 118.74 491 ALA C N 1
ATOM 2768 C CA . ALA C 1 119 ? 30.817 50.632 16.268 1.00 90.72 491 ALA C CA 1
ATOM 2769 C C . ALA C 1 119 ? 31.942 49.701 16.705 1.00 80.17 491 ALA C C 1
ATOM 2770 O O . ALA C 1 119 ? 32.014 48.557 16.249 1.00 64.91 491 ALA C O 1
ATOM 2772 N N . ALA C 1 120 ? 32.819 50.168 17.597 1.00 79.99 492 ALA C N 1
ATOM 2773 C CA . ALA C 1 120 ? 33.947 49.339 18.014 1.00 75.50 492 ALA C CA 1
ATOM 2774 C C . ALA C 1 120 ? 34.046 49.178 19.532 1.00 73.33 492 ALA C C 1
ATOM 2775 O O . ALA C 1 120 ? 33.120 49.540 20.271 1.00 71.37 492 ALA C O 1
ATOM 2777 N N . ARG C 1 121 ? 35.180 48.649 19.995 1.00 59.79 493 ARG C N 1
ATOM 2778 C CA . ARG C 1 121 ? 35.324 48.102 21.343 1.00 57.31 493 ARG C CA 1
ATOM 2779 C C . ARG C 1 121 ? 34.229 47.056 21.569 1.00 58.95 493 ARG C C 1
ATOM 2780 O O . ARG C 1 121 ? 33.910 46.267 20.666 1.00 39.28 493 ARG C O 1
ATOM 2782 N N . CYS C 1 128 ? 40.954 50.564 28.880 1.00 37.94 500 CYS C N 1
ATOM 2783 C CA . CYS C 1 128 ? 39.902 51.211 29.666 1.00 45.47 500 CYS C CA 1
ATOM 2784 C C . CYS C 1 128 ? 40.337 51.639 31.063 1.00 33.16 500 CYS C C 1
ATOM 2785 O O . CYS C 1 128 ? 41.316 51.139 31.612 1.00 50.69 500 CYS C O 1
ATOM 2788 N N . GLN C 1 129 ? 39.622 52.628 31.587 1.00 30.91 501 GLN C N 1
ATOM 2789 C CA . GLN C 1 129 ? 39.773 53.147 32.947 1.00 31.90 501 GLN C CA 1
ATOM 2790 C C . GLN C 1 129 ? 38.613 52.755 33.861 1.00 20.19 501 GLN C C 1
ATOM 2791 O O . GLN C 1 129 ? 37.450 52.883 33.470 1.00 26.65 501 GLN C O 1
ATOM 2797 N N . VAL C 1 130 ? 38.918 52.248 35.054 1.00 17.76 502 VAL C N 1
ATOM 2798 C CA . VAL C 1 130 ? 37.891 51.961 36.055 1.00 22.01 502 VAL C CA 1
ATOM 2799 C C . VAL C 1 130 ? 38.100 52.930 37.211 1.00 20.54 502 VAL C C 1
ATOM 2800 O O . VAL C 1 130 ? 39.232 53.332 37.507 1.00 24.13 502 VAL C O 1
ATOM 2804 N N . ALA C 1 131 ? 37.006 53.350 37.841 1.00 17.72 503 ALA C N 1
ATOM 2805 C CA . ALA C 1 131 ? 37.113 54.403 38.839 1.00 27.19 503 ALA C CA 1
ATOM 2806 C C . ALA C 1 131 ? 36.120 54.160 39.973 1.00 21.24 503 ALA C C 1
ATOM 2807 O O . 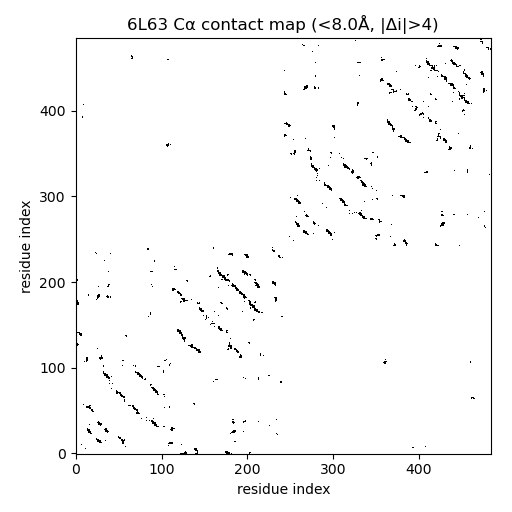ALA C 1 131 ? 35.010 53.673 39.763 1.00 17.54 503 ALA C O 1
ATOM 2809 N N . GLY C 1 132 ? 36.481 54.621 41.158 1.00 18.23 504 GLY C N 1
ATOM 2810 C CA . GLY C 1 132 ? 35.598 54.454 42.298 1.00 18.20 504 GLY C CA 1
ATOM 2811 C C . GLY C 1 132 ? 36.273 54.871 43.584 1.00 19.54 504 GLY C C 1
ATOM 2812 O O . GLY C 1 132 ? 37.465 55.227 43.619 1.00 26.23 504 GLY C O 1
ATOM 2813 N N . TRP C 1 133 ? 35.471 54.849 44.651 1.00 17.09 505 TRP C N 1
ATOM 2814 C CA . TRP C 1 133 ? 35.934 55.242 45.977 1.00 21.15 505 TRP C CA 1
ATOM 2815 C C . TRP C 1 133 ? 35.992 54.046 46.919 1.00 32.36 505 TRP C C 1
ATOM 2816 O O . TRP C 1 133 ? 36.103 54.221 48.146 1.00 23.81 505 TRP C O 1
ATOM 2827 N N . GLY C 1 134 ? 35.916 52.832 46.379 1.00 34.81 506 GLY C N 1
ATOM 2828 C CA . GLY C 1 134 ? 35.882 51.660 47.213 1.00 25.83 506 GLY C CA 1
ATOM 2829 C C . GLY C 1 134 ? 37.239 51.252 47.730 1.00 27.98 506 GLY C C 1
ATOM 2830 O O . GLY C 1 134 ? 38.246 51.949 47.575 1.00 34.75 506 GLY C O 1
ATOM 2831 N N . HIS C 1 135 ? 37.269 50.016 48.210 1.00 19.72 507 HIS C N 1
ATOM 2832 C CA . HIS C 1 135 ? 38.420 49.428 48.878 1.00 22.75 507 HIS C CA 1
ATOM 2833 C C . HIS C 1 135 ? 39.616 49.323 47.944 1.00 22.42 507 HIS C C 1
ATOM 2834 O O . HIS C 1 135 ? 39.472 49.001 46.766 1.00 34.54 507 HIS C O 1
ATOM 2841 N N . GLN C 1 136 ? 40.778 49.727 48.438 1.00 22.75 508 GLN C N 1
ATOM 2842 C CA . GLN C 1 136 ? 42.007 49.678 47.659 1.00 21.80 508 GLN C CA 1
ATOM 2843 C C . GLN C 1 136 ? 42.657 48.289 47.676 1.00 29.22 508 GLN C C 1
ATOM 2844 O O . GLN C 1 136 ? 43.689 48.098 47.018 1.00 28.08 508 GLN C O 1
ATOM 2850 N N . PHE C 1 137 ? 42.079 47.340 48.421 1.00 32.19 509 PHE C N 1
ATOM 2851 C CA . PHE C 1 137 ? 42.462 45.930 48.499 1.00 29.52 509 PHE C CA 1
ATOM 2852 C C . PHE C 1 137 ? 41.279 45.229 49.153 1.00 32.21 509 PHE C C 1
ATOM 2853 O O . PHE C 1 137 ? 40.457 45.862 49.815 1.00 31.52 509 PHE C O 1
ATOM 2861 N N . GLU C 1 138 ? 41.196 43.920 48.989 1.00 35.35 510 GLU C N 1
ATOM 2862 C CA . GLU C 1 138 ? 40.046 43.242 49.561 1.00 34.61 510 GLU C CA 1
ATOM 2863 C C . GLU C 1 138 ? 40.208 43.044 51.058 1.00 34.58 510 GLU C C 1
ATOM 2864 O O . GLU C 1 138 ? 41.311 42.806 51.553 1.00 55.57 510 GLU C O 1
ATOM 2870 N N . GLY C 1 139 ? 39.086 43.112 51.778 1.00 36.83 511 GLY C N 1
ATOM 2871 C CA . GLY C 1 139 ? 39.102 43.212 53.230 1.00 43.25 511 GLY C CA 1
ATOM 2872 C C . GLY C 1 139 ? 39.439 44.554 53.837 1.00 31.76 511 GLY C C 1
ATOM 2873 O O . GLY C 1 139 ? 39.460 44.657 55.068 1.00 41.17 511 GLY C O 1
ATOM 2874 N N . ALA C 1 140 ? 39.720 45.571 53.026 1.00 44.69 512 ALA C N 1
ATOM 2875 C CA . ALA C 1 140 ? 40.002 46.916 53.520 1.00 27.12 512 ALA C CA 1
ATOM 2876 C C . ALA C 1 140 ? 38.927 47.424 54.469 1.00 22.89 512 ALA C C 1
ATOM 2877 O O . ALA C 1 140 ? 37.736 47.133 54.336 1.00 21.68 512 ALA C O 1
ATOM 2879 N N . GLU C 1 141 ? 39.387 48.202 55.441 1.00 39.85 513 GLU C N 1
ATOM 2880 C CA . GLU C 1 141 ? 38.556 48.755 56.507 1.00 43.29 513 GLU C CA 1
ATOM 2881 C C . GLU C 1 141 ? 37.742 49.946 56.011 1.00 32.42 513 GLU C C 1
ATOM 2882 O O . GLU C 1 141 ? 36.527 50.003 56.225 1.00 35.07 513 GLU C O 1
ATOM 2888 N N . GLU C 1 142 ? 38.375 50.907 55.348 1.00 36.40 514 GLU C N 1
ATOM 2889 C CA . GLU C 1 142 ? 37.621 52.072 54.910 1.00 37.48 514 GLU C CA 1
ATOM 2890 C C . GLU C 1 142 ? 37.600 52.193 53.385 1.00 26.88 514 GLU C C 1
ATOM 2891 O O . GLU C 1 142 ? 38.376 51.557 52.662 1.00 22.55 514 GLU C O 1
ATOM 2893 N N . TYR C 1 143 ? 36.762 53.124 52.927 1.00 17.74 515 TYR C N 1
ATOM 2894 C CA . TYR C 1 143 ? 36.725 53.600 51.546 1.00 21.89 515 TYR C CA 1
ATOM 2895 C C . TYR C 1 143 ? 37.919 54.472 51.211 1.00 14.16 515 TYR C C 1
ATOM 2896 O O . TYR C 1 143 ? 38.584 54.993 52.103 1.00 16.67 515 TYR C O 1
ATOM 2905 N N . ALA C 1 144 ? 38.319 54.468 49.944 1.00 9.24 516 ALA C N 1
ATOM 2906 C CA . ALA C 1 144 ? 39.329 55.438 49.565 1.00 23.23 516 ALA C CA 1
ATOM 2907 C C . ALA C 1 144 ? 38.752 56.810 49.914 1.00 35.28 516 ALA C C 1
ATOM 2908 O O . ALA C 1 144 ? 37.534 57.007 49.888 1.00 35.98 516 ALA C O 1
ATOM 2910 N N . SER C 1 145 ? 39.604 57.798 50.143 1.00 36.40 517 SER C N 1
ATOM 2911 C CA . SER C 1 145 ? 38.973 59.100 50.280 1.00 44.47 517 SER C CA 1
ATOM 2912 C C . SER C 1 145 ? 38.961 59.838 48.955 1.00 44.85 517 SER C C 1
ATOM 2913 O O . SER C 1 145 ? 37.914 60.317 48.513 1.00 45.02 517 SER C O 1
ATOM 2916 N N . PHE C 1 146 ? 40.111 59.920 48.314 1.00 34.13 518 PHE C N 1
ATOM 2917 C CA . PHE C 1 146 ? 40.202 60.517 46.998 1.00 26.40 518 PHE C CA 1
ATOM 2918 C C . PHE C 1 146 ? 39.761 59.477 45.954 1.00 31.64 518 PHE C C 1
ATOM 2919 O O . PHE C 1 146 ? 39.998 58.276 46.106 1.00 38.96 518 PHE C O 1
ATOM 2927 N N . LEU C 1 147 ? 39.132 59.941 44.881 1.00 33.54 519 LEU C N 1
ATOM 2928 C CA . LEU C 1 147 ? 38.725 59.033 43.813 1.00 32.04 519 LEU C CA 1
ATOM 2929 C C . LEU C 1 147 ? 39.923 58.328 43.191 1.00 35.23 519 LEU C C 1
ATOM 2930 O O . LEU C 1 147 ? 40.890 58.982 42.772 1.00 23.70 519 LEU C O 1
ATOM 2935 N N . GLN C 1 148 ? 39.826 56.987 43.069 1.00 31.67 520 GLN C N 1
ATOM 2936 C CA . GLN C 1 148 ? 40.857 56.194 42.409 1.00 25.71 520 GLN C CA 1
ATOM 2937 C C . GLN C 1 148 ? 40.426 55.840 41.000 1.00 26.90 520 GLN C C 1
ATOM 2938 O O . GLN C 1 148 ? 39.241 55.602 40.742 1.00 27.68 520 GLN C O 1
ATOM 2944 N N . GLU C 1 149 ? 41.411 55.779 40.094 1.00 28.90 521 GLU C N 1
ATOM 2945 C CA . GLU C 1 149 ? 41.212 55.181 38.781 1.00 26.57 521 GLU C CA 1
ATOM 2946 C C . GLU C 1 149 ? 42.403 54.298 38.463 1.00 23.31 521 GLU C C 1
ATOM 2947 O O . GLU C 1 149 ? 43.535 54.569 38.876 1.00 26.44 521 GLU C O 1
ATOM 2953 N N . ALA C 1 150 ? 42.139 53.273 37.667 1.00 27.51 522 ALA C N 1
ATOM 2954 C CA . ALA C 1 150 ? 43.159 52.321 37.255 1.00 29.01 522 ALA C CA 1
ATOM 2955 C C . ALA C 1 150 ? 42.826 51.890 35.841 1.00 27.65 522 ALA C C 1
ATOM 2956 O O . ALA C 1 150 ? 41.654 51.792 35.475 1.00 24.42 522 ALA C O 1
ATOM 2958 N N . GLN C 1 151 ? 43.848 51.535 35.076 1.00 32.21 523 GLN C N 1
ATOM 2959 C CA . GLN C 1 151 ? 43.642 51.148 33.687 1.00 36.38 523 GLN C CA 1
ATOM 2960 C C . GLN C 1 151 ? 43.537 49.625 33.607 1.00 39.42 523 GLN C C 1
ATOM 2961 O O . GLN C 1 151 ? 44.380 48.905 34.156 1.00 47.30 523 GLN C O 1
ATOM 2967 N N . VAL C 1 152 ? 42.530 49.139 32.887 1.00 27.65 524 VAL C N 1
ATOM 2968 C CA . VAL C 1 152 ? 42.266 47.705 32.801 1.00 30.22 524 VAL C CA 1
ATOM 2969 C C . VAL C 1 152 ? 41.873 47.342 31.375 1.00 37.38 524 VAL C C 1
ATOM 2970 O O . VAL C 1 152 ? 41.193 48.120 30.691 1.00 41.22 524 VAL C O 1
ATOM 2974 N N . PRO C 1 153 ? 42.314 46.180 30.896 1.00 28.44 525 PRO C N 1
ATOM 2975 C CA . PRO C 1 153 ? 41.961 45.703 29.563 1.00 18.37 525 PRO C CA 1
ATOM 2976 C C . PRO C 1 153 ? 40.638 44.965 29.529 1.00 24.05 525 PRO C C 1
ATOM 2977 O O . PRO C 1 153 ? 40.173 44.421 30.531 1.00 32.38 525 PRO C O 1
ATOM 2981 N N . PHE C 1 154 ? 39.985 45.068 28.378 1.00 34.81 526 PHE C N 1
ATOM 2982 C CA . PHE C 1 154 ? 38.820 44.257 28.033 1.00 31.29 526 PHE C CA 1
ATOM 2983 C C . PHE C 1 154 ? 39.183 42.776 27.989 1.00 28.02 526 PHE C C 1
ATOM 2984 O O . PHE C 1 154 ? 40.339 42.400 27.815 1.00 40.95 526 PHE C O 1
ATOM 2992 N N . LEU C 1 155 ? 38.206 41.926 28.247 1.00 23.12 527 LEU C N 1
ATOM 2993 C CA . LEU C 1 155 ? 38.398 40.478 28.247 1.00 28.41 527 LEU C CA 1
ATOM 2994 C C . LEU C 1 155 ? 37.302 39.837 27.420 1.00 38.62 527 LEU C C 1
ATOM 2995 O O . LEU C 1 155 ? 36.110 40.066 27.673 1.00 32.31 527 LEU C O 1
ATOM 3000 N N . SER C 1 156 ? 37.708 39.046 26.429 1.00 37.02 528 SER C N 1
ATOM 3001 C CA . SER C 1 156 ? 36.739 38.428 25.545 1.00 31.96 528 SER C CA 1
ATOM 3002 C C . SER C 1 156 ? 35.874 37.490 26.363 1.00 31.23 528 SER C C 1
ATOM 3003 O O . SER C 1 156 ? 36.347 36.838 27.293 1.00 24.75 528 SER C O 1
ATOM 3006 N N . LEU C 1 157 ? 34.611 37.374 25.963 1.00 30.12 529 LEU C N 1
ATOM 3007 C CA . LEU C 1 157 ? 33.695 36.533 26.716 1.00 27.89 529 LEU C CA 1
ATOM 3008 C C . LEU C 1 157 ? 34.187 35.098 26.731 1.00 34.80 529 LEU C C 1
ATOM 3009 O O . LEU C 1 157 ? 34.018 34.393 27.731 1.00 36.32 529 LEU C O 1
ATOM 3014 N N . GLU C 1 158 ? 34.730 34.621 25.601 1.00 47.58 530 GLU C N 1
ATOM 3015 C CA . GLU C 1 158 ? 35.242 33.252 25.533 1.00 44.62 530 GLU C CA 1
ATOM 3016 C C . GLU C 1 158 ? 36.382 32.992 26.510 1.00 46.95 530 GLU C C 1
ATOM 3017 O O . GLU C 1 158 ? 36.549 31.858 26.974 1.00 36.95 530 GLU C O 1
ATOM 3019 N N . ARG C 1 159 ? 37.131 34.020 26.895 1.00 45.02 531 ARG C N 1
ATOM 3020 C CA . ARG C 1 159 ? 38.222 33.794 27.832 1.00 36.61 531 ARG C CA 1
ATOM 3021 C C . ARG C 1 159 ? 37.843 34.071 29.275 1.00 49.12 531 ARG C C 1
ATOM 3022 O O . ARG C 1 159 ? 38.420 33.459 30.177 1.00 50.39 531 ARG C O 1
ATOM 3024 N N . CYS C 1 160 ? 36.826 34.896 29.501 1.00 60.26 532 CYS C N 1
ATOM 3025 C CA . CYS C 1 160 ? 36.324 35.151 30.840 1.00 58.23 532 CYS C CA 1
ATOM 3026 C C . CYS C 1 160 ? 35.473 33.998 31.329 1.00 56.48 532 CYS C C 1
ATOM 3027 O O . CYS C 1 160 ? 35.527 33.621 32.505 1.00 57.54 532 CYS C O 1
ATOM 3030 N N . SER C 1 161 ? 34.680 33.449 30.421 1.00 43.63 533 SER C N 1
ATOM 3031 C CA . SER C 1 161 ? 33.879 32.255 30.609 1.00 39.64 533 SER C CA 1
ATOM 3032 C C . SER C 1 161 ? 34.679 30.984 30.870 1.00 48.55 533 SER C C 1
ATOM 3033 O O . SER C 1 161 ? 34.085 30.004 31.339 1.00 35.34 533 SER C O 1
ATOM 3036 N N . ALA C 1 162 ? 35.990 30.960 30.628 1.00 46.48 534 ALA C N 1
ATOM 3037 C CA . ALA C 1 162 ? 36.670 29.679 30.698 1.00 47.37 534 ALA C CA 1
ATOM 3038 C C . ALA C 1 162 ? 36.673 29.127 32.120 1.00 49.36 534 ALA C C 1
ATOM 3039 O O . ALA C 1 162 ? 36.546 29.879 33.087 1.00 55.79 534 ALA C O 1
ATOM 3041 N N . PRO C 1 163 ? 36.746 27.797 32.263 1.00 40.38 535 PRO C N 1
ATOM 3042 C CA . PRO C 1 163 ? 36.492 27.186 33.582 1.00 35.91 535 PRO C CA 1
ATOM 3043 C C . PRO C 1 163 ? 37.538 27.500 34.640 1.00 28.40 535 PRO C C 1
ATOM 3044 O O . PRO C 1 163 ? 37.235 27.372 35.830 1.00 18.86 535 PRO C O 1
ATOM 3048 N N . ASP C 1 164 ? 38.739 27.929 34.261 1.00 30.87 536 ASP C N 1
ATOM 3049 C CA . ASP C 1 164 ? 39.709 28.323 35.263 1.00 23.61 536 ASP C CA 1
ATOM 3050 C C . ASP C 1 164 ? 39.451 29.739 35.743 1.00 33.09 536 ASP C C 1
ATOM 3051 O O . ASP C 1 164 ? 39.890 30.084 36.844 1.00 36.62 536 ASP C O 1
ATOM 3056 N N . VAL C 1 165 ? 38.741 30.544 34.932 1.00 29.66 537 VAL C N 1
ATOM 3057 C CA . VAL C 1 165 ? 38.395 31.940 35.178 1.00 21.99 537 VAL C CA 1
ATOM 3058 C C . VAL C 1 165 ? 37.083 32.073 35.937 1.00 25.06 537 VAL C C 1
ATOM 3059 O O . VAL C 1 165 ? 37.059 31.910 37.156 1.00 43.62 537 VAL C O 1
ATOM 3063 N N . HIS C 1 166 ? 35.968 32.307 35.237 1.00 31.56 538 HIS C N 1
ATOM 3064 C CA . HIS C 1 166 ? 34.685 32.463 35.915 1.00 28.44 538 HIS C CA 1
ATOM 3065 C C . HIS C 1 166 ? 33.613 31.462 35.507 1.00 35.99 538 HIS C C 1
ATOM 3066 O O . HIS C 1 166 ? 32.585 31.386 36.190 1.00 38.21 538 HIS C O 1
ATOM 3073 N N . GLY C 1 167 ? 33.774 30.757 34.392 1.00 34.52 539 GLY C N 1
ATOM 3074 C CA . GLY C 1 167 ? 32.909 29.626 34.115 1.00 34.77 539 GLY C CA 1
ATOM 3075 C C . GLY C 1 167 ? 31.483 29.976 33.722 1.00 37.52 539 GLY C C 1
ATOM 3076 O O . GLY C 1 167 ? 31.211 30.937 32.993 1.00 37.89 539 GLY C O 1
ATOM 3077 N N . SER C 1 168 ? 30.563 29.116 34.171 1.00 46.69 540 SER C N 1
ATOM 3078 C CA . SER C 1 168 ? 29.129 29.211 33.918 1.00 46.63 540 SER C CA 1
ATOM 3079 C C . SER C 1 168 ? 28.475 30.477 34.450 1.00 46.16 540 SER C C 1
ATOM 3080 O O . SER C 1 168 ? 27.330 30.763 34.075 1.00 46.07 540 SER C O 1
ATOM 3083 N N . SER C 1 169 ? 29.156 31.222 35.322 1.00 37.29 541 SER C N 1
ATOM 3084 C CA . SER C 1 169 ? 28.598 32.443 35.900 1.00 37.93 541 SER C CA 1
ATOM 3085 C C . SER C 1 169 ? 28.477 33.607 34.933 1.00 36.19 541 SER C C 1
ATOM 3086 O O . SER C 1 169 ? 27.697 34.524 35.194 1.00 26.06 541 SER C O 1
ATOM 3089 N N . ILE C 1 170 ? 29.141 33.569 33.794 1.00 37.35 542 ILE C N 1
ATOM 3090 C CA . ILE C 1 170 ? 29.137 34.715 32.904 1.00 28.86 542 ILE C CA 1
ATOM 3091 C C . ILE C 1 170 ? 27.936 34.519 32.001 1.00 35.39 542 ILE C C 1
ATOM 3092 O O . ILE C 1 170 ? 27.868 33.544 31.246 1.00 54.40 542 ILE C O 1
ATOM 3097 N N . LEU C 1 171 ? 26.984 35.437 32.090 1.00 29.92 543 LEU C N 1
ATOM 3098 C CA . LEU C 1 171 ? 25.737 35.270 31.366 1.00 33.10 543 LEU C CA 1
ATOM 3099 C C . LEU C 1 171 ? 25.568 36.375 30.337 1.00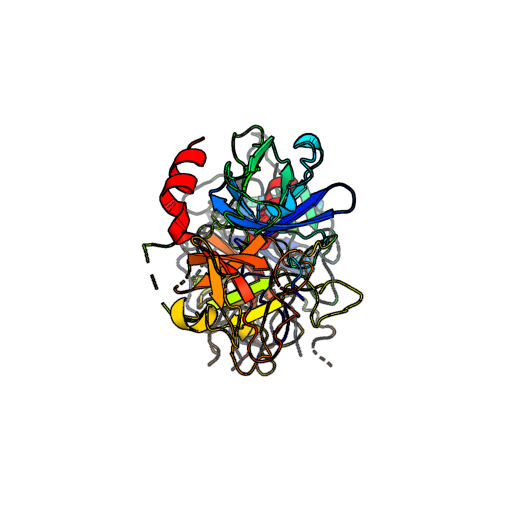 46.40 543 LEU C C 1
ATOM 3100 O O . LEU C 1 171 ? 26.310 37.367 30.360 1.00 41.38 543 LEU C O 1
ATOM 3105 N N . PRO C 1 172 ? 24.636 36.228 29.398 1.00 51.23 544 PRO C N 1
ATOM 3106 C CA . PRO C 1 172 ? 24.291 37.359 28.544 1.00 53.35 544 PRO C CA 1
ATOM 3107 C C . PRO C 1 172 ? 24.004 38.626 29.332 1.00 38.51 544 PRO C C 1
ATOM 3108 O O . PRO C 1 172 ? 23.247 38.617 30.301 1.00 40.40 544 PRO C O 1
ATOM 3112 N N . GLY C 1 173 ? 24.611 39.730 28.880 1.00 30.20 545 GLY C N 1
ATOM 3113 C CA . GLY C 1 173 ? 24.574 41.015 29.533 1.00 36.32 545 GLY C CA 1
ATOM 3114 C C . GLY C 1 173 ? 25.770 41.367 30.403 1.00 30.16 545 GLY C C 1
ATOM 3115 O O . GLY C 1 173 ? 25.880 42.533 30.812 1.00 26.59 545 GLY C O 1
ATOM 3116 N N . MET C 1 174 ? 26.673 40.422 30.685 1.00 30.21 546 MET C N 1
ATOM 3117 C CA . MET C 1 174 ? 27.875 40.711 31.456 1.00 19.48 546 MET C CA 1
ATOM 3118 C C . MET C 1 174 ? 29.104 40.821 30.557 1.00 15.11 546 MET C C 1
ATOM 3119 O O . MET C 1 174 ? 29.115 40.370 29.412 1.00 30.76 546 MET C O 1
ATOM 3124 N N . LEU C 1 175 ? 30.166 41.388 31.113 1.00 23.72 547 LEU C N 1
ATOM 3125 C CA . LEU C 1 175 ? 31.415 41.613 30.390 1.00 30.77 547 LEU C CA 1
ATOM 3126 C C . LEU C 1 175 ? 32.510 41.644 31.452 1.00 31.89 547 LEU C C 1
ATOM 3127 O O . LEU C 1 175 ? 32.232 41.854 32.632 1.00 32.79 547 LEU C O 1
ATOM 3132 N N . CYS C 1 176 ? 33.731 41.321 31.070 1.00 24.10 548 CYS C N 1
ATOM 3133 C CA . CYS C 1 176 ? 34.824 41.280 32.031 1.00 24.44 548 CYS C CA 1
ATOM 3134 C C . CYS C 1 176 ? 35.979 42.195 31.648 1.00 35.10 548 CYS C C 1
ATOM 3135 O O . CYS C 1 176 ? 36.178 42.545 30.480 1.00 47.78 548 CYS C O 1
ATOM 3138 N N . ALA C 1 177 ? 36.752 42.585 32.663 1.00 31.44 549 ALA C N 1
ATOM 3139 C CA . ALA C 1 177 ? 37.907 43.448 32.429 1.00 29.89 549 ALA C CA 1
ATOM 3140 C C . ALA C 1 177 ? 38.933 43.213 33.532 1.00 22.59 549 ALA C C 1
ATOM 3141 O O . ALA C 1 177 ? 38.570 43.028 34.707 1.00 29.66 549 ALA C O 1
ATOM 3143 N N . GLY C 1 178 ? 40.209 43.155 33.129 1.00 16.13 550 GLY C N 1
ATOM 3144 C CA . GLY C 1 178 ? 41.324 43.138 34.057 1.00 27.19 550 GLY C CA 1
ATOM 3145 C C . GLY C 1 178 ? 42.379 42.131 33.620 1.00 35.55 550 GLY C C 1
ATOM 3146 O O . GLY C 1 178 ? 42.206 41.444 32.606 1.00 41.78 550 GLY C O 1
ATOM 3147 N N . PHE C 1 179 ? 43.512 42.090 34.312 1.00 29.19 551 PHE C N 1
ATOM 3148 C CA . PHE C 1 179 ? 44.630 41.213 33.961 1.00 30.70 551 PHE C CA 1
ATOM 3149 C C . PHE C 1 179 ? 44.414 39.815 34.540 1.00 22.62 551 PHE C C 1
ATOM 3150 O O . PHE C 1 179 ? 44.134 39.669 35.735 1.00 23.27 551 PHE C O 1
ATOM 3158 N N . LEU C 1 180 ? 44.411 38.797 33.673 1.00 30.49 552 LEU C N 1
ATOM 3159 C CA . LEU C 1 180 ? 44.471 37.410 34.156 1.00 44.93 552 LEU C CA 1
ATOM 3160 C C . LEU C 1 180 ? 45.600 37.158 35.157 1.00 41.44 552 LEU C C 1
ATOM 3161 O O . LEU C 1 180 ? 45.475 36.287 36.027 1.00 28.47 552 LEU C O 1
ATOM 3166 N N . GLU C 1 181 ? 46.709 37.886 35.038 1.00 47.10 553 GLU C N 1
ATOM 3167 C CA . GLU C 1 181 ? 47.762 37.829 36.041 1.00 47.34 553 GLU C CA 1
ATOM 3168 C C . GLU C 1 181 ? 47.286 38.391 37.378 1.00 49.09 553 GLU C C 1
ATOM 3169 O O . GLU C 1 181 ? 47.874 38.073 38.416 1.00 68.81 553 GLU C O 1
ATOM 3175 N N . GLY C 1 182 ? 46.205 39.181 37.368 1.00 44.66 554 GLY C N 1
ATOM 3176 C CA . GLY C 1 182 ? 45.654 39.860 38.534 1.00 39.74 554 GLY C CA 1
ATOM 3177 C C . GLY C 1 182 ? 46.222 41.255 38.733 1.00 50.89 554 GLY C C 1
ATOM 3178 O O . GLY C 1 182 ? 46.993 41.766 37.917 1.00 43.74 554 GLY C O 1
ATOM 3179 N N . GLY C 1 183 ? 45.884 41.844 39.886 1.00 88.73 555 GLY C N 1
ATOM 3180 C CA . GLY C 1 183 ? 46.338 43.156 40.348 1.00 97.48 555 GLY C CA 1
ATOM 3181 C C . GLY C 1 183 ? 45.505 44.435 40.211 1.00 87.11 555 GLY C C 1
ATOM 3182 O O . GLY C 1 183 ? 45.540 45.220 41.158 1.00 105.84 555 GLY C O 1
ATOM 3183 N N . THR C 1 184 ? 44.779 44.719 39.129 1.00 40.02 556 THR C N 1
ATOM 3184 C CA . THR C 1 184 ? 44.041 45.982 39.011 1.00 32.70 556 THR C CA 1
ATOM 3185 C C . THR C 1 184 ? 42.579 45.614 38.791 1.00 27.89 556 THR C C 1
ATOM 3186 O O . THR C 1 184 ? 42.255 44.912 37.834 1.00 36.32 556 THR C O 1
ATOM 3190 N N . ASP C 1 185 ? 41.703 46.108 39.664 1.00 29.70 557 ASP C N 1
ATOM 3191 C CA . ASP C 1 185 ? 40.288 45.735 39.732 1.00 26.34 557 ASP C CA 1
ATOM 3192 C C . ASP C 1 185 ? 39.549 46.689 40.653 1.00 19.16 557 ASP C C 1
ATOM 3193 O O . ASP C 1 185 ? 40.167 47.466 41.382 1.00 28.12 557 ASP C O 1
ATOM 3198 N N . ALA C 1 186 ? 38.230 46.728 40.477 1.00 18.95 558 ALA C N 1
ATOM 3199 C CA . ALA C 1 186 ? 37.251 47.263 41.414 1.00 22.66 558 ALA C CA 1
ATOM 3200 C C . ALA C 1 186 ? 36.948 46.308 42.586 1.00 34.15 558 ALA C C 1
ATOM 3201 O O . ALA C 1 186 ? 37.252 45.111 42.528 1.00 28.26 558 ALA C O 1
ATOM 3203 N N . CYS C 1 187 ? 36.440 46.889 43.701 1.00 15.30 559 CYS C N 1
ATOM 3204 C CA . CYS C 1 187 ? 36.128 46.212 44.976 1.00 26.31 559 CYS C CA 1
ATOM 3205 C C . CYS C 1 187 ? 34.844 46.710 45.583 1.00 27.47 559 CYS C C 1
ATOM 3206 O O . CYS C 1 187 ? 34.131 47.543 45.007 1.00 21.87 559 CYS C O 1
ATOM 3209 N N . GLN C 1 188 ? 34.533 46.075 46.726 1.00 30.30 560 GLN C N 1
ATOM 3210 C CA . GLN C 1 188 ? 33.419 46.503 47.551 1.00 35.54 560 GLN C CA 1
ATOM 3211 C C . GLN C 1 188 ? 33.485 48.011 47.729 1.00 34.73 560 GLN C C 1
ATOM 3212 O O . GLN C 1 188 ? 34.534 48.582 48.050 1.00 30.79 560 GLN C O 1
ATOM 3218 N N . GLY C 1 189 ? 32.332 48.634 47.555 1.00 31.25 561 GLY C N 1
ATOM 3219 C CA . GLY C 1 189 ? 32.182 50.058 47.590 1.00 33.67 561 GLY C CA 1
ATOM 3220 C C . GLY C 1 189 ? 32.285 50.699 46.233 1.00 23.61 561 GLY C C 1
ATOM 3221 O O . GLY C 1 189 ? 32.098 51.906 46.144 1.00 23.56 561 GLY C O 1
ATOM 3222 N N . ASP C 1 190 ? 32.583 49.929 45.174 1.00 33.96 562 ASP C N 1
ATOM 3223 C CA . ASP C 1 190 ? 32.661 50.470 43.820 1.00 20.93 562 ASP C CA 1
ATOM 3224 C C . ASP C 1 190 ? 31.441 50.140 42.957 1.00 22.45 562 ASP C C 1
ATOM 3225 O O . ASP C 1 190 ? 31.440 50.501 41.781 1.00 31.94 562 ASP C O 1
ATOM 3230 N N . SER C 1 191 ? 30.388 49.528 43.507 1.00 26.99 563 SER C N 1
ATOM 3231 C CA . SER C 1 191 ? 29.230 49.152 42.691 1.00 27.67 563 SER C CA 1
ATOM 3232 C C . SER C 1 191 ? 28.556 50.355 42.061 1.00 25.64 563 SER C C 1
ATOM 3233 O O . SER C 1 191 ? 28.415 51.413 42.677 1.00 50.02 563 SER C O 1
ATOM 3236 N N . GLY C 1 192 ? 28.174 50.184 40.807 1.00 19.96 564 GLY C N 1
ATOM 3237 C CA . GLY C 1 192 ? 27.546 51.194 39.993 1.00 23.45 564 GLY C CA 1
ATOM 3238 C C . GLY C 1 192 ? 28.572 52.091 39.365 1.00 21.64 564 GLY C C 1
ATOM 3239 O O . GLY C 1 192 ? 28.221 52.942 38.548 1.00 28.22 564 GLY C O 1
ATOM 3240 N N . GLY C 1 193 ? 29.839 51.785 39.598 1.00 38.01 565 GLY C N 1
ATOM 3241 C CA . GLY C 1 193 ? 30.982 52.498 39.104 1.00 36.58 565 GLY C CA 1
ATOM 3242 C C . GLY C 1 193 ? 31.137 52.339 37.608 1.00 35.05 565 GLY C C 1
ATOM 3243 O O . GLY C 1 193 ? 30.688 51.368 36.996 1.00 47.69 565 GLY C O 1
ATOM 3244 N N . PRO C 1 194 ? 31.715 53.349 36.983 1.00 15.69 566 PRO C N 1
ATOM 3245 C CA . PRO C 1 194 ? 31.917 53.337 35.532 1.00 25.65 566 PRO C CA 1
ATOM 3246 C C . PRO C 1 194 ? 33.194 52.714 34.985 1.00 24.68 566 PRO C C 1
ATOM 3247 O O . PRO C 1 194 ? 34.291 52.911 35.512 1.00 29.54 566 PRO C O 1
ATOM 3251 N N . LEU C 1 195 ? 33.022 51.904 33.934 1.00 27.20 567 LEU C N 1
ATOM 3252 C CA . LEU C 1 195 ? 34.133 51.317 33.198 1.00 22.73 567 LEU C CA 1
ATOM 3253 C C . LEU C 1 195 ? 34.083 52.149 31.927 1.00 23.34 567 LEU C C 1
ATOM 3254 O O . LEU C 1 195 ? 33.053 52.170 31.244 1.00 24.27 567 LEU C O 1
ATOM 3259 N N . VAL C 1 196 ? 35.142 52.917 31.687 1.00 25.46 568 VAL C N 1
ATOM 3260 C CA . VAL C 1 196 ? 35.244 53.855 30.577 1.00 25.50 568 VAL C CA 1
ATOM 3261 C C . VAL C 1 196 ? 36.345 53.480 29.598 1.00 37.15 568 VAL C C 1
ATOM 3262 O O . VAL C 1 196 ? 37.477 53.206 30.014 1.00 40.64 568 VAL C O 1
ATOM 3266 N N . CYS C 1 197 ? 35.999 53.402 28.311 1.00 47.33 569 CYS C N 1
ATOM 3267 C CA . CYS C 1 197 ? 36.882 52.848 27.278 1.00 40.63 569 CYS C CA 1
ATOM 3268 C C . CYS C 1 197 ? 36.911 53.896 26.178 1.00 56.96 569 CYS C C 1
ATOM 3269 O O . CYS C 1 197 ? 36.381 55.004 26.359 1.00 50.87 569 CYS C O 1
ATOM 3272 N N . ARG C 1 205 ? 36.970 61.024 23.248 1.00 50.17 577 ARG C N 1
ATOM 3273 C CA . ARG C 1 205 ? 36.619 59.725 22.670 1.00 86.94 577 ARG C CA 1
ATOM 3274 C C . ARG C 1 205 ? 36.437 58.639 23.754 1.00 89.33 577 ARG C C 1
ATOM 3275 O O . ARG C 1 205 ? 36.853 57.481 23.584 1.00 71.08 577 ARG C O 1
ATOM 3277 N N . LEU C 1 206 ? 35.783 59.036 24.848 1.00 73.08 578 LEU C N 1
ATOM 3278 C CA . LEU C 1 206 ? 35.609 58.231 26.056 1.00 72.20 578 LEU C CA 1
ATOM 3279 C C . LEU C 1 206 ? 34.149 57.863 26.283 1.00 63.49 578 LEU C C 1
ATOM 3280 O O . LEU C 1 206 ? 33.315 58.753 26.502 1.00 64.20 578 LEU C O 1
ATOM 3285 N N . THR C 1 207 ? 33.849 56.557 26.351 1.00 49.08 579 THR C N 1
ATOM 3286 C CA . THR C 1 207 ? 32.460 56.174 26.566 1.00 40.99 579 THR C CA 1
ATOM 3287 C C . THR C 1 207 ? 32.337 55.098 27.644 1.00 28.09 579 THR C C 1
ATOM 3288 O O . THR C 1 207 ? 33.254 54.313 27.902 1.00 27.98 579 THR C O 1
ATOM 3292 N N . LEU C 1 208 ? 31.164 55.096 28.266 1.00 17.61 580 LEU C N 1
ATOM 3293 C CA . LEU C 1 208 ? 30.761 54.127 29.275 1.00 27.22 580 LEU C CA 1
ATOM 3294 C C . LEU C 1 208 ? 30.458 52.766 28.669 1.00 34.22 580 LEU C C 1
ATOM 3295 O O . LEU C 1 208 ? 29.453 52.615 27.968 1.00 36.37 580 LEU C O 1
ATOM 3300 N N . GLN C 1 209 ? 31.278 51.757 28.966 1.00 35.68 581 GLN C N 1
ATOM 3301 C CA . GLN C 1 209 ? 31.029 50.447 28.406 1.00 37.45 581 GLN C CA 1
ATOM 3302 C C . GLN C 1 209 ? 30.725 49.390 29.449 1.00 37.76 581 GLN C C 1
ATOM 3303 O O . GLN C 1 209 ? 30.172 48.343 29.091 1.00 48.33 581 GLN C O 1
ATOM 3309 N N . GLY C 1 210 ? 30.991 49.647 30.727 1.00 35.81 582 GLY C N 1
ATOM 3310 C CA . GLY C 1 210 ? 30.626 48.708 31.766 1.00 25.76 582 GLY C CA 1
ATOM 3311 C C . GLY C 1 210 ? 30.139 49.448 32.997 1.00 24.39 582 GLY C C 1
ATOM 3312 O O . GLY C 1 210 ? 30.521 50.582 33.262 1.00 20.68 582 GLY C O 1
ATOM 3313 N N . ILE C 1 211 ? 29.347 48.742 33.789 1.00 30.84 583 ILE C N 1
ATOM 3314 C CA . ILE C 1 211 ? 28.946 49.166 35.123 1.00 23.38 583 ILE C CA 1
ATOM 3315 C C . ILE C 1 211 ? 29.512 48.165 36.121 1.00 31.45 583 ILE C C 1
ATOM 3316 O O . ILE C 1 211 ? 29.329 46.950 35.960 1.00 32.92 583 ILE C O 1
ATOM 3321 N N . ILE C 1 212 ? 30.201 48.675 37.144 1.00 24.92 584 ILE C N 1
ATOM 3322 C CA . ILE C 1 212 ? 30.816 47.804 38.137 1.00 21.22 584 ILE C CA 1
ATOM 3323 C C . ILE C 1 212 ? 29.744 46.987 38.830 1.00 25.42 584 ILE C C 1
ATOM 3324 O O . ILE C 1 212 ? 28.764 47.545 39.330 1.00 29.29 584 ILE C O 1
ATOM 3329 N N . SER C 1 213 ? 29.831 45.657 38.706 1.00 29.92 585 SER C N 1
ATOM 3330 C CA . SER C 1 213 ? 28.787 44.772 39.220 1.00 28.35 585 SER C CA 1
ATOM 3331 C C . SER C 1 213 ? 29.314 43.838 40.306 1.00 22.55 585 SER C C 1
ATOM 3332 O O . SER C 1 213 ? 28.852 43.925 41.438 1.00 23.45 585 SER C O 1
ATOM 3335 N N . TRP C 1 214 ? 30.198 42.892 39.986 1.00 25.00 586 TRP C N 1
ATOM 3336 C CA . TRP C 1 214 ? 30.678 41.910 40.959 1.00 17.83 586 TRP C CA 1
ATOM 3337 C C . TRP C 1 214 ? 31.981 41.286 40.484 1.00 16.45 586 TRP C C 1
ATOM 3338 O O . TRP C 1 214 ? 32.507 41.648 39.440 1.00 35.50 586 TRP C O 1
ATOM 3349 N N . GLY C 1 215 ? 32.570 40.464 41.332 1.00 13.84 587 GLY C N 1
ATOM 3350 C CA . GLY C 1 215 ? 33.711 39.655 40.933 1.00 15.14 587 GLY C CA 1
ATOM 3351 C C . GLY C 1 215 ? 33.941 38.614 42.007 1.00 22.69 587 GLY C C 1
ATOM 3352 O O . GLY C 1 215 ? 33.046 38.345 42.811 1.00 30.87 587 GLY C O 1
ATOM 3353 N N . SER C 1 216 ? 35.163 38.078 42.102 1.00 20.63 588 SER C N 1
ATOM 3354 C CA . SER C 1 216 ? 35.447 37.164 43.233 1.00 40.53 588 SER C CA 1
ATOM 3355 C C . SER C 1 216 ? 36.817 37.597 43.725 1.00 43.95 588 SER C C 1
ATOM 3356 O O . SER C 1 216 ? 37.852 37.069 43.286 1.00 29.10 588 SER C O 1
ATOM 3359 N N . GLY C 1 217 ? 36.802 38.518 44.680 1.00 21.12 589 GLY C N 1
ATOM 3360 C CA . GLY C 1 217 ? 38.009 38.902 45.343 1.00 21.67 589 GLY C CA 1
ATOM 3361 C C . GLY C 1 217 ? 38.723 39.870 44.429 1.00 28.43 589 GLY C C 1
ATOM 3362 O O . GLY C 1 217 ? 38.932 39.612 43.239 1.00 50.53 589 GLY C O 1
ATOM 3363 N N . CYS C 1 218 ? 39.018 41.023 44.970 1.00 20.21 590 CYS C N 1
ATOM 3364 C CA . CYS C 1 218 ? 39.586 42.131 44.239 1.00 17.28 590 CYS C CA 1
ATOM 3365 C C . CYS C 1 218 ? 40.878 41.808 43.488 1.00 23.25 590 CYS C C 1
ATOM 3366 O O . CYS C 1 218 ? 41.947 41.751 44.101 1.00 23.00 590 CYS C O 1
ATOM 3369 N N . GLY C 1 219 ? 40.813 41.589 42.180 1.00 34.00 591 GLY C N 1
ATOM 3370 C CA . GLY C 1 219 ? 42.053 41.540 41.433 1.00 33.56 591 GLY C CA 1
ATOM 3371 C C . GLY C 1 219 ? 42.870 40.294 41.577 1.00 23.68 591 GLY C C 1
ATOM 3372 O O . GLY C 1 219 ? 44.093 40.336 41.395 1.00 19.86 591 GLY C O 1
ATOM 3373 N N . ASP C 1 220 ? 42.272 39.240 42.089 1.00 26.42 592 ASP C N 1
ATOM 3374 C CA . ASP C 1 220 ? 42.982 37.991 42.271 1.00 32.08 592 ASP C CA 1
ATOM 3375 C C . ASP C 1 220 ? 43.474 37.459 40.912 1.00 47.29 592 ASP C C 1
ATOM 3376 O O . ASP C 1 220 ? 42.999 37.862 39.835 1.00 43.38 592 ASP C O 1
ATOM 3381 N N . ARG C 1 221 ? 44.441 36.546 40.958 1.00 51.22 593 ARG C N 1
ATOM 3382 C CA . ARG C 1 221 ? 44.918 35.963 39.717 1.00 24.91 593 ARG C CA 1
ATOM 3383 C C . ARG C 1 221 ? 43.772 35.157 39.127 1.00 30.26 593 ARG C C 1
ATOM 3384 O O . ARG C 1 221 ? 42.973 34.558 39.851 1.00 25.03 593 ARG C O 1
ATOM 3386 N N . ASN C 1 222 ? 43.637 35.236 37.811 1.00 38.83 594 ASN C N 1
ATOM 3387 C CA . ASN C 1 222 ? 42.681 34.486 37.013 1.00 24.05 594 ASN C CA 1
ATOM 3388 C C . ASN C 1 222 ? 41.234 34.901 37.268 1.00 31.34 594 ASN C C 1
ATOM 3389 O O . ASN C 1 222 ? 40.320 34.145 36.903 1.00 28.84 594 ASN C O 1
ATOM 3394 N N . LYS C 1 223 ? 40.999 36.042 37.945 1.00 27.04 595 LYS C N 1
ATOM 3395 C CA . LYS C 1 223 ? 39.662 36.506 38.330 1.00 22.00 595 LYS C CA 1
ATOM 3396 C C . LYS C 1 223 ? 39.502 37.968 37.919 1.00 34.25 595 LYS C C 1
ATOM 3397 O O . LYS C 1 223 ? 39.668 38.877 38.746 1.00 48.69 595 LYS C O 1
ATOM 3403 N N . PRO C 1 224 ? 39.168 38.234 36.663 1.00 26.96 597 PRO C N 1
ATOM 3404 C CA . PRO C 1 224 ? 38.852 39.607 36.247 1.00 27.74 597 PRO C CA 1
ATOM 3405 C C . PRO C 1 224 ? 37.553 40.078 36.874 1.00 27.60 597 PRO C C 1
ATOM 3406 O O . PRO C 1 224 ? 36.741 39.275 37.344 1.00 32.78 597 PRO C O 1
ATOM 3410 N N . GLY C 1 225 ? 37.370 41.399 36.913 1.00 16.61 598 GLY C N 1
ATOM 3411 C CA . GLY C 1 225 ? 36.098 41.926 37.381 1.00 19.56 598 GLY C CA 1
ATOM 3412 C C . GLY C 1 225 ? 34.983 41.719 36.374 1.00 21.25 598 GLY C C 1
ATOM 3413 O O . GLY C 1 225 ? 35.195 41.823 35.164 1.00 26.64 598 GLY C O 1
ATOM 3414 N N . VAL C 1 226 ? 33.757 41.560 36.885 1.00 21.15 599 VAL C N 1
ATOM 3415 C CA . VAL C 1 226 ? 32.552 41.386 36.085 1.00 31.69 599 VAL C CA 1
ATOM 3416 C C . VAL C 1 226 ? 31.703 42.645 36.167 1.00 36.76 599 VAL C C 1
ATOM 3417 O O . VAL C 1 226 ? 31.405 43.138 37.264 1.00 40.21 599 VAL C O 1
ATOM 3421 N N . TYR C 1 227 ? 31.270 43.122 35.003 1.00 37.44 600 TYR C N 1
ATOM 3422 C CA . TYR C 1 227 ? 30.560 44.376 34.818 1.00 32.16 600 TYR C CA 1
ATOM 3423 C C . TYR C 1 227 ? 29.277 44.118 34.044 1.00 30.61 600 TYR C C 1
ATOM 3424 O O . TYR C 1 227 ? 29.189 43.145 33.299 1.00 34.62 600 TYR C O 1
ATOM 3433 N N . THR C 1 228 ? 28.277 44.970 34.219 1.00 28.69 601 THR C N 1
ATOM 3434 C CA . THR C 1 228 ? 27.161 44.957 33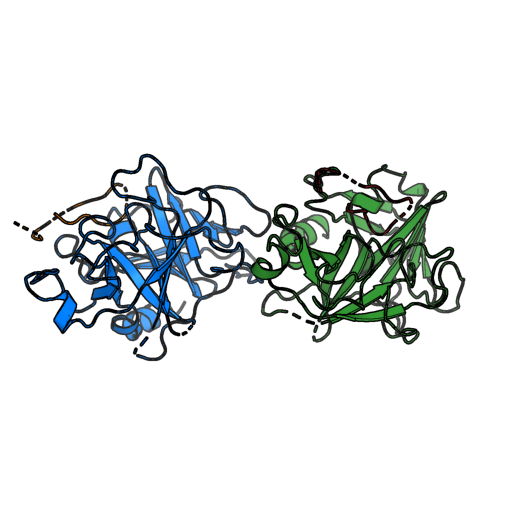.277 1.00 27.01 601 THR C CA 1
ATOM 3435 C C . THR C 1 228 ? 27.618 45.591 31.952 1.00 39.63 601 THR C C 1
ATOM 3436 O O . THR C 1 228 ? 28.175 46.695 31.939 1.00 32.82 601 THR C O 1
ATOM 3440 N N . ASP C 1 229 ? 27.368 44.899 30.835 1.00 27.58 602 ASP C N 1
ATOM 3441 C CA . ASP C 1 229 ? 27.777 45.332 29.496 1.00 21.84 602 ASP C CA 1
ATOM 3442 C C . ASP C 1 229 ? 26.782 46.353 28.957 1.00 34.81 602 ASP C C 1
ATOM 3443 O O . ASP C 1 229 ? 25.669 45.999 28.569 1.00 33.83 602 ASP C O 1
ATOM 3448 N N . VAL C 1 230 ? 27.163 47.636 28.992 1.00 35.98 603 VAL C N 1
ATOM 3449 C CA . VAL C 1 230 ? 26.226 48.730 28.723 1.00 26.49 603 VAL C CA 1
ATOM 3450 C C . VAL C 1 230 ? 25.734 48.691 27.275 1.00 30.77 603 VAL C C 1
ATOM 3451 O O . VAL C 1 230 ? 24.552 48.946 27.001 1.00 29.17 603 VAL C O 1
ATOM 3455 N N . ALA C 1 231 ? 26.628 48.395 26.321 1.00 31.00 604 ALA C N 1
ATOM 3456 C CA . ALA C 1 231 ? 26.207 48.282 24.925 1.00 32.96 604 ALA C CA 1
ATOM 3457 C C . ALA C 1 231 ? 25.108 47.238 24.719 1.00 29.77 604 ALA C C 1
ATOM 3458 O O . ALA C 1 231 ? 24.125 47.511 24.013 1.00 42.15 604 ALA C O 1
ATOM 3460 N N . TYR C 1 232 ? 25.120 46.166 25.507 1.00 33.07 605 TYR C N 1
ATOM 3461 C CA . TYR C 1 232 ? 24.085 45.141 25.405 1.00 31.85 605 TYR C CA 1
ATOM 3462 C C . TYR C 1 232 ? 22.708 45.707 25.704 1.00 33.21 605 TYR C C 1
ATOM 3463 O O . TYR C 1 232 ? 21.700 45.121 25.292 1.00 40.43 605 TYR C O 1
ATOM 3472 N N . TYR C 1 233 ? 22.637 46.812 26.440 1.00 22.50 606 TYR C N 1
ATOM 3473 C CA . TYR C 1 233 ? 21.375 47.324 26.937 1.00 22.99 606 TYR C CA 1
ATOM 3474 C C . TYR C 1 233 ? 21.033 48.669 26.312 1.00 29.69 606 TYR C C 1
ATOM 3475 O O . TYR C 1 233 ? 20.118 49.347 26.797 1.00 38.18 606 TYR C O 1
ATOM 3484 N N . LEU C 1 234 ? 21.656 49.020 25.178 1.00 27.61 607 LEU C N 1
ATOM 3485 C CA . LEU C 1 234 ? 21.384 50.341 24.605 1.00 25.48 607 LEU C CA 1
ATOM 3486 C C . LEU C 1 234 ? 19.893 50.551 24.393 1.00 29.31 607 LEU C C 1
ATOM 3487 O O . LEU C 1 234 ? 19.331 51.554 24.839 1.00 32.24 607 LEU C O 1
ATOM 3492 N N . ALA C 1 235 ? 19.214 49.575 23.797 1.00 40.17 608 ALA C N 1
ATOM 3493 C CA . ALA C 1 235 ? 17.806 49.782 23.496 1.00 35.55 608 ALA C CA 1
ATOM 3494 C C . ALA C 1 235 ? 16.995 50.018 24.756 1.00 27.38 608 ALA C C 1
ATOM 3495 O O . ALA C 1 235 ? 16.312 51.048 24.858 1.00 43.57 608 ALA C O 1
ATOM 3497 N N . TRP C 1 236 ? 17.280 49.256 25.814 1.00 27.35 609 TRP C N 1
ATOM 3498 C CA . TRP C 1 236 ? 16.545 49.447 27.063 1.00 33.05 609 TRP C CA 1
ATOM 3499 C C . TRP C 1 236 ? 16.821 50.842 27.619 1.00 40.19 609 TRP C C 1
ATOM 3500 O O . TRP C 1 236 ? 15.891 51.598 27.952 1.00 34.24 609 TRP C O 1
ATOM 3511 N N . ILE C 1 237 ? 18.079 51.263 27.540 1.00 30.51 610 ILE C N 1
ATOM 3512 C CA . ILE C 1 237 ? 18.456 52.562 28.052 1.00 20.99 610 ILE C CA 1
ATOM 3513 C C . ILE C 1 237 ? 17.791 53.666 27.240 1.00 34.92 610 ILE C C 1
ATOM 3514 O O . ILE C 1 237 ? 17.191 54.576 27.809 1.00 30.90 610 ILE C O 1
ATOM 3519 N N . ARG C 1 238 ? 17.834 53.591 25.903 1.00 44.36 611 ARG C N 1
ATOM 3520 C CA . ARG C 1 238 ? 17.107 54.600 25.129 1.00 41.48 611 ARG C CA 1
ATOM 3521 C C . ARG C 1 238 ? 15.628 54.619 25.474 1.00 40.65 611 ARG C C 1
ATOM 3522 O O . ARG C 1 238 ? 15.032 55.690 25.646 1.00 42.73 611 ARG C O 1
ATOM 3530 N N . GLU C 1 239 ? 15.013 53.443 25.567 1.00 31.08 612 GLU C N 1
ATOM 3531 C CA . GLU C 1 239 ? 13.571 53.416 25.741 1.00 29.55 612 GLU C CA 1
ATOM 3532 C C . GLU C 1 239 ? 13.166 54.033 27.068 1.00 41.53 612 GLU C C 1
ATOM 3533 O O . GLU C 1 239 ? 12.213 54.819 27.125 1.00 60.12 612 GLU C O 1
ATOM 3539 N N . HIS C 1 240 ? 13.889 53.729 28.137 1.00 52.23 613 HIS C N 1
ATOM 3540 C CA . HIS C 1 240 ? 13.528 54.223 29.453 1.00 52.28 613 HIS C CA 1
ATOM 3541 C C . HIS C 1 240 ? 14.259 55.510 29.840 1.00 53.14 613 HIS C C 1
ATOM 3542 O O . HIS C 1 240 ? 14.248 55.887 31.015 1.00 50.38 613 HIS C O 1
ATOM 3549 N N . THR C 1 241 ? 14.888 56.192 28.877 1.00 63.08 614 THR C N 1
ATOM 3550 C CA . THR C 1 241 ? 15.589 57.450 29.111 1.00 58.79 614 THR C CA 1
ATOM 3551 C C . THR C 1 241 ? 14.939 58.663 28.459 1.00 68.64 614 THR C C 1
ATOM 3552 O O . THR C 1 241 ? 15.315 59.792 28.787 1.00 75.04 614 THR C O 1
ATOM 3556 N N . VAL C 1 242 ? 14.023 58.475 27.521 1.00 82.36 615 VAL C N 1
ATOM 3557 C CA . VAL C 1 242 ? 13.105 59.552 27.192 1.00 92.41 615 VAL C CA 1
ATOM 3558 C C . VAL C 1 242 ? 12.325 59.944 28.445 1.00 104.79 615 VAL C C 1
ATOM 3559 O O . VAL C 1 242 ? 11.918 59.081 29.232 1.00 109.52 615 VAL C O 1
ATOM 3575 N N . PHE D 2 2 ? 34.146 31.817 45.683 1.00 51.36 2 PHE D N 1
ATOM 3576 C CA . PHE D 2 2 ? 33.016 32.560 46.250 1.00 38.79 2 PHE D CA 1
ATOM 3577 C C . PHE D 2 2 ? 32.969 33.898 45.555 1.00 30.16 2 PHE D C 1
ATOM 3578 O O . PHE D 2 2 ? 34.007 34.414 45.181 1.00 23.63 2 PHE D O 1
ATOM 3586 N N . ALA D 2 3 ? 31.783 34.458 45.344 1.00 27.29 3 ALA D N 1
ATOM 3587 C CA . ALA D 2 3 ? 31.676 35.713 44.612 1.00 27.00 3 ALA D CA 1
ATOM 3588 C C . ALA D 2 3 ? 30.728 36.676 45.315 1.00 33.64 3 ALA D C 1
ATOM 3589 O O . ALA D 2 3 ? 29.593 36.313 45.647 1.00 28.73 3 ALA D O 1
ATOM 3591 N N . TYR D 2 4 ? 31.193 37.914 45.511 1.00 31.38 4 TYR D N 1
ATOM 3592 C CA . TYR D 2 4 ? 30.423 38.965 46.165 1.00 29.75 4 TYR D CA 1
ATOM 3593 C C . TYR D 2 4 ? 30.364 40.207 45.276 1.00 31.77 4 TYR D C 1
ATOM 3594 O O . TYR D 2 4 ? 31.063 40.310 44.268 1.00 28.10 4 TYR D O 1
ATOM 3603 N N . ASP D 2 5 ? 29.538 41.174 45.676 1.00 32.14 5 ASP D N 1
ATOM 3604 C CA . ASP D 2 5 ? 28.989 42.148 44.746 1.00 34.17 5 ASP D CA 1
ATOM 3605 C C . ASP D 2 5 ? 29.512 43.569 44.949 1.00 36.09 5 ASP D C 1
ATOM 3606 O O . ASP D 2 5 ? 28.777 44.536 44.726 1.00 49.30 5 ASP D O 1
ATOM 3611 N N . ARG D 2 6 ? 30.777 43.729 45.325 1.00 28.19 6 ARG D N 1
ATOM 3612 C CA . ARG D 2 6 ? 31.475 45.022 45.188 1.00 36.07 6 ARG D CA 1
ATOM 3613 C C . ARG D 2 6 ? 30.784 46.185 45.924 1.00 34.75 6 ARG D C 1
ATOM 3614 O O . ARG D 2 6 ? 31.015 47.355 45.602 1.00 24.55 6 ARG D O 1
ATOM 3622 N N . ARG D 2 7 ? 29.973 45.900 46.931 1.00 38.51 7 ARG D N 1
ATOM 3623 C CA . ARG D 2 7 ? 29.197 46.907 47.624 1.00 22.02 7 ARG D CA 1
ATOM 3624 C C . ARG D 2 7 ? 29.690 46.921 49.086 1.00 41.40 7 ARG D C 1
ATOM 3625 O O . ARG D 2 7 ? 30.147 45.885 49.587 1.00 31.45 7 ARG D O 1
ATOM 3642 N N . LEU D 2 9 ? 27.581 47.129 52.285 1.00 21.88 9 LEU D N 1
ATOM 3643 C CA . LEU D 2 9 ? 26.613 46.044 52.377 1.00 29.88 9 LEU D CA 1
ATOM 3644 C C . LEU D 2 9 ? 26.657 45.125 51.154 1.00 34.35 9 LEU D C 1
ATOM 3645 O O . LEU D 2 9 ? 26.016 45.398 50.157 1.00 39.76 9 LEU D O 1
ATOM 3650 N N . SER D 2 10 ? 27.392 44.019 51.262 1.00 33.58 10 SER D N 1
ATOM 3651 C CA . SER D 2 10 ? 27.731 43.163 50.137 1.00 18.63 10 SER D CA 1
ATOM 3652 C C . SER D 2 10 ? 27.030 41.818 50.262 1.00 32.83 10 SER D C 1
ATOM 3653 O O . SER D 2 10 ? 27.092 41.176 51.318 1.00 37.39 10 SER D O 1
ATOM 3656 N N . ASN D 2 11 ? 26.386 41.388 49.177 1.00 40.01 11 ASN D N 1
ATOM 3657 C CA . ASN D 2 11 ? 25.681 40.120 49.080 1.00 26.65 11 ASN D CA 1
ATOM 3658 C C . ASN D 2 11 ? 26.433 39.157 48.170 1.00 42.06 11 ASN D C 1
ATOM 3659 O O . ASN D 2 11 ? 27.221 39.563 47.310 1.00 36.33 11 ASN D O 1
ATOM 3664 N N . ASN D 2 12 ? 26.161 37.862 48.376 1.00 56.23 12 ASN D N 1
ATOM 3665 C CA . ASN D 2 12 ? 26.829 36.765 47.674 1.00 34.80 12 ASN D CA 1
ATOM 3666 C C . ASN D 2 12 ? 26.293 36.617 46.277 1.00 32.06 12 ASN D C 1
ATOM 3667 O O . ASN D 2 12 ? 25.077 36.663 46.074 1.00 30.19 12 ASN D O 1
ATOM 3681 N N . ARG D 2 14 ? 25.093 33.822 44.139 1.00 29.26 14 ARG D N 1
ATOM 3682 C CA . ARG D 2 14 ? 24.564 32.689 44.885 1.00 34.32 14 ARG D CA 1
ATOM 3683 C C . ARG D 2 14 ? 25.126 31.350 44.384 1.00 41.43 14 ARG D C 1
ATOM 3684 O O . ARG D 2 14 ? 25.798 30.631 45.124 1.00 33.28 14 ARG D O 1
ATOM 3692 N N . ASN D 2 15 ? 24.874 31.028 43.113 1.00 52.01 15 ASN D N 1
ATOM 3693 C CA . ASN D 2 15 ? 25.302 29.760 42.533 1.00 45.78 15 ASN D CA 1
ATOM 3694 C C . ASN D 2 15 ? 26.702 29.822 41.926 1.00 48.01 15 ASN D C 1
ATOM 3695 O O . ASN D 2 15 ? 26.965 29.148 40.921 1.00 58.25 15 ASN D O 1
ATOM 3700 N N . TYR D 2 16 ? 27.604 30.617 42.494 1.00 42.78 16 TYR D N 1
ATOM 3701 C CA . TYR D 2 16 ? 28.981 30.702 42.000 1.00 33.78 16 TYR D CA 1
ATOM 3702 C C . TYR D 2 16 ? 29.836 29.873 42.936 1.00 52.74 16 TYR D C 1
ATOM 3703 O O . TYR D 2 16 ? 29.839 30.105 44.154 1.00 56.39 16 TYR D O 1
ATOM 3718 N N . GLY D 2 18 ? 29.742 26.529 43.904 1.00 64.48 18 GLY D N 1
ATOM 3719 C CA . GLY D 2 18 ? 28.922 25.810 44.859 1.00 74.34 18 GLY D CA 1
ATOM 3720 C C . GLY D 2 18 ? 27.455 25.792 44.467 1.00 72.72 18 GLY D C 1
ATOM 3721 O O . GLY D 2 18 ? 27.074 25.179 43.467 1.00 68.30 18 GLY D O 1
#

InterPro domains:
  IPR000001 Kringle [PF00051] (217-295)
  IPR000001 Kringle [PS50070] (216-295)
  IPR000001 Kringle [SM00130] (215-297)
  IPR000001 Kringle [cd00108] (215-295)
  IPR000083 Fibronectin, type I [PF00039] (135-170)
  IPR000083 Fibronectin, type I [PS01253] (135-170)
  IPR000083 Fibronectin, type I [PS51091] (133-173)
  IPR000083 Fibronectin, type I [SM00058] (135-175)
  IPR000083 Fibronectin, type I [cd00061] (133-173)
  IPR000562 Fibronectin type II domain [PF00040] (47-88)
  IPR000562 Fibronectin type II domain [PS00023] (47-88)
  IPR000562 Fibronectin type II domain [PS51092] (42-90)
  IPR000562 Fibronectin type II domain [SM00059] (40-88)
  IPR000562 Fibronectin type II domain [cd00062] (41-88)
  IPR000742 EGF-like domain [PF00008] (98-129)
  IPR000742 EGF-like domain [PF00008] (178-207)
  IPR000742 EGF-like domain [PS00022] (119-130)
  IPR000742 EGF-like domain [PS00022] (198-209)
  IPR000742 EGF-like domain [PS01186] (198-209)
  IPR000742 EGF-like domain [PS50026] (94-131)

GO terms:
  GO:0031638 zymogen activation (P, IDA)
  GO:0006508 proteolysis (P, IDA)
  GO:0005515 protein binding (F, IPI)
  GO:0005576 extracellular region (C, TAS)
  GO:0005886 plasma membrane (C, TAS)
  GO:0002353 plasma kallikrein-kinin cascade (P, IDA)
  GO:0002542 Factor XII activation (P, IDA)
  GO:0005576 extracellular region (C, IDA)
  GO:0010756 positive regulation of plasminogen activation (P, IDA)
  GO:0004252 serine-type endopeptidase activity (F, IDA)
  GO:0016485 protein processing (P, IDA)
  GO:0016540 protein autoprocessing (P, IDA)
  GO:0030194 positive regulation of blood coagulation (P, IDA)
  GO:0051788 response to misfolded protein (P, IDA)
  GO:0051919 positive regulation of fibrinolysis (P, IDA)
  GO:0051787 misfolded protein binding (F, IC)
  GO:0045087 innate immune response (P, TAS)
  GO:0007597 blood coagulation, intrinsic pathway (P, IC)
  GO:0031012 extracellular matrix (C, HDA)
  GO:0070062 extracellular exosome (C, HDA)